Protein AF-X0QFN9-F1 (afdb_monomer)

pLDDT: mean 80.39, std 12.59, range [32.84, 95.56]

Sequence (428 aa):
MQSNIGGNSNKFIFTLSSDQRPIDDHVPLKLLKRILKDISVDDNVTDHTFHGFRHTAVSNLSLVLVGHSDLVEALTDYDESDVLRIKQGILGEHINAQDRWYALSGIMGHLSPERSFEYYNHFATLMATYALSKADITLPERTLYNVTGFTNKKLKENNATVRNSSVSIPSIRTLLFKNIIEGKRKSPKFTIENCDKQFLLSTNTLAADELFGRYGLNRVQLLLQTYDKEMPLSKAAQLANISIHDAKVLIERASEIIDITTKRGKPRFVKLSDSNTPVLSPLNIQYQSDLRLLSLLLSNAYRLREKSGTDWTWFIEICREKLSNSRAYLPFRKEDEKELQRFIGIAEKLLPLKRWLVSSNEDLLMKTMSSTDYQDIKQQSNDSKNALHIGIASRDPRDQTNRWQYSPLLRFFVHMMLITDEKLSIVS

Radius of gyration: 27.96 Å; Cα contacts (8 Å, |Δi|>4): 505; chains: 1; bounding box: 71×59×76 Å

Solvent-accessible surface area (backbone atoms only — not comparable to full-atom values): 24654 Å² total; per-residue (Å²): 116,42,77,46,82,92,57,70,95,88,60,55,52,53,18,48,82,89,44,82,52,65,64,60,73,66,59,63,48,54,51,50,32,48,54,40,57,75,75,46,94,57,84,71,51,58,75,57,52,75,65,52,55,52,29,50,50,45,24,52,50,47,31,59,70,72,36,55,66,75,54,33,54,73,76,44,91,57,50,74,67,51,43,49,51,51,33,37,72,68,50,42,92,53,61,81,56,89,55,57,55,50,48,54,13,50,76,70,73,37,97,41,42,66,67,42,52,78,77,29,36,83,44,55,66,56,42,53,51,49,51,60,57,71,47,85,49,66,41,43,50,69,60,47,25,75,75,67,67,55,47,73,65,62,37,57,79,53,63,43,46,70,58,93,71,19,33,34,46,69,50,34,42,64,58,54,45,39,66,76,53,73,60,79,60,80,69,80,80,69,74,73,76,84,67,77,89,66,78,86,70,74,80,80,64,69,91,57,96,53,58,56,78,70,59,59,68,68,36,56,46,46,26,31,51,35,38,65,67,74,39,57,64,69,59,19,15,58,75,35,70,41,53,66,68,57,42,50,53,39,50,52,43,34,54,52,47,52,72,44,50,44,103,83,72,45,46,24,58,38,50,67,44,98,85,70,44,78,34,62,34,62,61,73,72,90,49,77,74,47,60,66,46,47,57,49,35,49,50,30,44,56,54,39,41,72,75,37,49,67,61,40,49,51,55,50,49,54,46,67,74,45,40,39,65,89,41,45,40,35,71,36,50,84,89,37,52,69,58,51,52,54,46,49,69,51,44,44,65,37,44,59,45,70,46,31,31,39,37,16,19,62,70,62,42,56,72,74,54,66,53,81,90,46,68,56,38,41,75,46,75,40,80,91,35,90,36,44,31,38,31,38,49,36,68,60,92,85,53,87,79,77,59,78,44,59,29,47,48,61,58,33,49,51,49,51,45,57,37,35,28,83,87,50,78,81,76,132

Mean predicted aligned error: 16.19 Å

Structure (mmCIF, N/CA/C/O backbone):
data_AF-X0QFN9-F1
#
_entry.id   AF-X0QFN9-F1
#
loop_
_atom_site.group_PDB
_atom_site.id
_atom_site.type_symbol
_atom_site.label_atom_id
_atom_site.label_alt_id
_atom_site.label_comp_id
_atom_site.label_asym_id
_atom_site.label_entity_id
_atom_site.label_seq_id
_atom_site.pdbx_PDB_ins_code
_atom_site.Cartn_x
_atom_site.Cartn_y
_atom_site.Cartn_z
_atom_site.occupancy
_atom_site.B_iso_or_equiv
_atom_site.auth_seq_id
_atom_site.auth_comp_id
_atom_site.auth_asym_id
_atom_site.auth_atom_id
_atom_site.pdbx_PDB_model_num
ATOM 1 N N . MET A 1 1 ? 29.185 -14.380 -13.414 1.00 54.72 1 MET A N 1
ATOM 2 C CA . MET A 1 1 ? 29.555 -14.923 -12.090 1.00 54.72 1 MET A CA 1
ATOM 3 C C . MET A 1 1 ? 29.583 -16.429 -12.199 1.00 54.72 1 MET A C 1
ATOM 5 O O . MET A 1 1 ? 28.726 -16.964 -12.892 1.00 54.72 1 MET A O 1
ATOM 9 N N . GLN A 1 2 ? 30.546 -17.088 -11.562 1.00 52.88 2 GLN A N 1
ATOM 10 C CA . GLN A 1 2 ? 30.577 -18.546 -11.467 1.00 52.88 2 GLN A CA 1
ATOM 11 C C . GLN A 1 2 ? 30.381 -18.947 -10.003 1.00 52.88 2 GLN A C 1
ATOM 13 O O . GLN A 1 2 ? 30.976 -18.338 -9.115 1.00 52.88 2 GLN A O 1
ATOM 18 N N . SER A 1 3 ? 29.513 -19.932 -9.766 1.00 60.47 3 SER A N 1
ATOM 19 C CA . SER A 1 3 ? 29.371 -20.587 -8.465 1.00 60.47 3 SER A CA 1
ATOM 20 C C . SER A 1 3 ? 30.295 -21.799 -8.446 1.00 60.47 3 SER A C 1
ATOM 22 O O . SER A 1 3 ? 30.170 -22.673 -9.302 1.00 60.47 3 SER A O 1
ATOM 24 N N . ASN A 1 4 ? 31.230 -21.843 -7.497 1.00 65.50 4 ASN A N 1
ATOM 25 C CA . ASN A 1 4 ? 32.197 -22.942 -7.364 1.00 65.50 4 ASN A CA 1
ATOM 26 C C . ASN A 1 4 ? 31.756 -24.010 -6.341 1.00 65.50 4 ASN A C 1
ATOM 28 O O . ASN A 1 4 ? 32.589 -24.763 -5.833 1.00 65.50 4 ASN A O 1
ATOM 32 N N . ILE A 1 5 ? 30.460 -24.071 -6.011 1.00 58.53 5 ILE A N 1
ATOM 33 C CA . ILE A 1 5 ? 29.908 -25.040 -5.052 1.00 58.53 5 ILE A CA 1
ATOM 34 C C . ILE A 1 5 ? 30.172 -26.468 -5.562 1.00 58.53 5 ILE A C 1
ATOM 36 O O . ILE A 1 5 ? 29.753 -26.823 -6.660 1.00 58.53 5 ILE A O 1
ATOM 40 N N . GLY A 1 6 ? 30.880 -27.276 -4.765 1.00 61.03 6 GLY A N 1
ATOM 41 C CA . GLY A 1 6 ? 31.247 -28.661 -5.099 1.00 61.03 6 GLY A CA 1
ATOM 42 C C . GLY A 1 6 ? 32.591 -28.841 -5.827 1.00 61.03 6 GLY A C 1
ATOM 43 O O . GLY A 1 6 ? 32.926 -29.964 -6.192 1.00 61.03 6 GLY A O 1
ATOM 44 N N . GLY A 1 7 ? 33.364 -27.768 -6.043 1.00 60.72 7 GLY A N 1
ATOM 45 C CA . GLY A 1 7 ? 34.724 -27.823 -6.599 1.00 60.72 7 GLY A CA 1
ATOM 46 C C . GLY A 1 7 ? 35.844 -27.947 -5.548 1.00 60.72 7 GLY A C 1
ATOM 47 O O . GLY A 1 7 ? 35.591 -28.142 -4.364 1.00 60.72 7 GLY A O 1
ATOM 48 N N . ASN A 1 8 ? 37.101 -27.812 -5.997 1.00 60.47 8 ASN A N 1
ATOM 49 C CA . ASN A 1 8 ? 38.329 -27.887 -5.179 1.00 60.47 8 ASN A CA 1
ATOM 50 C C . ASN A 1 8 ? 38.234 -27.088 -3.855 1.00 60.47 8 ASN A C 1
ATOM 52 O O . ASN A 1 8 ? 37.828 -25.926 -3.875 1.00 60.47 8 ASN A O 1
ATOM 56 N N . SER A 1 9 ? 38.692 -27.667 -2.735 1.00 60.66 9 SER A N 1
ATOM 57 C CA . SER A 1 9 ? 38.448 -27.195 -1.351 1.00 60.66 9 SER A CA 1
ATOM 58 C C . SER A 1 9 ? 38.976 -25.796 -0.992 1.00 60.66 9 SER A C 1
ATOM 60 O O . SER A 1 9 ? 38.614 -25.267 0.053 1.00 60.66 9 SER A O 1
ATOM 62 N N . ASN A 1 10 ? 39.803 -25.183 -1.846 1.00 67.00 10 ASN A N 1
ATOM 63 C CA . ASN A 1 10 ? 40.447 -23.883 -1.602 1.00 67.00 10 ASN A CA 1
ATOM 64 C C . ASN A 1 10 ? 39.947 -22.757 -2.529 1.00 67.00 10 ASN A C 1
ATOM 66 O O . ASN A 1 10 ? 40.644 -21.760 -2.711 1.00 67.00 10 ASN A O 1
ATOM 70 N N . LYS A 1 11 ? 38.774 -22.902 -3.160 1.00 73.62 11 LYS A N 1
ATOM 71 C CA . LYS A 1 11 ? 38.206 -21.864 -4.038 1.00 73.62 11 LYS A CA 1
ATOM 72 C C . LYS A 1 11 ? 37.091 -21.080 -3.351 1.00 73.62 11 LYS A C 1
ATOM 74 O O . LYS A 1 11 ? 36.219 -21.656 -2.707 1.00 73.62 11 LYS A O 1
ATOM 79 N N . PHE A 1 12 ? 37.084 -19.762 -3.550 1.00 79.75 12 PHE A N 1
ATOM 80 C CA . PHE A 1 12 ? 35.973 -18.910 -3.130 1.00 79.75 12 PHE A CA 1
ATOM 81 C C . PHE A 1 12 ? 34.688 -19.281 -3.885 1.00 79.75 12 PHE A C 1
ATOM 83 O O . PHE A 1 12 ? 34.716 -19.577 -5.084 1.00 79.75 12 PHE A O 1
ATOM 90 N N . ILE A 1 13 ? 33.556 -19.251 -3.174 1.00 80.69 13 ILE A N 1
ATOM 91 C CA . ILE A 1 13 ? 32.243 -19.653 -3.705 1.00 80.69 13 ILE A CA 1
ATOM 92 C C . ILE A 1 13 ? 31.797 -18.724 -4.840 1.00 80.69 13 ILE A C 1
ATOM 94 O O . ILE A 1 13 ? 31.289 -19.206 -5.852 1.00 80.69 13 ILE A O 1
ATOM 98 N N . PHE A 1 14 ? 32.023 -17.415 -4.686 1.00 82.38 14 PHE A N 1
ATOM 99 C CA . PHE A 1 14 ? 31.648 -16.391 -5.658 1.00 82.38 14 PHE A CA 1
ATOM 100 C C . PHE A 1 14 ? 32.888 -15.703 -6.220 1.00 82.38 14 PHE A C 1
ATOM 102 O O . PHE A 1 14 ? 33.586 -14.982 -5.505 1.00 82.38 14 PHE A O 1
ATOM 109 N N . THR A 1 15 ? 33.132 -15.901 -7.513 1.00 81.44 15 THR A N 1
ATOM 110 C CA . THR A 1 15 ? 34.212 -15.239 -8.250 1.00 81.44 15 THR A CA 1
ATOM 111 C C . THR A 1 15 ? 33.708 -14.712 -9.595 1.00 81.44 15 THR A C 1
ATOM 113 O O . THR A 1 15 ? 32.627 -15.075 -10.093 1.00 81.44 15 THR A O 1
ATOM 116 N N . LEU A 1 16 ? 34.489 -13.823 -10.208 1.00 76.50 16 LEU A N 1
ATOM 117 C CA . LEU A 1 16 ? 34.293 -13.491 -11.617 1.00 76.50 16 LEU A CA 1
ATOM 118 C C . LEU A 1 16 ? 34.672 -14.705 -12.476 1.00 76.50 16 LEU A C 1
ATOM 120 O O . LEU A 1 16 ? 35.493 -15.524 -12.089 1.00 76.50 16 LEU A O 1
ATOM 124 N N . SER A 1 17 ? 34.084 -14.838 -13.663 1.00 72.12 17 SER A N 1
ATOM 125 C CA . SER A 1 17 ? 34.424 -15.942 -14.577 1.00 72.12 17 SER A CA 1
ATOM 126 C C . SER A 1 17 ? 35.866 -15.864 -15.094 1.00 72.12 17 SER A C 1
ATOM 128 O O . SER A 1 17 ? 36.397 -16.847 -15.594 1.00 72.12 17 SER A O 1
ATOM 130 N N . SER A 1 18 ? 36.487 -14.688 -14.992 1.00 72.38 18 SER A N 1
ATOM 131 C CA . SER A 1 18 ? 37.841 -14.395 -15.457 1.00 72.38 18 SER A CA 1
ATOM 132 C C . SER A 1 18 ? 38.907 -14.440 -14.358 1.00 72.38 18 SER A C 1
ATOM 134 O O . SER A 1 18 ? 40.085 -14.328 -14.679 1.00 72.38 18 SER A O 1
ATOM 136 N N . ASP A 1 19 ? 38.526 -14.549 -13.081 1.00 71.06 19 ASP A N 1
ATOM 137 C CA . ASP A 1 19 ? 39.455 -14.476 -11.946 1.00 71.06 19 ASP A CA 1
ATOM 138 C C . ASP A 1 19 ? 39.016 -15.425 -10.817 1.00 71.06 19 ASP A C 1
ATOM 140 O O . ASP A 1 19 ? 37.829 -15.656 -10.609 1.00 71.06 19 ASP A O 1
ATOM 144 N N . GLN A 1 20 ? 39.972 -15.985 -10.077 1.00 74.81 20 GLN A N 1
ATOM 145 C CA . GLN A 1 20 ? 39.719 -16.821 -8.897 1.00 74.81 20 GLN A CA 1
ATOM 146 C C . GLN A 1 20 ? 39.672 -16.014 -7.591 1.00 74.81 20 GLN A C 1
ATOM 148 O O . GLN A 1 20 ? 39.440 -16.584 -6.524 1.00 74.81 20 GLN A O 1
ATOM 153 N N . ARG A 1 21 ? 39.890 -14.697 -7.657 1.00 80.81 21 ARG A N 1
ATOM 154 C CA . ARG A 1 21 ? 39.724 -13.791 -6.517 1.00 80.81 21 ARG A CA 1
ATOM 155 C C . ARG A 1 21 ? 38.248 -13.632 -6.127 1.00 80.81 21 ARG A C 1
ATOM 157 O O . ARG A 1 21 ? 37.370 -13.723 -6.994 1.00 80.81 21 ARG A O 1
ATOM 164 N N . PRO A 1 22 ? 37.964 -13.381 -4.835 1.00 81.75 22 PRO A N 1
ATOM 165 C CA . PRO A 1 22 ? 36.617 -13.053 -4.394 1.00 81.75 22 PRO A CA 1
ATOM 166 C C . PRO A 1 22 ? 36.144 -11.772 -5.084 1.00 81.75 22 PRO A C 1
ATOM 168 O O . PRO A 1 22 ? 36.939 -10.897 -5.435 1.00 81.75 22 PRO A O 1
ATOM 171 N N . ILE A 1 23 ? 34.837 -11.678 -5.298 1.00 83.94 23 ILE A N 1
ATOM 172 C CA . ILE A 1 23 ? 34.227 -10.486 -5.886 1.00 83.94 23 ILE A CA 1
ATOM 173 C C . ILE A 1 23 ? 34.402 -9.310 -4.921 1.00 83.94 23 ILE A C 1
ATOM 175 O O . ILE A 1 23 ? 34.105 -9.438 -3.739 1.00 83.94 23 ILE A O 1
ATOM 179 N N . ASP A 1 24 ? 34.859 -8.173 -5.444 1.00 83.62 24 ASP A N 1
ATOM 180 C CA . ASP A 1 24 ? 34.973 -6.918 -4.697 1.00 83.62 24 ASP A CA 1
ATOM 181 C C . ASP A 1 24 ? 33.591 -6.420 -4.240 1.00 83.62 24 ASP A C 1
ATOM 183 O O . ASP A 1 24 ? 32.650 -6.400 -5.041 1.00 83.62 24 ASP A O 1
ATOM 187 N N . ASP A 1 25 ? 33.486 -5.977 -2.983 1.00 80.81 25 ASP A N 1
ATOM 188 C CA . ASP A 1 25 ? 32.259 -5.496 -2.332 1.00 80.81 25 ASP A CA 1
ATOM 189 C C . ASP A 1 25 ? 31.512 -4.415 -3.133 1.00 80.81 25 ASP A C 1
ATOM 191 O O . ASP A 1 25 ? 30.278 -4.325 -3.086 1.00 80.81 25 ASP A O 1
ATOM 195 N N . HIS A 1 26 ? 32.227 -3.603 -3.917 1.00 83.75 26 HIS A N 1
ATOM 196 C CA . HIS A 1 26 ? 31.625 -2.550 -4.728 1.00 83.75 26 HIS A CA 1
ATOM 197 C C . HIS A 1 26 ? 30.708 -3.103 -5.835 1.00 83.75 26 HIS A C 1
ATOM 199 O O . HIS A 1 26 ? 29.691 -2.487 -6.171 1.00 83.75 26 HIS A O 1
ATOM 205 N N . VAL A 1 27 ? 31.026 -4.270 -6.404 1.00 83.44 27 VAL A N 1
ATOM 206 C CA . VAL A 1 27 ? 30.272 -4.869 -7.519 1.00 83.44 27 VAL A CA 1
ATOM 207 C C . VAL A 1 27 ? 28.841 -5.261 -7.117 1.00 83.44 27 VAL A C 1
ATOM 209 O O . VAL A 1 27 ? 27.901 -4.760 -7.748 1.00 83.44 27 VAL A O 1
ATOM 212 N N . PRO A 1 28 ? 28.614 -6.101 -6.086 1.00 85.31 28 PRO A N 1
ATOM 213 C CA . PRO A 1 28 ? 27.266 -6.429 -5.649 1.00 85.31 28 PRO A CA 1
ATOM 214 C C . PRO A 1 28 ? 26.554 -5.193 -5.087 1.00 85.31 28 PRO A C 1
ATOM 216 O O . PRO A 1 28 ? 25.344 -5.067 -5.268 1.00 85.31 28 PRO A O 1
ATOM 219 N N . LEU A 1 29 ? 27.265 -4.247 -4.452 1.00 85.88 29 LEU A N 1
ATOM 220 C CA . LEU A 1 29 ? 26.635 -3.045 -3.892 1.00 85.88 29 LEU A CA 1
ATOM 221 C C . LEU A 1 29 ? 26.066 -2.148 -4.994 1.00 85.88 29 LEU A C 1
ATOM 223 O O . LEU A 1 29 ? 24.950 -1.645 -4.877 1.00 85.88 29 LEU A O 1
ATOM 227 N N . LYS A 1 30 ? 26.798 -1.983 -6.098 1.00 85.06 30 LYS A N 1
ATOM 228 C CA . LYS A 1 30 ? 26.320 -1.229 -7.261 1.00 85.06 30 LYS A CA 1
ATOM 229 C C . LYS A 1 30 ? 25.103 -1.892 -7.907 1.00 85.06 30 LYS A C 1
ATOM 231 O O . LYS A 1 30 ? 24.181 -1.189 -8.322 1.00 85.06 30 LYS A O 1
ATOM 236 N N . LEU A 1 31 ? 25.082 -3.225 -7.970 1.00 85.62 31 LEU A N 1
ATOM 237 C CA . LEU A 1 31 ? 23.917 -3.976 -8.435 1.00 85.62 31 LEU A CA 1
ATOM 238 C C . LEU A 1 31 ? 22.711 -3.754 -7.513 1.00 85.62 31 LEU A C 1
ATOM 240 O O . LEU A 1 31 ? 21.636 -3.423 -8.004 1.00 85.62 31 LEU A O 1
ATOM 244 N N . LEU A 1 32 ? 22.902 -3.862 -6.196 1.00 85.69 32 LEU A N 1
ATOM 245 C CA . LEU A 1 32 ? 21.852 -3.612 -5.211 1.00 85.69 32 LEU A CA 1
ATOM 246 C C . LEU A 1 32 ? 21.267 -2.204 -5.357 1.00 85.69 32 LEU A C 1
ATOM 248 O O . LEU A 1 32 ? 20.056 -2.056 -5.472 1.00 85.69 32 LEU A O 1
ATOM 252 N N . LYS A 1 33 ? 22.115 -1.172 -5.429 1.00 82.75 33 LYS A N 1
ATOM 253 C CA . LYS A 1 33 ? 21.664 0.217 -5.610 1.00 82.75 33 LYS A CA 1
ATOM 254 C C . LYS A 1 33 ? 20.850 0.404 -6.886 1.00 82.75 33 LYS A C 1
ATOM 256 O O . LYS A 1 33 ? 19.884 1.160 -6.885 1.00 82.75 33 LYS A O 1
ATOM 261 N N . ARG A 1 34 ? 21.219 -0.291 -7.966 1.00 80.31 34 ARG A N 1
ATOM 262 C CA . ARG A 1 34 ? 20.453 -0.276 -9.216 1.00 80.31 34 ARG A CA 1
ATOM 263 C C . ARG A 1 34 ? 19.078 -0.915 -9.032 1.00 80.31 34 ARG A C 1
ATOM 265 O O . ARG A 1 34 ? 18.090 -0.265 -9.328 1.00 80.31 34 ARG A O 1
ATOM 272 N N . ILE A 1 35 ? 19.019 -2.122 -8.467 1.00 79.25 35 ILE A N 1
ATOM 273 C CA . ILE A 1 35 ? 17.753 -2.820 -8.192 1.00 79.25 35 ILE A CA 1
ATOM 274 C C . ILE A 1 35 ? 16.843 -1.964 -7.304 1.00 79.25 35 ILE A C 1
ATOM 276 O O . ILE A 1 35 ? 15.664 -1.805 -7.596 1.00 79.25 35 ILE A O 1
ATOM 280 N N . LEU A 1 36 ? 17.393 -1.378 -6.240 1.00 77.25 36 LEU A N 1
ATOM 281 C CA . LEU A 1 36 ? 16.650 -0.531 -5.311 1.00 77.25 36 LEU A CA 1
ATOM 282 C C . LEU A 1 36 ? 16.095 0.732 -5.976 1.00 77.25 36 LEU A C 1
ATOM 284 O O . LEU A 1 36 ? 14.948 1.097 -5.725 1.00 77.25 36 LEU A O 1
ATOM 288 N N . LYS A 1 37 ? 16.875 1.363 -6.860 1.00 74.88 37 LYS A N 1
ATOM 289 C CA . LYS A 1 37 ? 16.409 2.480 -7.688 1.00 74.88 37 LYS A CA 1
ATOM 290 C C . LYS A 1 37 ? 15.290 2.059 -8.646 1.00 74.88 37 LYS A C 1
ATOM 292 O O . LYS A 1 37 ? 14.390 2.847 -8.904 1.00 74.88 37 LYS A O 1
ATOM 297 N N . ASP A 1 38 ? 15.336 0.830 -9.150 1.00 67.62 38 ASP A N 1
ATOM 298 C CA . ASP A 1 38 ? 14.339 0.319 -10.094 1.00 67.62 38 ASP A CA 1
ATOM 299 C C . ASP A 1 38 ? 12.983 0.024 -9.420 1.00 67.62 38 ASP A C 1
ATOM 301 O O . ASP A 1 38 ? 11.942 0.080 -10.080 1.00 67.62 38 ASP A O 1
ATOM 305 N N . ILE A 1 39 ? 12.973 -0.288 -8.117 1.00 67.25 39 ILE A N 1
ATOM 306 C CA . ILE A 1 39 ? 11.755 -0.668 -7.376 1.00 67.25 39 ILE A CA 1
ATOM 307 C C . ILE A 1 39 ? 11.215 0.425 -6.443 1.00 67.25 39 ILE A C 1
ATOM 309 O O . ILE A 1 39 ? 10.050 0.355 -6.048 1.00 67.25 39 ILE A O 1
ATOM 313 N N . SER A 1 40 ? 12.022 1.427 -6.085 1.00 65.31 40 SER A N 1
ATOM 314 C CA . SER A 1 40 ? 11.641 2.487 -5.144 1.00 65.31 40 SER A CA 1
ATOM 315 C C . SER A 1 40 ? 11.310 3.814 -5.830 1.00 65.31 40 SER A C 1
ATOM 317 O O . SER A 1 40 ? 11.846 4.145 -6.881 1.00 65.31 40 SER A O 1
ATOM 319 N N . VAL A 1 41 ? 10.431 4.594 -5.195 1.00 52.97 41 VAL A N 1
ATOM 320 C CA . VAL A 1 41 ? 10.093 5.987 -5.556 1.00 52.97 41 VAL A CA 1
ATOM 321 C C . VAL A 1 41 ? 10.846 7.019 -4.709 1.00 52.97 41 VAL A C 1
ATOM 323 O O . VAL A 1 41 ? 10.690 8.216 -4.927 1.00 52.97 41 VAL A O 1
ATOM 326 N N . ASP A 1 42 ? 11.619 6.564 -3.722 1.00 59.81 42 ASP A N 1
ATOM 327 C CA . ASP A 1 42 ? 12.396 7.415 -2.822 1.00 59.81 42 ASP A CA 1
ATOM 328 C C . ASP A 1 42 ? 13.876 7.407 -3.235 1.00 59.81 42 ASP A C 1
ATOM 330 O O . ASP A 1 42 ? 14.517 6.352 -3.290 1.00 59.81 42 ASP A O 1
ATOM 334 N N . ASP A 1 43 ? 14.407 8.598 -3.517 1.00 57.91 43 ASP A N 1
ATOM 335 C CA . ASP A 1 43 ? 15.799 8.816 -3.916 1.00 57.91 43 ASP A CA 1
ATOM 336 C C . ASP A 1 43 ? 16.794 8.419 -2.807 1.00 57.91 43 ASP A C 1
ATOM 338 O O . ASP A 1 43 ? 17.935 8.068 -3.103 1.00 57.91 43 ASP A O 1
ATOM 342 N N . ASN A 1 44 ? 16.364 8.382 -1.538 1.00 63.09 44 ASN A N 1
ATOM 343 C CA . ASN A 1 44 ? 17.218 8.003 -0.405 1.00 63.09 44 ASN A CA 1
ATOM 344 C C . ASN A 1 44 ? 17.482 6.488 -0.319 1.00 63.09 44 ASN A C 1
ATOM 346 O O . ASN A 1 44 ? 18.332 6.037 0.448 1.00 63.09 44 ASN A O 1
ATOM 350 N N . VAL A 1 45 ? 16.797 5.662 -1.119 1.00 64.25 45 VAL A N 1
ATOM 351 C CA . VAL A 1 45 ? 16.946 4.194 -1.062 1.00 64.25 45 VAL A CA 1
ATOM 352 C C . VAL A 1 45 ? 18.322 3.739 -1.578 1.00 64.25 45 VAL A C 1
ATOM 354 O O . VAL A 1 45 ? 18.779 2.642 -1.256 1.00 64.25 45 VAL A O 1
ATOM 357 N N . THR A 1 46 ? 19.062 4.600 -2.289 1.00 61.28 46 THR A N 1
ATOM 358 C CA . THR A 1 46 ? 20.445 4.312 -2.712 1.00 61.28 46 THR A CA 1
ATOM 359 C C . THR A 1 46 ? 21.483 4.344 -1.584 1.00 61.28 46 THR A C 1
ATOM 361 O O . THR A 1 46 ? 22.632 3.941 -1.815 1.00 61.28 46 THR A O 1
ATOM 364 N N . ASP A 1 47 ? 21.096 4.780 -0.382 1.00 73.69 47 ASP A N 1
ATOM 365 C CA . ASP A 1 47 ? 21.951 4.759 0.812 1.00 73.69 47 ASP A CA 1
ATOM 366 C C . ASP A 1 47 ? 21.928 3.402 1.527 1.00 73.69 47 ASP A C 1
ATOM 368 O O . ASP A 1 47 ? 22.778 3.116 2.373 1.00 73.69 47 ASP A O 1
ATOM 372 N N . HIS A 1 48 ? 21.003 2.513 1.153 1.00 77.25 48 HIS A N 1
ATOM 373 C CA . HIS A 1 48 ? 20.979 1.158 1.681 1.00 77.25 48 HIS A CA 1
ATOM 374 C C . HIS A 1 48 ? 22.125 0.306 1.124 1.00 77.25 48 HIS A C 1
ATOM 376 O O . HIS A 1 48 ? 22.507 0.367 -0.048 1.00 77.25 48 HIS A O 1
ATOM 382 N N . THR A 1 49 ? 22.659 -0.541 1.997 1.00 84.88 49 THR A N 1
ATOM 383 C CA . THR A 1 49 ? 23.710 -1.515 1.695 1.00 84.88 49 THR A CA 1
ATOM 384 C C . THR A 1 49 ? 23.207 -2.925 1.998 1.00 84.88 49 THR A C 1
ATOM 386 O O . THR A 1 49 ? 22.125 -3.098 2.562 1.00 84.88 49 THR A O 1
ATOM 389 N N . PHE A 1 50 ? 24.008 -3.954 1.705 1.00 84.31 50 PHE A N 1
ATOM 390 C CA . PHE A 1 50 ? 23.696 -5.328 2.128 1.00 84.31 50 PHE A CA 1
ATOM 391 C C . PHE A 1 50 ? 23.531 -5.476 3.640 1.00 84.31 50 PHE A C 1
ATOM 393 O O . PHE A 1 50 ? 22.866 -6.406 4.093 1.00 84.31 50 PHE A O 1
ATOM 400 N N . HIS A 1 51 ? 24.074 -4.542 4.426 1.00 83.25 51 HIS A N 1
ATOM 401 C CA . HIS A 1 51 ? 23.826 -4.505 5.858 1.00 83.25 51 HIS A CA 1
ATOM 402 C C . HIS A 1 51 ? 22.327 -4.370 6.160 1.00 83.25 51 HIS A C 1
ATOM 404 O O . HIS A 1 51 ? 21.827 -5.048 7.050 1.00 83.25 51 HIS A O 1
ATOM 410 N N . GLY A 1 52 ? 21.579 -3.616 5.345 1.00 81.69 52 GLY A N 1
ATOM 411 C CA . GLY A 1 52 ? 20.120 -3.520 5.428 1.00 81.69 52 GLY A CA 1
ATOM 412 C C . GLY A 1 52 ? 19.431 -4.886 5.380 1.00 81.69 52 GLY A C 1
ATOM 413 O O . GLY A 1 52 ? 18.596 -5.176 6.230 1.00 81.69 52 GLY A O 1
ATOM 414 N N . PHE A 1 53 ? 19.848 -5.777 4.474 1.00 85.44 53 PHE A N 1
ATOM 415 C CA . PHE A 1 53 ? 19.293 -7.134 4.413 1.00 85.44 53 PHE A CA 1
ATOM 416 C C . PHE A 1 53 ? 19.625 -7.975 5.639 1.00 85.44 53 PHE A C 1
ATOM 418 O O . PHE A 1 53 ? 18.810 -8.801 6.043 1.00 85.44 53 PHE A O 1
ATOM 425 N N . ARG A 1 54 ? 20.778 -7.745 6.274 1.00 84.88 54 ARG A N 1
ATOM 426 C CA . ARG A 1 54 ? 21.090 -8.361 7.568 1.00 84.88 54 ARG A CA 1
ATOM 427 C C . ARG A 1 54 ? 20.102 -7.892 8.643 1.00 84.88 54 ARG A C 1
ATOM 429 O O . ARG A 1 54 ? 19.579 -8.737 9.361 1.00 84.88 54 ARG A O 1
ATOM 436 N N . HIS A 1 55 ? 19.772 -6.597 8.715 1.00 83.81 55 HIS A N 1
ATOM 437 C CA . HIS A 1 55 ? 18.721 -6.096 9.621 1.00 83.81 55 HIS A CA 1
ATOM 438 C C . HIS A 1 55 ? 17.348 -6.707 9.309 1.00 83.81 55 HIS A C 1
ATOM 440 O O . HIS A 1 55 ? 16.645 -7.136 10.226 1.00 83.81 55 HIS A O 1
ATOM 446 N N . THR A 1 56 ? 16.974 -6.796 8.027 1.00 85.81 56 THR A N 1
ATOM 447 C CA . THR A 1 56 ? 15.715 -7.425 7.596 1.00 85.81 56 THR A CA 1
ATOM 448 C C . THR A 1 56 ? 15.659 -8.894 8.005 1.00 85.81 56 THR A C 1
ATOM 450 O O . THR A 1 56 ? 14.671 -9.321 8.597 1.00 85.81 56 THR A O 1
ATOM 453 N N . ALA A 1 57 ? 16.727 -9.660 7.767 1.00 88.81 57 ALA A N 1
ATOM 454 C CA . ALA A 1 57 ? 16.801 -11.068 8.143 1.00 88.81 57 ALA A CA 1
ATOM 455 C C . ALA A 1 57 ? 16.673 -11.255 9.661 1.00 88.81 57 ALA A C 1
ATOM 457 O O . ALA A 1 57 ? 15.867 -12.067 10.108 1.00 88.81 57 ALA A O 1
ATOM 458 N N . VAL A 1 58 ? 17.400 -10.466 10.463 1.00 88.00 58 VAL A N 1
ATOM 459 C CA . VAL A 1 58 ? 17.292 -10.507 11.932 1.00 88.00 58 VAL A CA 1
ATOM 460 C C . VAL A 1 58 ? 15.883 -10.167 12.394 1.00 88.00 58 VAL A C 1
ATOM 462 O O . VAL A 1 58 ? 15.333 -10.866 13.243 1.00 88.00 58 VAL A O 1
ATOM 465 N N . SER A 1 59 ? 15.289 -9.116 11.833 1.00 88.56 59 SER A N 1
ATOM 466 C CA . SER A 1 59 ? 13.945 -8.674 12.201 1.00 88.56 59 SER A CA 1
ATOM 467 C C . SER A 1 59 ? 12.903 -9.749 11.870 1.00 88.56 59 SER A C 1
ATOM 469 O O . SER A 1 59 ? 12.142 -10.133 12.757 1.00 88.56 59 SER A O 1
ATOM 471 N N . ASN A 1 60 ? 12.931 -10.322 10.662 1.00 90.62 60 ASN A N 1
ATOM 472 C CA . ASN A 1 60 ? 12.004 -11.380 10.246 1.00 90.62 60 ASN A CA 1
ATOM 473 C C . ASN A 1 60 ? 12.196 -12.666 11.060 1.00 90.62 60 ASN A C 1
ATOM 475 O O . ASN A 1 60 ? 11.220 -13.235 11.540 1.00 90.62 60 ASN A O 1
ATOM 479 N N . LEU A 1 61 ? 13.438 -13.105 11.288 1.00 91.44 61 LEU A N 1
ATOM 480 C CA . LEU A 1 61 ? 13.706 -14.278 12.124 1.00 91.44 61 LEU A CA 1
ATOM 481 C C . LEU A 1 61 ? 13.266 -14.049 13.572 1.00 91.44 61 LEU A C 1
ATOM 483 O O . LEU A 1 61 ? 12.657 -14.930 14.171 1.00 91.44 61 LEU A O 1
ATOM 487 N N . SER A 1 62 ? 13.500 -12.861 14.135 1.00 90.31 62 SER A N 1
ATOM 488 C CA . SER A 1 62 ? 13.017 -12.536 15.481 1.00 90.31 62 SER A CA 1
ATOM 489 C C . SER A 1 62 ? 11.491 -12.612 15.582 1.00 90.31 62 SER A C 1
ATOM 491 O O . SER A 1 62 ? 10.962 -13.125 16.570 1.00 90.31 62 SER A O 1
ATOM 493 N N . LEU A 1 63 ? 10.796 -12.172 14.528 1.00 89.75 63 LEU A N 1
ATOM 494 C CA . LEU A 1 63 ? 9.346 -12.225 14.422 1.00 89.75 63 LEU A CA 1
ATOM 495 C C . LEU A 1 63 ? 8.842 -13.665 14.370 1.00 89.75 63 LEU A C 1
ATOM 497 O O . LEU A 1 63 ? 7.933 -14.017 15.110 1.00 89.75 63 LEU A O 1
ATOM 501 N N . VAL A 1 64 ? 9.476 -14.515 13.565 1.00 91.62 64 VAL A N 1
ATOM 502 C CA . VAL A 1 64 ? 9.131 -15.939 13.465 1.00 91.62 64 VAL A CA 1
ATOM 503 C C . VAL A 1 64 ? 9.384 -16.674 14.784 1.00 91.62 64 VAL A C 1
ATOM 505 O O . VAL A 1 64 ? 8.554 -17.469 15.227 1.00 91.62 64 VAL A O 1
ATOM 508 N N . LEU A 1 65 ? 10.521 -16.422 15.437 1.00 90.00 65 LEU A N 1
ATOM 509 C CA . LEU A 1 65 ? 10.927 -17.159 16.636 1.00 90.00 65 LEU A CA 1
ATOM 510 C C . LEU A 1 65 ? 10.148 -16.736 17.890 1.00 90.00 65 LEU A C 1
ATOM 512 O O . LEU A 1 65 ? 9.843 -17.583 18.737 1.00 90.00 65 LEU A O 1
ATOM 516 N N . VAL A 1 66 ? 9.844 -15.442 18.034 1.00 87.38 66 VAL A N 1
ATOM 517 C CA . VAL A 1 66 ? 9.331 -14.865 19.293 1.00 87.38 66 VAL A CA 1
ATOM 518 C C . VAL A 1 66 ? 8.042 -14.063 19.111 1.00 87.38 66 VAL A C 1
ATOM 520 O O . VAL A 1 66 ? 7.294 -13.877 20.070 1.00 87.38 66 VAL A O 1
ATOM 523 N N . GLY A 1 67 ? 7.759 -13.598 17.898 1.00 87.00 67 GLY A N 1
ATOM 524 C CA . GLY A 1 67 ? 6.573 -12.810 17.593 1.00 87.00 67 GLY A CA 1
ATOM 525 C C . GLY A 1 67 ? 5.271 -13.607 17.654 1.00 87.00 67 GLY A C 1
ATOM 526 O O . GLY A 1 67 ? 5.235 -14.837 17.615 1.00 87.00 67 GLY A O 1
ATOM 527 N N . HIS A 1 68 ? 4.171 -12.863 17.751 1.00 86.81 68 HIS A N 1
ATOM 528 C CA . HIS A 1 68 ? 2.823 -13.411 17.643 1.00 86.81 68 HIS A CA 1
ATOM 529 C C . HIS A 1 68 ? 2.519 -13.791 16.184 1.00 86.81 68 HIS A C 1
ATOM 531 O O . HIS A 1 68 ? 2.932 -13.068 15.277 1.00 86.81 68 HIS A O 1
ATOM 537 N N . SER A 1 69 ? 1.757 -14.865 15.954 1.00 83.62 69 SER A N 1
ATOM 538 C CA . SER A 1 69 ? 1.416 -15.361 14.606 1.00 83.62 69 SER A CA 1
ATOM 539 C C . SER A 1 69 ? 0.794 -14.283 13.717 1.00 83.62 69 SER A C 1
ATOM 541 O O . SER A 1 69 ? 1.263 -14.069 12.607 1.00 83.62 69 SER A O 1
ATOM 543 N N . ASP A 1 70 ? -0.171 -13.527 14.247 1.00 81.19 70 ASP A N 1
ATOM 544 C CA . ASP A 1 70 ? -0.786 -12.394 13.537 1.00 81.19 70 ASP A CA 1
ATOM 545 C C . ASP A 1 70 ? 0.233 -11.364 13.013 1.00 81.19 70 ASP A C 1
ATOM 547 O O . ASP A 1 70 ? -0.001 -10.740 11.984 1.00 81.19 70 ASP A O 1
ATOM 551 N N . LEU A 1 71 ? 1.354 -11.150 13.716 1.00 82.75 71 LEU A N 1
ATOM 552 C CA . LEU A 1 71 ? 2.395 -10.240 13.237 1.00 82.75 71 LEU A CA 1
ATOM 553 C C . LEU A 1 71 ? 3.250 -10.878 12.143 1.00 82.75 71 LEU A C 1
ATOM 555 O O . LEU A 1 71 ? 3.623 -10.179 11.206 1.00 82.75 71 LEU A O 1
ATOM 559 N N . VAL A 1 72 ? 3.561 -12.172 12.265 1.00 83.25 72 VAL A N 1
ATOM 560 C CA . VAL A 1 72 ? 4.300 -12.922 11.240 1.00 83.25 72 VAL A CA 1
ATOM 561 C C . VAL A 1 72 ? 3.528 -12.880 9.926 1.00 83.25 72 VAL A C 1
ATOM 563 O O . VAL A 1 72 ? 4.065 -12.424 8.924 1.00 83.25 72 VAL A O 1
ATOM 566 N N . GLU A 1 73 ? 2.246 -13.233 9.956 1.00 77.00 73 GLU A N 1
ATOM 567 C CA . GLU A 1 73 ? 1.375 -13.229 8.777 1.00 77.00 73 GLU A CA 1
ATOM 568 C C . GLU A 1 73 ? 1.198 -11.826 8.171 1.00 77.00 73 GLU A C 1
ATOM 570 O O . GLU A 1 73 ? 1.071 -11.671 6.962 1.00 77.00 73 GLU A O 1
ATOM 575 N N . ALA A 1 74 ? 1.193 -10.776 8.999 1.00 74.69 74 ALA A N 1
ATOM 576 C CA . ALA A 1 74 ? 1.003 -9.410 8.516 1.00 74.69 74 ALA A CA 1
ATOM 577 C C . ALA A 1 74 ? 2.273 -8.771 7.925 1.00 74.69 74 ALA A C 1
ATOM 579 O O . ALA A 1 74 ? 2.166 -7.837 7.128 1.00 74.69 74 ALA A O 1
ATOM 580 N N . LEU A 1 75 ? 3.463 -9.193 8.364 1.00 79.56 75 LEU A N 1
ATOM 581 C CA . LEU A 1 75 ? 4.736 -8.530 8.040 1.00 79.56 75 LEU A CA 1
ATOM 582 C C . LEU A 1 75 ? 5.689 -9.397 7.216 1.00 79.56 75 LEU A C 1
ATOM 584 O O . LEU A 1 75 ? 6.703 -8.891 6.734 1.00 79.56 75 LEU A O 1
ATOM 588 N N . THR A 1 76 ? 5.377 -10.679 7.061 1.00 80.19 76 THR A N 1
ATOM 589 C CA . THR A 1 76 ? 6.115 -11.629 6.229 1.00 80.19 76 THR A CA 1
ATOM 590 C C . THR A 1 76 ? 5.148 -12.412 5.354 1.00 80.19 76 THR A C 1
ATOM 592 O O . THR A 1 76 ? 3.948 -12.435 5.601 1.00 80.19 76 THR A O 1
ATOM 595 N N . ASP A 1 77 ? 5.684 -13.057 4.332 1.00 76.88 77 ASP A N 1
ATOM 596 C CA . ASP A 1 77 ? 4.985 -13.984 3.447 1.00 76.88 77 ASP A CA 1
ATOM 597 C C . ASP A 1 77 ? 5.020 -15.441 3.940 1.00 76.88 77 ASP A C 1
ATOM 599 O O . ASP A 1 77 ? 4.527 -16.329 3.251 1.00 76.88 77 ASP A O 1
ATOM 603 N N . TYR A 1 78 ? 5.579 -15.691 5.128 1.00 82.38 78 TYR A N 1
ATOM 604 C CA . TYR A 1 78 ? 5.694 -17.025 5.709 1.00 82.38 78 TYR A CA 1
ATOM 605 C C . TYR A 1 78 ? 4.343 -17.586 6.148 1.00 82.38 78 TYR A C 1
ATOM 607 O O . TYR A 1 78 ? 3.623 -16.972 6.941 1.00 82.38 78 TYR A O 1
ATOM 615 N N . ASP A 1 79 ? 4.057 -18.806 5.703 1.00 79.00 79 ASP A N 1
ATOM 616 C CA . ASP A 1 79 ? 2.951 -19.603 6.221 1.00 79.00 79 ASP A CA 1
ATOM 617 C C . ASP A 1 79 ? 3.345 -20.390 7.491 1.00 79.00 79 ASP A C 1
ATOM 619 O O . ASP A 1 79 ? 4.475 -20.331 7.987 1.00 79.00 79 ASP A O 1
ATOM 623 N N . GLU A 1 80 ? 2.399 -21.139 8.065 1.00 82.06 80 GLU A N 1
ATOM 624 C CA . GLU A 1 80 ? 2.651 -21.934 9.275 1.00 82.06 80 GLU A CA 1
ATOM 625 C C . GLU A 1 80 ? 3.746 -22.996 9.07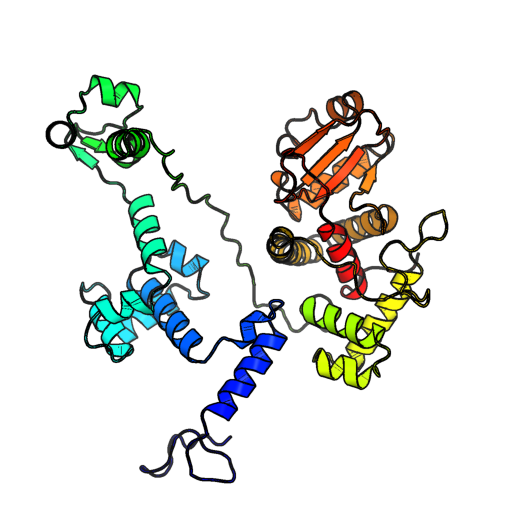8 1.00 82.06 80 GLU A C 1
ATOM 627 O O . GLU A 1 80 ? 4.501 -23.290 10.012 1.00 82.06 80 GLU A O 1
ATOM 632 N N . SER A 1 81 ? 3.856 -23.555 7.870 1.00 84.56 81 SER A N 1
ATOM 633 C CA . SER A 1 81 ? 4.856 -24.569 7.538 1.00 84.56 81 SER A CA 1
ATOM 634 C C . SER A 1 81 ? 6.256 -23.959 7.464 1.00 84.56 81 SER A C 1
ATOM 636 O O . SER A 1 81 ? 7.207 -24.527 8.011 1.00 84.56 81 SER A O 1
ATOM 638 N N . ASP A 1 82 ? 6.377 -22.756 6.899 1.00 87.75 82 ASP A N 1
ATOM 639 C CA . ASP A 1 82 ? 7.609 -21.975 6.885 1.00 87.75 82 ASP A CA 1
ATOM 640 C C . ASP A 1 82 ? 8.049 -21.608 8.298 1.00 87.75 82 ASP A C 1
ATOM 642 O O . ASP A 1 82 ? 9.207 -21.819 8.667 1.00 87.75 82 ASP A O 1
ATOM 646 N N . VAL A 1 83 ? 7.116 -21.124 9.121 1.00 89.06 83 VAL A N 1
ATOM 647 C CA . VAL A 1 83 ? 7.376 -20.790 10.527 1.00 89.06 83 VAL A CA 1
ATOM 648 C C . VAL A 1 83 ? 7.903 -22.002 11.287 1.00 89.06 83 VAL A C 1
ATOM 650 O O . VAL A 1 83 ? 8.889 -21.886 12.023 1.00 89.06 83 VAL A O 1
ATOM 653 N N . LEU A 1 84 ? 7.276 -23.168 11.116 1.00 90.31 84 LEU A N 1
ATOM 654 C CA . LEU A 1 84 ? 7.704 -24.395 11.780 1.00 90.31 84 LEU A CA 1
ATOM 655 C C . LEU A 1 84 ? 9.088 -24.840 11.298 1.00 90.31 84 LEU A C 1
ATOM 657 O O . LEU A 1 84 ? 9.956 -25.118 12.126 1.00 90.31 84 LEU A O 1
ATOM 661 N N . ARG A 1 85 ? 9.318 -24.842 9.982 1.00 92.19 85 ARG A N 1
ATOM 662 C CA . ARG A 1 85 ? 10.602 -25.204 9.370 1.00 92.19 85 ARG A CA 1
ATOM 663 C C . ARG A 1 85 ? 11.735 -24.305 9.857 1.00 92.19 85 ARG A C 1
ATOM 665 O O . ARG A 1 85 ? 12.803 -24.804 10.201 1.00 92.19 85 ARG A O 1
ATOM 672 N N . ILE A 1 86 ? 11.506 -22.994 9.932 1.00 91.69 86 ILE A N 1
ATOM 673 C CA . ILE A 1 86 ? 12.490 -22.030 10.442 1.00 91.69 86 ILE A CA 1
ATOM 674 C C . ILE A 1 86 ? 12.768 -22.289 11.925 1.00 91.69 86 ILE A C 1
ATOM 676 O O . ILE A 1 86 ? 13.929 -22.354 12.328 1.00 91.69 86 ILE A O 1
ATOM 680 N N . LYS A 1 87 ? 11.725 -22.479 12.744 1.00 91.81 87 LYS A N 1
ATOM 681 C CA . LYS A 1 87 ? 11.893 -22.787 14.172 1.00 91.81 87 LYS A CA 1
ATOM 682 C C . LYS A 1 87 ? 12.690 -24.068 14.381 1.00 91.81 87 LYS A C 1
ATOM 684 O O . LYS A 1 87 ? 13.617 -24.056 15.179 1.00 91.81 87 LYS A O 1
ATOM 689 N N . GLN A 1 88 ? 12.372 -25.133 13.652 1.00 91.00 88 GLN A N 1
ATOM 690 C CA . GLN A 1 88 ? 13.094 -26.404 13.733 1.00 91.00 88 GLN A CA 1
ATOM 691 C C . GLN A 1 88 ? 14.536 -26.277 13.232 1.00 91.00 88 GLN A C 1
ATOM 693 O O . GLN A 1 88 ? 15.450 -26.805 13.853 1.00 91.00 88 GLN A O 1
ATOM 698 N N . GLY A 1 89 ? 14.765 -25.537 12.145 1.00 89.62 89 GLY A N 1
ATOM 699 C CA . GLY A 1 89 ? 16.107 -25.330 11.602 1.00 89.62 89 GLY A CA 1
ATOM 700 C C . GLY A 1 89 ? 17.025 -24.527 12.527 1.00 89.62 89 GLY A C 1
ATOM 701 O O . GLY A 1 89 ? 18.229 -24.764 12.545 1.00 89.62 89 GLY A O 1
ATOM 702 N N . ILE A 1 90 ? 16.470 -23.591 13.302 1.00 88.31 90 ILE A N 1
ATOM 703 C CA . ILE A 1 90 ? 17.241 -22.704 14.187 1.00 88.31 90 ILE A CA 1
ATOM 704 C C . ILE A 1 90 ? 17.351 -23.256 15.612 1.00 88.31 90 ILE A C 1
ATOM 706 O O . ILE A 1 90 ? 18.407 -23.148 16.229 1.00 88.31 90 ILE A O 1
ATOM 710 N N . LEU A 1 91 ? 16.262 -23.808 16.148 1.00 88.62 91 LEU A N 1
ATOM 711 C CA . LEU A 1 91 ? 16.154 -24.241 17.546 1.00 88.62 91 LEU A CA 1
ATOM 712 C C . LEU A 1 91 ? 16.251 -25.766 17.710 1.00 88.62 91 LEU A C 1
ATOM 714 O O . LEU A 1 91 ? 16.241 -26.264 18.835 1.00 88.62 91 LEU A O 1
ATOM 718 N N . GLY A 1 92 ? 16.309 -26.520 16.610 1.00 84.88 92 GLY A N 1
ATOM 719 C CA . GLY A 1 92 ? 16.263 -27.979 16.633 1.00 84.88 92 GLY A CA 1
ATOM 720 C C . GLY A 1 92 ? 14.909 -28.501 17.118 1.00 84.88 92 GLY A C 1
ATOM 721 O O . GLY A 1 92 ? 13.848 -27.982 16.772 1.00 84.88 92 GLY A O 1
ATOM 722 N N . GLU A 1 93 ? 14.942 -29.541 17.949 1.00 78.31 93 GLU A N 1
ATOM 723 C CA . GLU A 1 93 ? 13.736 -30.194 18.474 1.00 78.31 93 GLU A CA 1
ATOM 724 C C . GLU A 1 93 ? 12.990 -29.331 19.508 1.00 78.31 93 GLU A C 1
ATOM 726 O O . GLU A 1 93 ? 11.772 -29.441 19.668 1.00 78.31 93 GLU A O 1
ATOM 731 N N . HIS A 1 94 ? 13.687 -28.414 20.186 1.00 79.69 94 HIS A N 1
ATOM 732 C CA . HIS A 1 94 ? 13.129 -27.607 21.271 1.00 79.69 94 HIS A CA 1
ATOM 733 C C . HIS A 1 94 ? 12.649 -26.229 20.798 1.00 79.69 94 HIS A C 1
ATOM 735 O O . HIS A 1 94 ? 13.026 -25.190 21.337 1.00 79.69 94 HIS A O 1
ATOM 741 N N . ILE A 1 95 ? 11.717 -26.216 19.841 1.00 80.19 95 ILE A N 1
ATOM 742 C CA . ILE A 1 95 ? 11.159 -24.988 19.237 1.00 80.19 95 ILE A CA 1
ATOM 743 C C . ILE A 1 95 ? 10.525 -24.002 20.236 1.00 80.19 95 ILE A C 1
ATOM 745 O O . ILE A 1 95 ? 10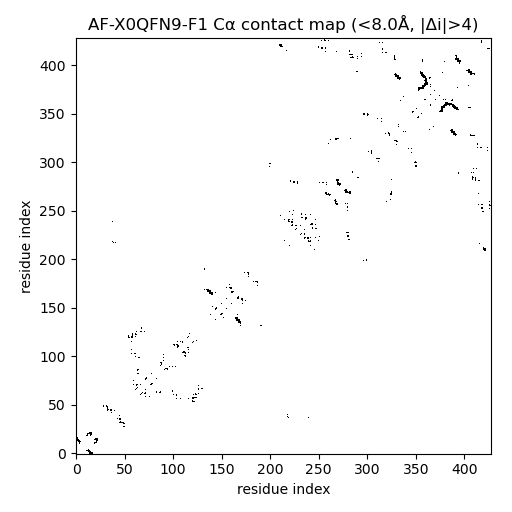.312 -22.833 19.910 1.00 80.19 95 ILE A O 1
ATOM 749 N N . ASN A 1 96 ? 10.202 -24.465 21.449 1.00 76.50 96 ASN A N 1
ATOM 750 C CA . ASN A 1 96 ? 9.570 -23.666 22.494 1.00 76.50 96 ASN A CA 1
ATOM 751 C C . ASN A 1 96 ? 10.526 -23.184 23.596 1.00 76.50 96 ASN A C 1
ATOM 753 O O . ASN A 1 96 ? 10.060 -22.505 24.513 1.00 76.50 96 ASN A O 1
ATOM 757 N N . ALA A 1 97 ? 11.825 -23.473 23.506 1.00 74.38 97 ALA A N 1
ATOM 758 C CA . ALA A 1 97 ? 12.809 -23.116 24.526 1.00 74.38 97 ALA A CA 1
ATOM 759 C C . ALA A 1 97 ? 12.930 -21.593 24.758 1.00 74.38 97 ALA A C 1
ATOM 761 O O . ALA A 1 97 ? 12.463 -20.783 23.952 1.00 74.38 97 ALA A O 1
ATOM 762 N N . GLN A 1 98 ? 13.503 -21.200 25.903 1.00 71.44 98 GLN A N 1
ATOM 763 C CA . GLN A 1 98 ? 13.651 -19.794 26.324 1.00 71.44 98 GLN A CA 1
ATOM 764 C C . GLN A 1 98 ? 14.847 -19.084 25.667 1.00 71.44 98 GLN A C 1
ATOM 766 O O . GLN A 1 98 ? 14.915 -17.857 25.648 1.00 71.44 98 GLN A O 1
ATOM 771 N N . ASP A 1 99 ? 15.774 -19.837 25.088 1.00 81.38 99 ASP A N 1
ATOM 772 C CA . ASP A 1 99 ? 17.052 -19.388 24.531 1.00 81.38 99 ASP A CA 1
ATOM 773 C C . ASP A 1 99 ? 16.965 -18.898 23.074 1.00 81.38 99 ASP A C 1
ATOM 775 O O . ASP A 1 99 ? 17.988 -18.643 22.442 1.00 81.38 99 ASP A O 1
ATOM 779 N N . ARG A 1 100 ? 15.758 -18.668 22.538 1.00 87.81 100 ARG A N 1
ATOM 780 C CA . ARG A 1 100 ? 15.539 -18.235 21.138 1.00 87.81 100 ARG A CA 1
ATOM 781 C C . ARG A 1 100 ? 16.327 -16.982 20.765 1.00 87.81 100 ARG A C 1
ATOM 783 O O . ARG A 1 100 ? 16.795 -16.850 19.638 1.00 87.81 100 ARG A O 1
ATOM 790 N N . TRP A 1 101 ? 16.496 -16.064 21.716 1.00 86.31 101 TRP A N 1
ATOM 791 C CA . TRP A 1 101 ? 17.287 -14.848 21.528 1.00 86.31 101 TRP A CA 1
ATOM 792 C C . TRP A 1 101 ? 18.793 -15.117 21.447 1.00 86.31 101 TRP A C 1
ATOM 794 O O . TRP A 1 101 ? 19.495 -14.444 20.688 1.00 86.31 101 TRP A O 1
ATOM 804 N N . TYR A 1 102 ? 19.286 -16.112 22.184 1.00 87.25 102 TYR A N 1
ATOM 805 C CA . TYR A 1 102 ? 20.670 -16.569 22.088 1.00 87.25 102 TYR A CA 1
ATOM 806 C C . TYR A 1 102 ? 20.904 -17.336 20.788 1.00 87.25 102 TYR A C 1
ATOM 808 O O . TYR A 1 102 ? 21.880 -17.049 20.101 1.00 87.25 102 TYR A O 1
ATOM 816 N N . ALA A 1 103 ? 19.974 -18.206 20.383 1.00 87.38 103 ALA A N 1
ATOM 817 C CA . ALA A 1 103 ? 20.031 -18.894 19.093 1.00 87.38 103 ALA A CA 1
ATOM 818 C C . ALA A 1 103 ? 20.063 -17.899 17.919 1.00 87.38 103 ALA A C 1
ATOM 820 O O . ALA A 1 103 ? 20.934 -17.978 17.052 1.00 87.38 103 ALA A O 1
ATOM 821 N N . LEU A 1 104 ? 19.180 -16.891 17.937 1.00 87.25 104 LEU A N 1
ATOM 822 C CA . LEU A 1 104 ? 19.177 -15.819 16.940 1.00 87.25 104 LEU A CA 1
ATOM 823 C C . LEU A 1 104 ? 20.511 -15.058 16.919 1.00 87.25 104 LEU A C 1
ATOM 825 O O . LEU A 1 104 ? 21.036 -14.763 15.849 1.00 87.25 104 LEU A O 1
ATOM 829 N N . SER A 1 105 ? 21.077 -14.760 18.088 1.00 85.62 105 SER A N 1
ATOM 830 C CA . SER A 1 105 ? 22.359 -14.051 18.187 1.00 85.62 105 SER A CA 1
ATOM 831 C C . SER A 1 105 ? 23.520 -14.886 17.657 1.00 85.62 105 SER A C 1
ATOM 833 O O . SER A 1 105 ? 24.353 -14.355 16.923 1.00 85.62 105 SER A O 1
ATOM 835 N N . GLY A 1 106 ? 23.524 -16.192 17.935 1.00 84.31 106 GLY A N 1
ATOM 836 C CA . GLY A 1 106 ? 24.502 -17.139 17.407 1.00 84.31 106 GLY A CA 1
ATOM 837 C C . GLY A 1 106 ? 24.509 -17.184 15.879 1.00 84.31 106 GLY A C 1
ATOM 838 O O . GLY A 1 106 ? 25.576 -17.081 15.278 1.00 84.31 106 GLY A O 1
ATOM 839 N N . ILE A 1 107 ? 23.334 -17.218 15.237 1.00 84.12 107 ILE A N 1
ATOM 840 C CA . ILE A 1 107 ? 23.220 -17.176 13.763 1.00 84.12 107 ILE A CA 1
ATOM 841 C C . ILE A 1 107 ? 23.814 -15.886 13.194 1.00 84.12 107 ILE A C 1
ATOM 843 O O . ILE A 1 107 ? 24.429 -15.891 12.129 1.00 84.12 107 ILE A O 1
ATOM 847 N N . MET A 1 108 ? 23.671 -14.776 13.914 1.00 82.50 108 MET A N 1
ATOM 848 C CA . MET A 1 108 ? 24.237 -13.496 13.493 1.00 82.50 108 MET A CA 1
ATOM 849 C C . MET A 1 108 ? 25.727 -13.360 13.814 1.00 82.50 108 MET A C 1
ATOM 851 O O . MET A 1 108 ? 26.341 -12.363 13.433 1.00 82.50 108 MET A O 1
ATOM 855 N N . GLY A 1 109 ? 26.337 -14.330 14.494 1.00 84.06 109 GLY A N 1
ATOM 856 C CA . GLY A 1 109 ? 27.716 -14.226 14.969 1.00 84.06 109 GLY A CA 1
ATOM 857 C C . GLY A 1 109 ? 27.881 -13.190 16.084 1.00 84.06 109 GLY A C 1
ATOM 858 O O . GLY A 1 109 ? 28.949 -12.597 16.228 1.00 84.06 109 GLY A O 1
ATOM 859 N N . HIS A 1 110 ? 26.822 -12.917 16.849 1.00 84.75 110 HIS A N 1
ATOM 860 C CA . HIS A 1 110 ? 26.878 -12.072 18.035 1.00 84.75 110 HIS A CA 1
ATOM 861 C C . HIS A 1 110 ? 27.041 -12.932 19.287 1.00 84.75 110 HIS A C 1
ATOM 863 O O . HIS A 1 110 ? 26.377 -13.951 19.452 1.00 84.75 110 HIS A O 1
ATOM 869 N N . LEU A 1 111 ? 27.894 -12.467 20.200 1.00 79.25 111 LEU A N 1
ATOM 870 C CA . LEU A 1 111 ? 28.130 -13.114 21.493 1.00 79.25 111 LEU A CA 1
ATOM 871 C C . LEU A 1 111 ? 26.897 -13.076 22.404 1.00 79.25 111 LEU A C 1
ATOM 873 O O . LEU A 1 111 ? 26.770 -13.922 23.285 1.00 79.25 111 LEU A O 1
ATOM 877 N N . SER A 1 112 ? 26.008 -12.095 22.218 1.00 80.44 112 SER A N 1
ATOM 878 C CA . SER A 1 112 ? 24.865 -11.906 23.101 1.00 80.44 112 SER A CA 1
ATOM 879 C C . SER A 1 112 ? 23.669 -11.209 22.421 1.00 80.44 112 SER A C 1
ATOM 881 O O . SER A 1 112 ? 23.853 -10.500 21.418 1.00 80.44 112 SER A O 1
ATOM 883 N N . PRO A 1 113 ? 22.443 -11.391 22.955 1.00 81.19 113 PRO A N 1
ATOM 884 C CA . PRO A 1 113 ? 21.223 -10.756 22.454 1.00 81.19 113 PRO A CA 1
ATOM 885 C C . PRO A 1 113 ? 21.243 -9.236 22.441 1.00 81.19 113 PRO A C 1
ATOM 887 O O . PRO A 1 113 ? 20.661 -8.644 21.536 1.00 81.19 113 PRO A O 1
ATOM 890 N N . GLU A 1 114 ? 21.919 -8.595 23.390 1.00 80.38 114 GLU A N 1
ATOM 891 C CA . GLU A 1 114 ? 21.937 -7.138 23.537 1.00 80.38 114 GLU A CA 1
ATOM 892 C C . GLU A 1 114 ? 22.387 -6.465 22.238 1.00 80.38 114 GLU A C 1
ATOM 894 O O . GLU A 1 114 ? 21.707 -5.572 21.735 1.00 80.38 114 GLU A O 1
ATOM 899 N N . ARG A 1 115 ? 23.454 -6.977 21.610 1.00 69.56 115 ARG A N 1
ATOM 900 C CA . ARG A 1 115 ? 23.971 -6.439 20.343 1.00 69.56 115 ARG A CA 1
ATOM 901 C C . ARG A 1 115 ? 23.010 -6.653 19.171 1.00 69.56 115 ARG A C 1
ATOM 903 O O . ARG A 1 115 ? 22.936 -5.819 18.272 1.00 69.56 115 ARG A O 1
ATOM 910 N N . SER A 1 116 ? 22.265 -7.758 19.176 1.00 68.75 116 SER A N 1
ATOM 911 C CA . SER A 1 116 ? 21.219 -8.045 18.185 1.00 68.75 116 SER A CA 1
ATOM 912 C C . SER A 1 116 ? 20.012 -7.110 18.351 1.00 68.75 116 SER A C 1
ATOM 914 O O . SER A 1 116 ? 19.454 -6.644 17.359 1.00 68.75 116 SER A O 1
ATOM 916 N N . PHE A 1 117 ? 19.625 -6.804 19.590 1.00 71.50 117 PHE A N 1
ATOM 917 C CA . PHE A 1 117 ? 18.510 -5.909 19.903 1.00 71.50 117 PHE A CA 1
ATOM 918 C C . PHE A 1 117 ? 18.825 -4.440 19.637 1.00 71.50 117 PHE A C 1
ATOM 920 O O . PHE A 1 117 ? 18.002 -3.752 19.043 1.00 71.50 117 PHE A O 1
ATOM 927 N N . GLU A 1 118 ? 19.996 -3.968 20.062 1.00 68.44 118 GLU A N 1
ATOM 928 C CA . GLU A 1 118 ? 20.372 -2.553 19.991 1.00 68.44 118 GLU A CA 1
ATOM 929 C C . GLU A 1 118 ? 20.512 -2.067 18.545 1.00 68.44 118 GLU A C 1
ATOM 931 O O . GLU A 1 118 ? 20.108 -0.953 18.220 1.00 68.44 118 GLU A O 1
ATOM 936 N N . TYR A 1 119 ? 21.032 -2.925 17.664 1.00 64.25 119 TYR A N 1
ATOM 937 C CA . TYR A 1 119 ? 21.383 -2.518 16.307 1.00 64.25 119 TYR A CA 1
ATOM 938 C C . TYR A 1 119 ? 20.507 -3.149 15.221 1.00 64.25 119 TYR A C 1
ATOM 940 O O . TYR A 1 119 ? 20.349 -2.532 14.174 1.00 64.25 119 TYR A O 1
ATOM 948 N N . TYR A 1 120 ? 19.915 -4.336 15.424 1.00 64.06 120 TYR A N 1
ATOM 949 C CA . TYR A 1 120 ? 19.373 -5.123 14.302 1.00 64.06 120 TYR A CA 1
ATOM 950 C C . TYR A 1 120 ? 17.880 -5.438 14.339 1.00 64.06 120 TYR A C 1
ATOM 952 O O . TYR A 1 120 ? 17.290 -5.636 13.276 1.00 64.06 120 TYR A O 1
ATOM 960 N N . ASN A 1 121 ? 17.255 -5.487 15.516 1.00 72.75 121 ASN A N 1
ATOM 961 C CA . ASN A 1 121 ? 15.845 -5.851 15.620 1.00 72.75 121 ASN A CA 1
ATOM 962 C C . ASN A 1 121 ? 14.925 -4.622 15.622 1.00 72.75 121 ASN A C 1
ATOM 964 O O . ASN A 1 121 ? 14.607 -4.064 16.672 1.00 72.75 121 ASN A O 1
ATOM 968 N N . HIS A 1 122 ? 14.415 -4.256 14.446 1.00 77.25 122 HIS A N 1
ATOM 969 C CA . HIS A 1 122 ? 13.477 -3.138 14.309 1.00 77.25 122 HIS A CA 1
ATOM 970 C C . HIS A 1 122 ? 12.034 -3.483 14.718 1.00 77.25 122 HIS A C 1
ATOM 972 O O . HIS A 1 122 ? 11.210 -2.582 14.880 1.00 77.25 122 HIS A O 1
ATOM 978 N N . PHE A 1 123 ? 11.712 -4.764 14.929 1.00 82.12 123 PHE A N 1
ATOM 979 C CA . PHE A 1 123 ? 10.375 -5.208 15.335 1.00 82.12 123 PHE A CA 1
ATOM 980 C C . PHE A 1 123 ? 10.233 -5.458 16.836 1.00 82.12 123 PHE A C 1
ATOM 982 O O . PHE A 1 123 ? 9.113 -5.655 17.302 1.00 82.12 123 PHE A O 1
ATOM 989 N N . ALA A 1 124 ? 11.314 -5.394 17.619 1.00 80.81 124 ALA A N 1
ATOM 990 C CA . ALA A 1 124 ? 11.297 -5.665 19.058 1.00 80.81 124 ALA A CA 1
ATOM 991 C C . ALA A 1 124 ? 10.208 -4.877 19.808 1.00 80.81 124 ALA A C 1
ATOM 993 O O . ALA A 1 124 ? 9.376 -5.462 20.505 1.00 80.81 124 ALA A O 1
ATOM 994 N N . THR A 1 125 ? 10.163 -3.554 19.621 1.00 80.38 125 THR A N 1
ATOM 995 C CA . THR A 1 125 ? 9.160 -2.694 20.267 1.00 80.38 125 THR A CA 1
ATOM 996 C C . THR A 1 125 ? 7.745 -3.013 19.796 1.00 80.38 125 THR A C 1
ATOM 998 O O . THR A 1 125 ? 6.823 -3.030 20.612 1.00 80.38 125 THR A O 1
ATOM 1001 N N . LEU A 1 126 ? 7.562 -3.294 18.502 1.00 81.75 126 LEU A N 1
ATOM 1002 C CA . LEU A 1 126 ? 6.264 -3.666 17.943 1.00 81.75 126 LEU A CA 1
ATOM 1003 C C . LEU A 1 126 ? 5.768 -4.983 18.547 1.00 81.75 126 LEU A C 1
ATOM 1005 O O . LEU A 1 126 ? 4.650 -5.027 19.051 1.00 81.75 126 LEU A O 1
ATOM 1009 N N . MET A 1 127 ? 6.608 -6.020 18.560 1.00 85.38 127 MET A N 1
ATOM 1010 C CA . MET A 1 127 ? 6.294 -7.325 19.145 1.00 85.38 127 MET A CA 1
ATOM 1011 C C . MET A 1 127 ? 5.960 -7.214 20.631 1.00 85.38 127 MET A C 1
ATOM 1013 O O . MET A 1 127 ? 4.935 -7.735 21.064 1.00 85.38 127 MET A O 1
ATOM 1017 N N . ALA A 1 128 ? 6.776 -6.492 21.404 1.00 83.00 128 ALA A N 1
ATOM 1018 C CA . ALA A 1 128 ? 6.531 -6.281 22.827 1.00 83.00 128 ALA A CA 1
ATOM 1019 C C . ALA A 1 128 ? 5.205 -5.545 23.061 1.00 83.00 128 ALA A C 1
ATOM 1021 O O . ALA A 1 128 ? 4.386 -5.962 23.879 1.00 83.00 128 ALA A O 1
ATOM 1022 N N . THR A 1 129 ? 4.953 -4.481 22.298 1.00 76.19 129 THR A N 1
ATOM 1023 C CA . THR A 1 129 ? 3.715 -3.701 22.405 1.00 76.19 129 THR A CA 1
ATOM 1024 C C . THR A 1 129 ? 2.494 -4.529 22.010 1.00 76.19 129 THR A C 1
ATOM 1026 O O . THR A 1 129 ? 1.460 -4.458 22.673 1.00 76.19 129 THR A O 1
ATOM 1029 N N . TYR A 1 130 ? 2.610 -5.345 20.963 1.00 81.75 130 TYR A N 1
ATOM 1030 C CA . TYR A 1 130 ? 1.557 -6.250 20.519 1.00 81.75 130 TYR A CA 1
ATOM 1031 C C . TYR A 1 130 ? 1.249 -7.301 21.584 1.00 81.75 130 TYR A C 1
ATOM 1033 O O . TYR A 1 130 ? 0.088 -7.466 21.962 1.00 81.75 130 TYR A O 1
ATOM 1041 N N . ALA A 1 131 ? 2.279 -7.955 22.125 1.00 82.50 131 ALA A N 1
ATOM 1042 C CA . ALA A 1 131 ? 2.136 -8.932 23.198 1.00 82.50 131 ALA A CA 1
ATOM 1043 C C . ALA A 1 131 ? 1.446 -8.309 24.421 1.00 82.50 131 ALA A C 1
ATOM 1045 O O . ALA A 1 131 ? 0.463 -8.855 24.915 1.00 82.50 131 ALA A O 1
ATOM 1046 N N . LEU A 1 132 ? 1.867 -7.111 24.843 1.00 77.88 132 LEU A N 1
ATOM 1047 C CA . LEU A 1 132 ? 1.210 -6.353 25.914 1.00 77.88 132 LEU A CA 1
ATOM 1048 C C . LEU A 1 132 ? -0.239 -5.975 25.572 1.00 77.88 132 LEU A C 1
ATOM 1050 O O . LEU A 1 132 ? -1.094 -5.914 26.458 1.00 77.88 132 LEU A O 1
ATOM 1054 N N . SER A 1 133 ? -0.538 -5.709 24.298 1.00 75.81 133 SER A N 1
ATOM 1055 C CA . SER A 1 133 ? -1.893 -5.372 23.861 1.00 75.81 133 SER A CA 1
ATOM 1056 C C . SER A 1 133 ? -2.851 -6.560 23.977 1.00 75.81 133 SER A C 1
ATOM 1058 O O . SER A 1 133 ? -3.979 -6.352 24.427 1.00 75.81 133 SER A O 1
ATOM 1060 N N . LYS A 1 134 ? -2.378 -7.772 23.646 1.00 78.12 134 LYS A N 1
ATOM 1061 C CA . LYS A 1 134 ? -3.127 -9.038 23.684 1.00 78.12 134 LYS A CA 1
ATOM 1062 C C . LYS A 1 134 ? -3.114 -9.727 25.046 1.00 78.12 134 LYS A C 1
ATOM 1064 O O . LYS A 1 134 ? -3.931 -10.611 25.272 1.00 78.12 134 LYS A O 1
ATOM 1069 N N . ALA A 1 135 ? -2.197 -9.349 25.934 1.00 81.50 135 ALA A N 1
ATOM 1070 C CA . ALA A 1 135 ? -2.073 -9.962 27.246 1.00 81.50 135 ALA A CA 1
ATOM 1071 C C . ALA A 1 135 ? -3.351 -9.755 28.077 1.00 81.50 135 ALA A C 1
ATOM 1073 O O . ALA A 1 135 ? -3.681 -8.629 28.461 1.00 81.50 135 ALA A O 1
ATOM 1074 N N . ASP A 1 136 ? -4.038 -10.853 28.389 1.00 82.12 136 ASP A N 1
ATOM 1075 C CA . ASP A 1 136 ? -5.197 -10.869 29.283 1.00 82.12 136 ASP A CA 1
ATOM 1076 C C . ASP A 1 136 ? -4.749 -11.113 30.728 1.00 82.12 136 ASP A C 1
ATOM 1078 O O . ASP A 1 136 ? -4.874 -12.197 31.293 1.00 82.12 136 ASP A O 1
ATOM 1082 N N . ILE A 1 137 ? -4.111 -10.094 31.305 1.00 86.69 137 ILE A N 1
ATOM 1083 C CA . ILE A 1 137 ? -3.597 -10.160 32.674 1.00 86.69 137 ILE A CA 1
ATOM 1084 C C . ILE A 1 137 ? -4.735 -9.854 33.643 1.00 86.69 137 ILE A C 1
ATOM 1086 O O . ILE A 1 137 ? -5.357 -8.791 33.568 1.00 86.69 137 ILE A O 1
ATOM 1090 N N . THR A 1 138 ? -4.945 -10.737 34.615 1.00 91.06 138 THR A N 1
ATOM 1091 C CA . THR A 1 138 ? -5.841 -10.506 35.752 1.00 91.06 138 THR A CA 1
ATOM 1092 C C . THR A 1 138 ? -5.054 -10.436 37.052 1.00 91.06 138 THR A C 1
ATOM 1094 O O . THR A 1 138 ? -4.162 -11.253 37.270 1.00 91.06 138 THR A O 1
ATOM 1097 N N . LEU A 1 139 ? -5.403 -9.504 37.941 1.00 90.75 139 LEU A N 1
ATOM 1098 C CA . LEU A 1 139 ? -4.836 -9.433 39.292 1.00 90.75 139 LEU A CA 1
ATOM 1099 C C . LEU A 1 139 ? -5.937 -9.545 40.350 1.00 90.75 139 LEU A C 1
ATOM 1101 O O . LEU A 1 139 ? -6.965 -8.884 40.197 1.00 90.75 139 LEU A O 1
ATOM 1105 N N . PRO A 1 140 ? -5.726 -10.292 41.450 1.00 93.69 140 PRO A N 1
ATOM 1106 C CA . PRO A 1 140 ? -6.637 -10.269 42.589 1.00 93.69 140 PRO A CA 1
ATOM 1107 C C . PRO A 1 140 ? -6.860 -8.839 43.091 1.00 93.69 140 PRO A C 1
ATOM 1109 O O . PRO A 1 140 ? -5.905 -8.062 43.184 1.00 93.69 140 PRO A O 1
ATOM 1112 N N . GLU A 1 141 ? -8.097 -8.500 43.461 1.00 90.44 141 GLU A N 1
ATOM 1113 C CA . GLU A 1 141 ? -8.471 -7.150 43.920 1.00 90.44 141 GLU A CA 1
ATOM 1114 C C . GLU A 1 141 ? -7.550 -6.640 45.033 1.00 90.44 141 GLU A C 1
ATOM 1116 O O . GLU A 1 141 ? -7.081 -5.504 44.990 1.00 90.44 141 GLU A O 1
ATOM 1121 N N . ARG A 1 142 ? -7.219 -7.509 45.997 1.00 91.62 142 ARG A N 1
ATOM 1122 C CA . ARG A 1 142 ? -6.331 -7.169 47.115 1.00 91.62 142 ARG A CA 1
ATOM 1123 C C . ARG A 1 142 ? -4.912 -6.836 46.652 1.00 91.62 142 ARG A C 1
ATOM 1125 O O . ARG A 1 142 ? -4.322 -5.881 47.145 1.00 91.62 142 ARG A O 1
ATOM 1132 N N . THR A 1 143 ? -4.375 -7.589 45.695 1.00 92.75 143 THR A N 1
ATOM 1133 C CA . THR A 1 143 ? -3.048 -7.327 45.121 1.00 92.75 143 THR A CA 1
ATOM 1134 C C . THR A 1 143 ? -3.048 -6.007 44.362 1.00 92.75 143 THR A C 1
ATOM 1136 O O . THR A 1 143 ? -2.159 -5.183 44.559 1.00 92.75 143 THR A O 1
ATOM 1139 N N . LEU A 1 144 ? -4.074 -5.770 43.541 1.00 92.00 144 LEU A N 1
ATOM 1140 C CA . LEU A 1 144 ? -4.207 -4.520 42.801 1.00 92.00 144 LEU A CA 1
ATOM 1141 C C . LEU A 1 144 ? -4.319 -3.319 43.750 1.00 92.00 144 LEU A C 1
ATOM 1143 O O . LEU A 1 144 ? -3.647 -2.312 43.528 1.00 92.00 144 LEU A O 1
ATOM 1147 N N . TYR A 1 145 ? -5.112 -3.432 44.818 1.00 92.06 145 TYR A N 1
ATOM 1148 C CA . TYR A 1 145 ? -5.226 -2.402 45.848 1.00 92.06 145 TYR A CA 1
ATOM 1149 C C . TYR A 1 145 ? -3.878 -2.119 46.515 1.00 92.06 145 TYR A C 1
ATOM 1151 O O . TYR A 1 145 ? -3.482 -0.963 46.605 1.00 92.06 145 TYR A O 1
ATOM 1159 N N . ASN A 1 146 ? -3.133 -3.154 46.906 1.00 92.94 146 ASN A N 1
ATOM 1160 C CA . ASN A 1 146 ? -1.831 -2.980 47.552 1.00 92.94 146 ASN A CA 1
ATOM 1161 C C . ASN A 1 146 ? -0.803 -2.284 46.644 1.00 92.94 146 ASN A C 1
ATOM 1163 O O . ASN A 1 146 ? 0.027 -1.528 47.135 1.00 92.94 146 ASN A O 1
ATOM 1167 N N . VAL A 1 147 ? -0.854 -2.528 45.330 1.00 89.00 147 VAL A N 1
ATOM 1168 C CA . VAL A 1 147 ? 0.088 -1.937 44.362 1.00 89.00 147 VAL A CA 1
ATOM 1169 C C . VAL A 1 147 ? -0.322 -0.521 43.942 1.00 89.00 147 VAL A C 1
ATOM 1171 O O . VAL A 1 147 ? 0.535 0.325 43.714 1.00 89.00 147 VAL A O 1
ATOM 1174 N N . THR A 1 148 ? -1.623 -0.253 43.804 1.00 89.06 148 THR A N 1
ATOM 1175 C CA . THR A 1 148 ? -2.129 0.976 43.154 1.00 89.06 148 THR A CA 1
ATOM 1176 C C . THR A 1 148 ? -2.910 1.912 44.075 1.00 89.06 148 THR A C 1
ATOM 1178 O O . THR A 1 148 ? -3.189 3.051 43.703 1.00 89.06 148 THR A O 1
ATOM 1181 N N . GLY A 1 149 ? -3.340 1.433 45.244 1.00 90.06 149 GLY A N 1
ATOM 1182 C CA . GLY A 1 149 ? -4.280 2.120 46.130 1.00 90.06 149 GLY A CA 1
ATOM 1183 C C . GLY A 1 149 ? -5.707 2.240 45.575 1.00 90.06 149 GLY A C 1
ATOM 1184 O O . GLY A 1 149 ? -6.522 2.979 46.130 1.00 90.06 149 GLY A O 1
ATOM 1185 N N . PHE A 1 150 ? -6.045 1.575 44.462 1.00 92.38 150 PHE A N 1
ATOM 1186 C CA . PHE A 1 150 ? -7.370 1.704 43.849 1.00 92.38 150 PHE A CA 1
ATOM 1187 C C . PHE A 1 150 ? -8.437 0.970 44.653 1.00 92.38 150 PHE A C 1
ATOM 1189 O O . PHE A 1 150 ? -8.437 -0.252 44.750 1.00 92.38 150 PHE A O 1
ATOM 1196 N N . THR A 1 151 ? -9.390 1.726 45.194 1.00 90.19 151 THR A N 1
ATOM 1197 C CA . THR A 1 151 ? -10.548 1.165 45.890 1.00 90.19 151 THR A CA 1
ATOM 1198 C C . THR A 1 151 ? -11.536 0.535 44.910 1.00 90.19 151 THR A C 1
ATOM 1200 O O . THR A 1 151 ? -11.641 0.948 43.752 1.00 90.19 151 THR A O 1
ATOM 1203 N N . ASN A 1 152 ? -12.358 -0.397 45.400 1.00 85.69 152 ASN A N 1
ATOM 1204 C CA . ASN A 1 152 ? -13.422 -1.018 44.603 1.00 85.69 152 ASN A CA 1
ATOM 1205 C C . ASN A 1 152 ? -14.399 0.008 44.008 1.00 85.69 152 ASN A C 1
ATOM 1207 O O . ASN A 1 152 ? -14.912 -0.191 42.909 1.00 85.69 152 ASN A O 1
ATOM 1211 N N . LYS A 1 153 ? -14.606 1.147 44.684 1.00 88.38 153 LYS A N 1
ATOM 1212 C CA . LYS A 1 153 ? -15.372 2.276 44.142 1.00 88.38 153 LYS A CA 1
ATOM 1213 C C . LYS A 1 153 ? -14.704 2.864 42.890 1.00 88.38 153 LYS A C 1
ATOM 1215 O O . LYS A 1 153 ? -15.345 2.936 41.846 1.00 88.38 153 LYS A O 1
ATOM 1220 N N . LYS A 1 154 ? -13.410 3.198 42.967 1.00 88.50 154 LYS A N 1
ATOM 1221 C CA . LYS A 1 154 ? -12.634 3.768 41.847 1.00 88.50 154 LYS A CA 1
ATOM 1222 C C . LYS A 1 154 ? -12.565 2.812 40.650 1.00 88.50 154 LYS A C 1
ATOM 1224 O O . LYS A 1 154 ? -12.605 3.257 39.505 1.00 88.50 154 LYS A O 1
ATOM 1229 N N . LEU A 1 155 ? -12.494 1.503 40.902 1.00 89.62 155 LEU A N 1
ATOM 1230 C CA . LEU A 1 155 ? -12.532 0.473 39.859 1.00 89.62 155 LEU A CA 1
ATOM 1231 C C . LEU A 1 155 ? -13.894 0.424 39.150 1.00 89.62 155 LEU A C 1
ATOM 1233 O O . LEU A 1 155 ? -13.937 0.444 37.920 1.00 89.62 155 LEU A O 1
ATOM 1237 N N . LYS A 1 156 ? -15.002 0.439 39.905 1.00 87.12 156 LYS A N 1
ATOM 1238 C CA . LYS A 1 156 ? -16.363 0.465 39.341 1.00 87.12 156 LYS A CA 1
ATOM 1239 C C . LYS A 1 156 ? -16.619 1.712 38.493 1.00 87.12 156 LYS A C 1
ATOM 1241 O O . LYS A 1 156 ? -17.127 1.591 37.387 1.00 87.12 156 LYS A O 1
ATOM 1246 N N . GLU A 1 157 ? -16.201 2.887 38.962 1.00 88.56 157 GLU A N 1
ATOM 1247 C CA . GLU A 1 157 ? -16.333 4.159 38.224 1.00 88.56 157 GLU A CA 1
ATOM 1248 C C . GLU A 1 157 ? -15.562 4.176 36.892 1.00 88.56 157 GLU A C 1
ATOM 1250 O O . GLU A 1 157 ? -15.879 4.958 36.000 1.00 88.56 157 GLU A O 1
ATOM 1255 N N . ASN A 1 158 ? -14.552 3.314 36.743 1.00 87.12 158 ASN A N 1
ATOM 1256 C CA . ASN A 1 158 ? -13.749 3.188 35.527 1.00 87.12 158 ASN A CA 1
ATOM 1257 C C . ASN A 1 158 ? -14.084 1.922 34.724 1.00 87.12 158 ASN A C 1
ATOM 1259 O O . ASN A 1 158 ? -13.270 1.495 33.908 1.00 87.12 158 ASN A O 1
ATOM 1263 N N . ASN A 1 159 ? -15.271 1.338 34.933 1.00 87.31 159 ASN A N 1
ATOM 1264 C CA . ASN A 1 159 ? -15.770 0.167 34.204 1.00 87.31 159 ASN A CA 1
ATOM 1265 C C . ASN A 1 159 ? -14.809 -1.036 34.241 1.00 87.31 159 ASN A C 1
ATOM 1267 O O . ASN A 1 159 ? -14.663 -1.764 33.256 1.00 87.31 159 ASN A O 1
ATOM 1271 N N . ALA A 1 160 ? -14.136 -1.246 35.377 1.00 87.94 160 ALA A N 1
ATOM 1272 C CA . ALA A 1 160 ? -13.268 -2.399 35.565 1.00 87.94 160 ALA A CA 1
ATOM 1273 C C . ALA A 1 160 ? -14.061 -3.705 35.408 1.00 87.94 160 ALA A C 1
ATOM 1275 O O . ALA A 1 160 ? -15.101 -3.901 36.036 1.00 87.94 160 ALA A O 1
ATOM 1276 N N . THR A 1 161 ? -13.543 -4.623 34.599 1.00 88.81 161 THR A N 1
ATOM 1277 C CA . THR A 1 161 ? -14.090 -5.974 34.482 1.00 88.81 161 THR A CA 1
ATOM 1278 C C . THR A 1 161 ? -13.522 -6.830 35.605 1.00 88.81 161 THR A C 1
ATOM 1280 O O . THR A 1 161 ? -12.307 -7.014 35.694 1.00 88.81 161 THR A O 1
ATOM 1283 N N . VAL A 1 162 ? -14.403 -7.357 36.452 1.00 87.50 162 VAL A N 1
ATOM 1284 C CA . VAL A 1 162 ? -14.045 -8.207 37.591 1.00 87.50 162 VAL A CA 1
ATOM 1285 C C . VAL A 1 162 ? -14.638 -9.597 37.389 1.00 87.50 162 VAL A C 1
ATOM 1287 O O . VAL A 1 162 ? -15.827 -9.732 37.106 1.00 87.50 162 VAL A O 1
ATOM 1290 N N . ARG A 1 163 ? -13.816 -10.635 37.542 1.00 84.62 163 ARG A N 1
ATOM 1291 C CA . ARG A 1 163 ? -14.236 -12.043 37.565 1.00 84.62 163 ARG A CA 1
ATOM 1292 C C . ARG A 1 163 ? -13.539 -12.743 38.725 1.00 84.62 163 ARG A C 1
ATOM 1294 O O . ARG A 1 163 ? -12.328 -12.620 38.859 1.00 84.62 163 ARG A O 1
ATOM 1301 N N . ASN A 1 164 ? -14.287 -13.471 39.556 1.00 85.06 164 ASN A N 1
ATOM 1302 C CA . ASN A 1 164 ? -13.751 -14.253 40.681 1.00 85.06 164 ASN A CA 1
ATOM 1303 C C . ASN A 1 164 ? -12.773 -13.456 41.572 1.00 85.06 164 ASN A C 1
ATOM 1305 O O . ASN A 1 164 ? -11.642 -13.881 41.804 1.00 85.06 164 ASN A O 1
ATOM 1309 N N . SER A 1 165 ? -13.185 -12.261 42.011 1.00 86.44 165 SER A N 1
ATOM 1310 C CA . SER A 1 165 ? -12.368 -11.353 42.841 1.00 86.44 165 SER A CA 1
ATOM 1311 C C . SER A 1 165 ? -11.021 -10.952 42.218 1.00 86.44 165 SER A C 1
ATOM 1313 O O . SER A 1 165 ? -10.089 -10.555 42.921 1.00 86.44 165 SER A O 1
ATOM 1315 N N . SER A 1 166 ? -10.913 -11.061 40.893 1.00 90.56 166 SER A N 1
ATOM 1316 C CA . SER A 1 166 ? -9.760 -10.648 40.103 1.00 90.56 166 SER A CA 1
ATOM 1317 C C . SER A 1 166 ? -10.185 -9.633 39.052 1.00 90.56 166 SER A C 1
ATOM 1319 O O . SER A 1 166 ? -11.212 -9.775 38.388 1.00 90.56 166 SER A O 1
ATOM 1321 N N . VAL A 1 167 ? -9.384 -8.589 38.906 1.00 90.88 167 VAL A N 1
ATOM 1322 C CA . VAL A 1 167 ? -9.615 -7.466 38.004 1.00 90.88 167 VAL A CA 1
ATOM 1323 C C . VAL A 1 167 ? -8.808 -7.675 36.731 1.00 90.88 167 VAL A C 1
ATOM 1325 O O . VAL A 1 167 ? -7.602 -7.917 36.793 1.00 90.88 167 VAL A O 1
ATOM 1328 N N . SER A 1 168 ? -9.454 -7.540 35.575 1.00 90.69 168 SER A N 1
ATOM 1329 C CA . SER A 1 168 ? -8.780 -7.533 34.274 1.00 90.69 168 SER A CA 1
ATOM 1330 C C . SER A 1 168 ? -7.996 -6.230 34.097 1.00 90.69 168 SER A C 1
ATOM 1332 O O . SER A 1 168 ? -8.574 -5.142 34.019 1.00 90.69 168 SER A O 1
ATOM 1334 N N . ILE A 1 169 ? -6.670 -6.326 34.000 1.00 88.31 169 ILE A N 1
ATOM 1335 C CA . ILE A 1 169 ? -5.772 -5.190 33.762 1.00 88.31 169 ILE A CA 1
ATOM 1336 C C . ILE A 1 169 ? -6.058 -4.488 32.426 1.00 88.31 169 ILE A C 1
ATOM 1338 O O . ILE A 1 169 ? -6.081 -3.252 32.418 1.00 88.31 169 ILE A O 1
ATOM 1342 N N . PRO A 1 170 ? -6.346 -5.201 31.315 1.00 85.00 170 PRO A N 1
ATOM 1343 C CA . PRO A 1 170 ? -6.820 -4.570 30.085 1.00 85.00 170 PRO A CA 1
ATOM 1344 C C . PRO A 1 170 ? -7.994 -3.604 30.291 1.00 85.00 170 PRO A C 1
ATOM 1346 O O . PRO A 1 170 ? -7.958 -2.493 29.760 1.00 85.00 170 PRO A O 1
ATOM 1349 N N . SER A 1 171 ? -8.985 -3.972 31.113 1.00 87.31 171 SER A N 1
ATOM 1350 C CA . SER A 1 171 ? -10.183 -3.145 31.339 1.00 87.31 171 SER A CA 1
ATOM 1351 C C . SER A 1 171 ? -9.896 -1.820 32.060 1.00 87.31 171 SER A C 1
ATOM 1353 O O . SER A 1 171 ? -10.579 -0.827 31.830 1.00 87.31 171 SER A O 1
ATOM 1355 N N . ILE A 1 172 ? -8.836 -1.766 32.875 1.00 87.94 172 ILE A N 1
ATOM 1356 C CA . ILE A 1 172 ? -8.450 -0.580 33.660 1.00 87.94 172 ILE A CA 1
ATOM 1357 C C . ILE A 1 172 ? -7.205 0.134 33.119 1.00 87.94 172 ILE A C 1
ATOM 1359 O O . ILE A 1 172 ? -6.662 1.028 33.772 1.00 87.94 172 ILE A O 1
ATOM 1363 N N . ARG A 1 173 ? -6.734 -0.217 31.917 1.00 81.81 173 ARG A N 1
ATOM 1364 C CA . ARG A 1 173 ? -5.481 0.302 31.336 1.00 81.81 173 ARG A CA 1
ATOM 1365 C C . ARG A 1 173 ? -5.456 1.831 31.244 1.00 81.81 173 ARG A C 1
ATOM 1367 O O . ARG A 1 173 ? -4.444 2.455 31.552 1.00 81.81 173 ARG A O 1
ATOM 1374 N N . THR A 1 174 ? -6.582 2.445 30.884 1.00 80.94 174 THR A N 1
ATOM 1375 C CA . THR A 1 174 ? -6.728 3.909 30.834 1.00 80.94 174 THR A CA 1
ATOM 1376 C C . THR A 1 174 ? -6.555 4.545 32.212 1.00 80.94 174 THR A C 1
ATOM 1378 O O . THR A 1 174 ? -5.918 5.593 32.330 1.00 80.94 174 THR A O 1
ATOM 1381 N N . LEU A 1 175 ? -7.096 3.912 33.257 1.00 86.12 175 LEU A N 1
ATOM 1382 C CA . LEU A 1 175 ? -6.953 4.377 34.633 1.00 86.12 175 LEU A CA 1
ATOM 1383 C C . LEU A 1 175 ? -5.494 4.272 35.089 1.00 86.12 175 LEU A C 1
ATOM 1385 O O . LEU A 1 175 ? -4.953 5.246 35.608 1.00 86.12 175 LEU A O 1
ATOM 1389 N N . LEU A 1 176 ? -4.839 3.131 34.852 1.00 85.56 176 LEU A N 1
ATOM 1390 C CA . LEU A 1 176 ? -3.424 2.931 35.187 1.00 85.56 176 LEU A CA 1
ATOM 1391 C C . LEU A 1 176 ? -2.536 3.965 34.495 1.00 85.56 176 LEU A C 1
ATOM 1393 O O . LEU A 1 176 ? -1.739 4.630 35.154 1.00 85.56 176 LEU A O 1
ATOM 1397 N N . PHE A 1 177 ? -2.739 4.170 33.191 1.00 80.50 177 PHE A N 1
ATOM 1398 C CA . PHE A 1 177 ? -1.970 5.147 32.432 1.00 80.50 177 PHE A CA 1
ATOM 1399 C C . PHE A 1 177 ? -2.131 6.550 33.021 1.00 80.50 177 PHE A C 1
ATOM 1401 O O . PHE A 1 177 ? -1.133 7.177 33.351 1.00 80.50 177 PHE A O 1
ATOM 1408 N N . LYS A 1 178 ? -3.369 7.015 33.253 1.00 80.12 178 LYS A N 1
ATOM 1409 C CA . LYS A 1 178 ? -3.632 8.339 33.848 1.00 80.12 178 LYS A CA 1
ATOM 1410 C C . LYS A 1 178 ? -2.899 8.562 35.176 1.00 80.12 178 LYS A C 1
ATOM 1412 O O . LYS A 1 178 ? -2.419 9.671 35.390 1.00 80.12 178 LYS A O 1
ATOM 1417 N N . ASN A 1 179 ? -2.818 7.543 36.038 1.00 79.56 179 ASN A N 1
ATOM 1418 C CA . ASN A 1 179 ? -2.148 7.667 37.338 1.00 79.56 179 ASN A CA 1
ATOM 1419 C C . ASN A 1 179 ? -0.612 7.687 37.211 1.00 79.56 179 ASN A C 1
ATOM 1421 O O . ASN A 1 179 ? 0.021 8.427 37.949 1.00 79.56 179 ASN A O 1
ATOM 1425 N N . ILE A 1 180 ? -0.010 6.943 36.273 1.00 78.62 180 ILE A N 1
ATOM 1426 C CA . ILE A 1 180 ? 1.460 6.897 36.104 1.00 78.62 180 ILE A CA 1
ATOM 1427 C C . ILE A 1 180 ? 2.017 8.209 35.538 1.00 78.62 180 ILE A C 1
ATOM 1429 O O . ILE A 1 180 ? 3.078 8.670 35.939 1.00 78.62 180 ILE A O 1
ATOM 1433 N N . ILE A 1 181 ? 1.314 8.809 34.581 1.00 73.31 181 ILE A N 1
ATOM 1434 C CA . ILE A 1 181 ? 1.772 10.017 33.871 1.00 73.31 181 ILE A CA 1
ATOM 1435 C C . ILE A 1 181 ? 1.133 11.311 34.392 1.00 73.31 181 ILE A C 1
ATOM 1437 O O . ILE A 1 181 ? 1.215 12.337 33.715 1.00 73.31 181 ILE A O 1
ATOM 1441 N N . GLU A 1 182 ? 0.455 11.264 35.544 1.00 68.31 182 GLU A N 1
ATOM 1442 C CA . GLU A 1 182 ? -0.214 12.419 36.173 1.00 68.31 182 GLU A CA 1
ATOM 1443 C C . GLU A 1 182 ? -1.129 13.196 35.202 1.00 68.31 182 GLU A C 1
ATOM 1445 O O . GLU A 1 182 ? -1.244 14.417 35.254 1.00 68.31 182 GLU A O 1
ATOM 1450 N N . GLY A 1 183 ? -1.741 12.505 34.235 1.00 60.31 183 GLY A N 1
ATOM 1451 C CA . GLY A 1 183 ? -2.591 13.132 33.217 1.00 60.31 183 GLY A CA 1
ATOM 1452 C C . GLY A 1 183 ? -1.877 14.006 32.171 1.00 60.31 183 GLY A C 1
ATOM 1453 O O . GLY A 1 183 ? -2.558 14.601 31.338 1.00 60.31 183 GLY A O 1
ATOM 1454 N N . LYS A 1 184 ? -0.537 14.056 32.132 1.00 62.22 184 LYS A N 1
ATOM 1455 C CA . LYS A 1 184 ? 0.230 14.892 31.178 1.00 62.22 184 LYS A CA 1
ATOM 1456 C C . LYS A 1 184 ? 0.062 14.481 29.708 1.00 62.22 184 LYS A C 1
ATOM 1458 O O . LYS A 1 184 ? 0.336 15.273 28.810 1.00 62.22 184 LYS A O 1
ATOM 1463 N N . ARG A 1 185 ? -0.354 13.241 29.432 1.00 60.34 185 ARG A N 1
ATOM 1464 C CA . ARG A 1 185 ? -0.566 12.702 28.075 1.00 60.34 185 ARG A CA 1
ATOM 1465 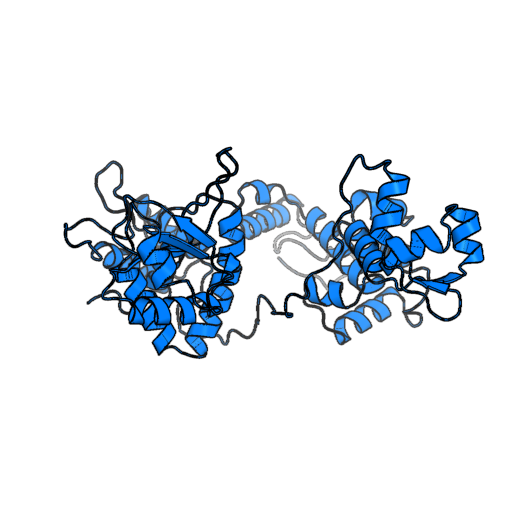C C . ARG A 1 185 ? -1.844 11.861 28.016 1.00 60.34 185 ARG A C 1
ATOM 1467 O O . ARG A 1 185 ? -2.300 11.320 29.017 1.00 60.34 185 ARG A O 1
ATOM 1474 N N . LYS A 1 186 ? -2.449 11.726 26.835 1.00 58.97 186 LYS A N 1
ATOM 1475 C CA . LYS A 1 186 ? -3.548 10.764 26.633 1.00 58.97 186 LYS A CA 1
ATOM 1476 C C . LYS A 1 186 ? -2.977 9.344 26.564 1.00 58.97 186 LYS A C 1
ATOM 1478 O O . LYS A 1 186 ? -1.864 9.171 26.068 1.00 58.97 186 LYS A O 1
ATOM 1483 N N . SER A 1 187 ? -3.720 8.342 27.046 1.00 54.31 187 SER A N 1
ATOM 1484 C CA . SER A 1 187 ? -3.288 6.947 26.899 1.00 54.31 187 SER A CA 1
ATOM 1485 C C . SER A 1 187 ? -3.196 6.572 25.421 1.00 54.31 187 SER A C 1
ATOM 1487 O O . SER A 1 187 ? -4.083 6.954 24.648 1.00 54.31 187 SER A O 1
ATOM 1489 N N . PRO A 1 188 ? -2.153 5.834 25.001 1.00 58.38 188 PRO A N 1
ATOM 1490 C CA . PRO A 1 188 ? -2.100 5.311 23.650 1.00 58.38 188 PRO A CA 1
ATOM 1491 C C . PRO A 1 188 ? -3.301 4.390 23.443 1.00 58.38 188 PRO A C 1
ATOM 1493 O O . PRO A 1 188 ? -3.623 3.560 24.301 1.00 58.38 188 PRO A O 1
ATOM 1496 N N . LYS A 1 1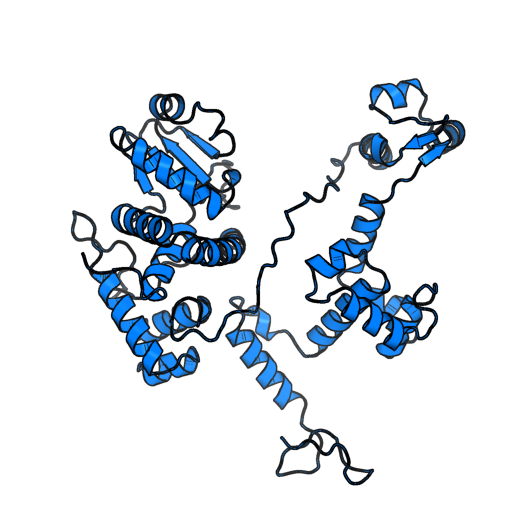89 ? -3.978 4.533 22.303 1.00 56.06 189 LYS A N 1
ATOM 1497 C CA . LYS A 1 189 ? -4.907 3.504 21.845 1.00 56.06 189 LYS A CA 1
ATOM 1498 C C . LYS A 1 189 ? -4.058 2.343 21.336 1.00 56.06 189 LYS A C 1
ATOM 1500 O O . LYS A 1 189 ? -3.419 2.463 20.301 1.00 56.06 189 LYS A O 1
ATOM 1505 N N . PHE A 1 190 ? -4.038 1.249 22.091 1.00 51.88 190 PHE A N 1
ATOM 1506 C CA . PHE A 1 190 ? -3.387 -0.005 21.693 1.00 51.88 190 PHE A CA 1
ATOM 1507 C C . PHE A 1 190 ? -4.333 -0.932 20.918 1.00 51.88 190 PHE A C 1
ATOM 1509 O O . PHE A 1 190 ? -4.038 -2.109 20.743 1.00 51.88 190 PHE A O 1
ATOM 1516 N N . THR A 1 191 ? -5.492 -0.427 20.491 1.00 49.34 191 THR A N 1
ATOM 1517 C CA . THR A 1 191 ? -6.402 -1.164 19.623 1.00 49.34 191 THR A CA 1
ATOM 1518 C C . THR A 1 191 ? -5.755 -1.293 18.255 1.00 49.34 191 THR A C 1
ATOM 1520 O O . THR A 1 191 ? -5.649 -0.322 17.509 1.00 49.34 191 THR A O 1
ATOM 1523 N N . ILE A 1 192 ? -5.312 -2.502 17.942 1.00 48.41 192 ILE A N 1
ATOM 1524 C CA . ILE A 1 192 ? -5.041 -2.895 16.569 1.00 48.41 192 ILE A CA 1
ATOM 1525 C C . ILE A 1 192 ? -6.424 -3.114 15.971 1.00 48.41 192 ILE A C 1
ATOM 1527 O O . ILE A 1 192 ? -7.128 -4.039 16.376 1.00 48.41 192 ILE A O 1
ATOM 1531 N N . GLU A 1 193 ? -6.865 -2.191 15.112 1.00 44.62 193 GLU A N 1
ATOM 1532 C CA . GLU A 1 193 ? -8.028 -2.445 14.262 1.00 44.62 193 GLU A CA 1
ATOM 1533 C C . GLU A 1 193 ? -7.745 -3.779 13.560 1.00 44.62 193 GLU A C 1
ATOM 1535 O O . GLU A 1 193 ? -6.695 -3.919 12.929 1.00 44.62 193 GLU A O 1
ATOM 1540 N N . ASN A 1 194 ? -8.629 -4.770 13.721 1.00 40.56 194 ASN A N 1
ATOM 1541 C CA . ASN A 1 194 ? -8.647 -5.930 12.836 1.00 40.56 194 ASN A CA 1
ATOM 1542 C C . ASN A 1 194 ? -8.946 -5.373 11.440 1.00 40.56 194 ASN A C 1
ATOM 1544 O O . ASN A 1 194 ? -10.099 -5.257 11.042 1.00 40.56 194 ASN A O 1
ATOM 1548 N N . CYS A 1 195 ? -7.912 -4.932 10.727 1.00 37.56 195 CYS A N 1
ATOM 1549 C CA . CYS A 1 195 ? -7.989 -4.849 9.287 1.00 37.56 195 CYS A CA 1
ATOM 1550 C C . CYS A 1 195 ? -8.168 -6.292 8.844 1.00 37.56 195 CYS A C 1
ATOM 1552 O O . CYS A 1 195 ? -7.300 -7.120 9.133 1.00 37.56 195 CYS A O 1
ATOM 1554 N N . ASP A 1 196 ? -9.297 -6.592 8.206 1.00 40.06 196 ASP A N 1
ATOM 1555 C CA . ASP A 1 196 ? -9.478 -7.861 7.517 1.00 40.06 196 ASP A CA 1
ATOM 1556 C C . ASP A 1 196 ? -8.193 -8.176 6.755 1.00 40.06 196 ASP A C 1
ATOM 1558 O O . ASP A 1 196 ? -7.686 -7.336 6.004 1.00 40.06 196 ASP A O 1
ATOM 1562 N N . LYS A 1 197 ? -7.631 -9.354 7.040 1.00 43.16 197 LYS A N 1
ATOM 1563 C CA . LYS A 1 197 ? -6.369 -9.837 6.487 1.00 43.16 197 LYS A CA 1
ATOM 1564 C C . LYS A 1 197 ? -6.504 -9.871 4.966 1.00 43.16 197 LYS A C 1
ATOM 1566 O O . LYS A 1 197 ? -7.054 -10.808 4.396 1.00 43.16 197 LYS A O 1
ATOM 1571 N N . GLN A 1 198 ? -6.072 -8.807 4.302 1.00 43.47 198 GLN A N 1
ATOM 1572 C CA . GLN A 1 198 ? -6.027 -8.731 2.852 1.00 43.47 198 GLN A CA 1
ATOM 1573 C C . GLN A 1 198 ? -4.564 -8.833 2.455 1.00 43.47 198 GLN A C 1
ATOM 1575 O O . GLN A 1 198 ? -3.799 -7.888 2.641 1.00 43.47 198 GLN A O 1
ATOM 1580 N N . PHE A 1 199 ? -4.186 -10.004 1.938 1.00 38.38 199 PHE A N 1
ATOM 1581 C CA . PHE A 1 199 ? -2.913 -10.201 1.254 1.00 38.38 199 PHE A CA 1
ATOM 1582 C C . PHE A 1 199 ? -2.740 -9.079 0.227 1.00 38.38 199 PHE A C 1
ATOM 1584 O O . PHE A 1 199 ? -3.505 -8.976 -0.732 1.00 38.38 199 PHE A O 1
ATOM 1591 N N . LEU A 1 200 ? -1.753 -8.207 0.449 1.00 41.88 200 LEU A N 1
ATOM 1592 C CA . LEU A 1 200 ? -1.505 -7.050 -0.414 1.00 41.88 200 LEU A CA 1
ATOM 1593 C C . LEU A 1 200 ? -0.981 -7.460 -1.799 1.00 41.88 200 LEU A C 1
ATOM 1595 O O . LEU A 1 200 ? -1.033 -6.655 -2.727 1.00 41.88 200 LEU A O 1
ATOM 1599 N N . LEU A 1 201 ? -0.509 -8.700 -1.946 1.00 37.59 201 LEU A N 1
ATOM 1600 C CA . LEU A 1 201 ? 0.051 -9.254 -3.173 1.00 37.59 201 LEU A CA 1
ATOM 1601 C C . LEU A 1 201 ? -0.261 -10.756 -3.239 1.00 37.59 201 LEU A C 1
ATOM 1603 O O . LEU A 1 201 ? 0.476 -11.568 -2.687 1.00 37.59 201 LEU A O 1
ATOM 1607 N N . SER A 1 202 ? -1.339 -11.149 -3.920 1.00 32.84 202 SER A N 1
ATOM 1608 C CA . SER A 1 202 ? -1.425 -12.516 -4.436 1.00 32.84 202 SER A CA 1
ATOM 1609 C C . SER A 1 202 ? -0.455 -12.617 -5.612 1.00 32.84 202 SER A C 1
ATOM 1611 O O . SER A 1 202 ? -0.709 -12.056 -6.674 1.00 32.84 202 SER A O 1
ATOM 1613 N N . THR A 1 203 ? 0.660 -13.316 -5.429 1.00 36.38 203 THR A N 1
ATOM 1614 C CA . THR A 1 203 ? 1.670 -13.581 -6.470 1.00 36.38 203 THR A CA 1
ATOM 1615 C C . THR A 1 203 ? 1.196 -14.562 -7.544 1.00 36.38 203 THR A C 1
ATOM 1617 O O . THR A 1 203 ? 1.932 -14.836 -8.488 1.00 36.38 203 THR A O 1
ATOM 1620 N N . ASN A 1 204 ? -0.054 -15.024 -7.473 1.00 36.56 204 ASN A N 1
ATOM 1621 C CA . ASN A 1 204 ? -0.717 -15.756 -8.549 1.00 36.56 204 ASN A CA 1
ATOM 1622 C C . ASN A 1 204 ? -1.162 -14.814 -9.679 1.00 36.56 204 ASN A C 1
ATOM 1624 O O . ASN A 1 204 ? -2.295 -14.888 -10.151 1.00 36.56 204 ASN A O 1
ATOM 1628 N N . THR A 1 205 ? -0.286 -13.922 -10.137 1.00 39.53 205 THR A N 1
ATOM 1629 C CA . THR A 1 205 ? -0.459 -13.345 -11.467 1.00 39.53 205 THR A CA 1
ATOM 1630 C C . THR A 1 205 ? -0.017 -14.433 -12.433 1.00 39.53 205 THR A C 1
ATOM 1632 O O . THR A 1 205 ? 1.172 -14.602 -12.702 1.00 39.53 205 THR A O 1
ATOM 1635 N N . LEU A 1 206 ? -0.981 -15.222 -12.921 1.00 40.25 206 LEU A N 1
ATOM 1636 C CA . LEU A 1 206 ? -0.812 -15.941 -14.180 1.00 40.25 206 LEU A CA 1
ATOM 1637 C C . LEU A 1 206 ? -0.182 -14.949 -15.157 1.00 40.25 206 LEU A C 1
ATOM 1639 O O . LEU A 1 206 ? -0.646 -13.811 -15.242 1.00 40.25 206 LEU A O 1
ATOM 1643 N N . ALA A 1 207 ? 0.904 -15.351 -15.814 1.00 41.59 207 ALA A N 1
ATOM 1644 C CA . ALA A 1 207 ? 1.537 -14.572 -16.864 1.00 41.59 207 ALA A CA 1
ATOM 1645 C C . ALA A 1 207 ? 0.490 -14.315 -17.957 1.00 41.59 207 ALA A C 1
ATOM 1647 O O . ALA A 1 207 ? 0.291 -15.132 -18.848 1.00 41.59 207 ALA A O 1
ATOM 1648 N N . ALA A 1 208 ? -0.265 -13.233 -17.807 1.00 49.38 208 ALA A N 1
ATOM 1649 C CA . ALA A 1 208 ? -1.280 -12.832 -18.747 1.00 49.38 208 ALA A CA 1
ATOM 1650 C C . ALA A 1 208 ? -0.598 -11.962 -19.798 1.00 49.38 208 ALA A C 1
ATOM 1652 O O . ALA A 1 208 ? 0.158 -11.038 -19.476 1.00 49.38 208 ALA A O 1
ATOM 1653 N N . ASP A 1 209 ? -0.919 -12.223 -21.060 1.00 63.66 209 ASP A N 1
ATOM 1654 C CA . ASP A 1 209 ? -0.527 -11.398 -22.201 1.00 63.66 209 ASP A CA 1
ATOM 1655 C C . ASP A 1 209 ? -1.104 -9.962 -22.148 1.00 63.66 209 ASP A C 1
ATOM 1657 O O . ASP A 1 209 ? -0.804 -9.159 -23.025 1.00 63.66 209 ASP A O 1
ATOM 1661 N N . GLU A 1 210 ? -1.784 -9.575 -21.063 1.00 80.31 210 GLU A N 1
ATOM 1662 C CA . GLU A 1 210 ? -2.285 -8.220 -20.807 1.00 80.31 210 GLU A CA 1
ATOM 1663 C C . GLU A 1 210 ? -1.217 -7.281 -20.201 1.00 80.31 210 GLU A C 1
ATOM 1665 O O . GLU A 1 210 ? -0.406 -7.673 -19.353 1.00 80.31 210 GLU A O 1
ATOM 1670 N N . LEU A 1 211 ? -1.248 -6.002 -20.592 1.00 83.12 211 LEU A N 1
ATOM 1671 C CA . LEU A 1 211 ? -0.435 -4.925 -20.008 1.00 83.12 211 LEU A CA 1
ATOM 1672 C C . LEU A 1 211 ? -0.873 -4.557 -18.583 1.00 83.12 211 LEU A C 1
ATOM 1674 O O . LEU A 1 211 ? -0.063 -4.059 -17.790 1.00 83.12 211 LEU A O 1
ATOM 1678 N N . PHE A 1 212 ? -2.137 -4.815 -18.242 1.00 85.12 212 PHE A N 1
ATOM 1679 C CA . PHE A 1 212 ? -2.717 -4.443 -16.957 1.00 85.12 212 PHE A CA 1
ATOM 1680 C C . PHE A 1 212 ? -2.024 -5.179 -15.804 1.00 85.12 212 PHE A C 1
ATOM 1682 O O . PHE A 1 212 ? -2.163 -6.385 -15.629 1.00 85.12 212 PHE A O 1
ATOM 1689 N N . GLY A 1 213 ? -1.253 -4.436 -15.009 1.00 76.88 213 GLY A N 1
ATOM 1690 C CA . GLY A 1 213 ? -0.475 -4.968 -13.887 1.00 76.88 213 GLY A CA 1
ATOM 1691 C C . GLY A 1 213 ? 0.807 -5.704 -14.230 1.00 76.88 213 GLY A C 1
ATOM 1692 O O . GLY A 1 213 ? 1.519 -6.119 -13.317 1.00 76.88 213 GLY A O 1
ATOM 1693 N N . ARG A 1 214 ? 1.174 -5.774 -15.513 1.00 81.25 214 ARG A N 1
ATOM 1694 C CA . ARG A 1 214 ? 2.477 -6.296 -15.945 1.00 81.25 214 ARG A CA 1
ATOM 1695 C C . ARG A 1 214 ? 3.638 -5.441 -15.443 1.00 81.25 214 ARG A C 1
ATOM 1697 O O . ARG A 1 214 ? 4.686 -5.957 -15.058 1.00 81.25 214 ARG A O 1
ATOM 1704 N N . TYR A 1 215 ? 3.457 -4.122 -15.458 1.00 82.25 215 TYR A N 1
ATOM 1705 C CA . TYR A 1 215 ? 4.467 -3.161 -15.032 1.00 82.25 215 TYR A CA 1
ATOM 1706 C C . TYR A 1 215 ? 3.975 -2.347 -13.841 1.00 82.25 215 TYR A C 1
ATOM 1708 O O . TYR A 1 215 ? 2.856 -1.838 -13.829 1.00 82.25 215 TYR A O 1
ATOM 1716 N N . GLY A 1 216 ? 4.845 -2.167 -12.846 1.00 78.56 216 GLY A N 1
ATOM 1717 C CA . GLY A 1 216 ? 4.584 -1.231 -11.757 1.00 78.56 216 GLY A CA 1
ATOM 1718 C C . GLY A 1 216 ? 4.439 0.201 -12.281 1.00 78.56 216 GLY A C 1
ATOM 1719 O O . GLY A 1 216 ? 5.172 0.614 -13.184 1.00 78.56 216 GLY A O 1
ATOM 1720 N N . LEU A 1 217 ? 3.530 0.978 -11.682 1.00 84.25 217 LEU A N 1
ATOM 1721 C CA . LEU A 1 217 ? 3.211 2.339 -12.135 1.00 84.25 217 LEU A CA 1
ATOM 1722 C C . LEU A 1 217 ? 4.435 3.261 -12.218 1.00 84.25 217 LEU A C 1
ATOM 1724 O O . LEU A 1 217 ? 4.496 4.091 -13.117 1.00 84.25 217 LEU A O 1
ATOM 1728 N N . ASN A 1 218 ? 5.432 3.081 -11.347 1.00 80.56 218 ASN A N 1
ATOM 1729 C CA . ASN A 1 218 ? 6.662 3.879 -11.358 1.00 80.56 218 ASN A CA 1
ATOM 1730 C C . ASN A 1 218 ? 7.469 3.690 -12.647 1.00 80.56 218 ASN A C 1
ATOM 1732 O O . ASN A 1 218 ? 8.048 4.641 -13.159 1.00 80.56 218 ASN A O 1
ATOM 173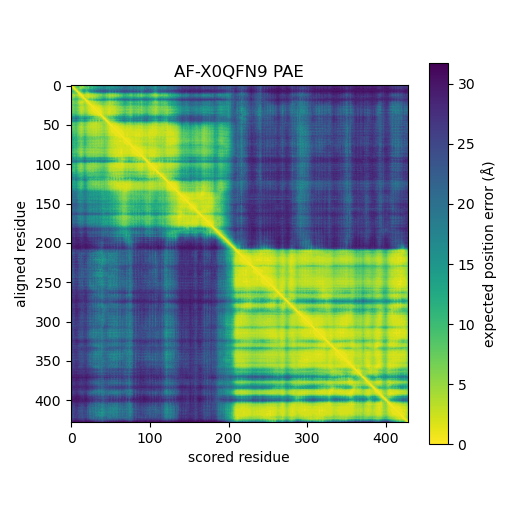6 N N . ARG A 1 219 ? 7.485 2.471 -13.201 1.00 83.75 219 ARG A N 1
ATOM 1737 C CA . ARG A 1 219 ? 8.201 2.167 -14.447 1.00 83.75 219 ARG A CA 1
ATOM 1738 C C . ARG A 1 219 ? 7.504 2.804 -15.638 1.00 83.75 219 ARG A C 1
ATOM 1740 O O . ARG A 1 219 ? 8.159 3.403 -16.483 1.00 83.75 219 ARG A O 1
ATOM 1747 N N . VAL A 1 220 ? 6.174 2.729 -15.660 1.00 88.81 220 VAL A N 1
ATOM 1748 C CA . VAL A 1 220 ? 5.358 3.402 -16.674 1.00 88.81 220 VAL A CA 1
ATOM 1749 C C . VAL A 1 220 ? 5.524 4.921 -16.555 1.00 88.81 220 VAL A C 1
ATOM 1751 O O . VAL A 1 220 ? 5.800 5.581 -17.546 1.00 88.81 220 VAL A O 1
ATOM 1754 N N . GLN A 1 221 ? 5.480 5.485 -15.346 1.00 88.50 221 GLN A N 1
ATOM 1755 C CA . GLN A 1 221 ? 5.715 6.913 -15.124 1.00 88.50 221 GLN A CA 1
ATOM 1756 C C . GLN A 1 221 ? 7.126 7.345 -15.560 1.00 88.50 221 GLN A C 1
ATOM 1758 O O . GLN A 1 221 ? 7.265 8.384 -16.202 1.00 88.50 221 GLN A O 1
ATOM 1763 N N . LEU A 1 222 ? 8.160 6.549 -15.268 1.00 84.12 222 LEU A N 1
ATOM 1764 C CA . LEU A 1 222 ? 9.534 6.806 -15.705 1.00 84.12 222 LEU A CA 1
ATOM 1765 C C . LEU A 1 222 ? 9.664 6.769 -17.234 1.00 84.12 222 LEU A C 1
ATOM 1767 O O . LEU A 1 222 ? 10.339 7.626 -17.805 1.00 84.12 222 LEU A O 1
ATOM 1771 N N . LEU A 1 223 ? 9.005 5.815 -17.900 1.00 91.31 223 LEU A N 1
ATOM 1772 C CA . LEU A 1 223 ? 8.937 5.756 -19.362 1.00 91.31 223 LEU A CA 1
ATOM 1773 C C . LEU A 1 223 ? 8.351 7.057 -19.926 1.00 91.31 223 LEU A C 1
ATOM 1775 O O . LEU A 1 223 ? 8.984 7.688 -20.767 1.00 91.31 223 LEU A O 1
ATOM 1779 N N . LEU A 1 224 ? 7.195 7.492 -19.415 1.00 91.75 224 LEU A N 1
ATOM 1780 C CA . LEU A 1 224 ? 6.533 8.721 -19.867 1.00 91.75 224 LEU A CA 1
ATOM 1781 C C . LEU A 1 224 ? 7.417 9.952 -19.630 1.00 91.75 224 LEU A C 1
ATOM 1783 O O . LEU A 1 224 ? 7.670 10.716 -20.551 1.00 91.75 224 LEU A O 1
ATOM 1787 N N . GLN A 1 225 ? 7.979 10.104 -18.428 1.00 90.25 225 GLN A N 1
ATOM 1788 C CA . GLN A 1 225 ? 8.831 11.248 -18.078 1.00 90.25 225 GLN A CA 1
ATOM 1789 C C . GLN A 1 225 ? 10.140 11.310 -18.872 1.00 90.25 225 GLN A C 1
ATOM 1791 O O . GLN A 1 225 ? 10.676 12.394 -19.096 1.00 90.25 225 GLN A O 1
ATOM 1796 N N . THR A 1 226 ? 10.718 10.161 -19.230 1.00 88.00 226 THR A N 1
ATOM 1797 C CA . THR A 1 226 ? 11.933 10.122 -20.058 1.00 88.00 226 THR A CA 1
ATOM 1798 C C . THR A 1 226 ? 11.612 10.399 -21.519 1.00 88.00 226 THR A C 1
ATOM 1800 O O . THR A 1 226 ? 12.377 11.109 -22.168 1.00 88.00 226 THR A O 1
ATOM 1803 N N . TYR A 1 227 ? 10.467 9.920 -22.005 1.00 88.94 227 TYR A N 1
ATOM 1804 C CA . TYR A 1 227 ? 9.964 10.230 -23.339 1.00 88.94 227 TYR A CA 1
ATOM 1805 C C . TYR A 1 227 ? 9.605 11.717 -23.495 1.00 88.94 227 TYR A C 1
ATOM 1807 O O . TYR A 1 227 ? 10.006 12.339 -24.473 1.00 88.94 227 TYR A O 1
ATOM 1815 N N . ASP A 1 228 ? 8.970 12.321 -22.485 1.00 88.50 228 ASP A N 1
ATOM 1816 C CA . ASP A 1 228 ? 8.653 13.758 -22.435 1.00 88.50 228 ASP A CA 1
ATOM 1817 C C . ASP A 1 228 ? 9.902 14.658 -22.513 1.00 88.50 228 ASP A C 1
ATOM 1819 O O . ASP A 1 228 ? 9.812 15.823 -22.886 1.00 88.50 228 ASP A O 1
ATOM 1823 N N . LYS A 1 229 ? 11.084 14.126 -22.168 1.00 86.88 229 LYS A N 1
ATOM 1824 C CA . LYS A 1 229 ? 12.389 14.803 -22.295 1.00 86.88 229 LYS A CA 1
ATOM 1825 C C . LYS A 1 229 ? 13.048 14.577 -23.663 1.00 86.88 229 LYS A C 1
ATOM 1827 O O . LYS A 1 229 ? 14.267 14.690 -23.771 1.00 86.88 229 LYS A O 1
ATOM 1832 N N . GLU A 1 230 ? 12.262 14.198 -24.669 1.00 85.19 230 GLU A N 1
ATOM 1833 C CA . GLU A 1 230 ? 12.688 13.940 -26.052 1.00 85.19 230 GLU A CA 1
ATOM 1834 C C . GLU A 1 230 ? 13.747 12.827 -26.180 1.00 85.19 230 GLU A C 1
ATOM 1836 O O . GLU A 1 230 ? 14.525 12.764 -27.135 1.00 85.19 230 GLU A O 1
ATOM 1841 N N . MET A 1 231 ? 13.796 11.906 -25.212 1.00 86.12 231 MET A N 1
ATOM 1842 C CA . MET A 1 231 ? 14.694 10.759 -25.282 1.00 86.12 231 MET A CA 1
ATOM 1843 C C . MET A 1 231 ? 14.162 9.725 -26.288 1.00 86.12 231 MET A C 1
ATOM 1845 O O . MET A 1 231 ? 12.968 9.423 -26.264 1.00 86.12 231 MET A O 1
ATOM 1849 N N . PRO A 1 232 ? 15.022 9.097 -27.119 1.00 92.31 232 PRO A N 1
ATOM 1850 C CA . PRO A 1 232 ? 14.581 8.032 -28.015 1.00 92.31 232 PRO A CA 1
ATOM 1851 C C . PRO A 1 232 ? 13.852 6.919 -27.256 1.00 92.31 232 PRO A C 1
ATOM 1853 O O . PRO A 1 232 ? 14.344 6.457 -26.221 1.00 92.31 232 PRO A O 1
ATOM 1856 N N . LEU A 1 233 ? 12.722 6.448 -27.799 1.00 91.81 233 LEU A N 1
ATOM 1857 C CA . LEU A 1 233 ? 11.866 5.437 -27.165 1.00 91.81 233 LEU A CA 1
ATOM 1858 C C . LEU A 1 233 ? 12.646 4.190 -26.729 1.00 91.81 233 LEU A C 1
ATOM 1860 O O . LEU A 1 233 ? 12.412 3.667 -25.647 1.00 91.81 233 LEU A O 1
ATOM 1864 N N . SER A 1 234 ? 13.616 3.744 -27.529 1.00 89.25 234 SER A N 1
ATOM 1865 C CA . SER A 1 234 ? 14.479 2.602 -27.200 1.00 89.25 234 SER A CA 1
ATOM 1866 C C . SER A 1 234 ? 15.265 2.798 -25.903 1.00 89.25 234 SER A C 1
ATOM 1868 O O . SER A 1 234 ? 15.369 1.881 -25.091 1.00 89.25 234 SER A O 1
ATOM 1870 N N . LYS A 1 235 ? 15.782 4.007 -25.674 1.00 86.31 235 LYS A N 1
ATOM 1871 C CA . LYS A 1 235 ? 16.541 4.361 -24.474 1.00 86.31 235 LYS A CA 1
ATOM 1872 C C . LYS A 1 235 ? 15.615 4.602 -23.279 1.00 86.31 235 LYS A C 1
ATOM 1874 O O . LYS A 1 235 ? 15.934 4.160 -22.180 1.00 86.31 235 LYS A O 1
ATOM 1879 N N . ALA A 1 236 ? 14.460 5.233 -23.497 1.00 85.88 236 ALA A N 1
ATOM 1880 C CA . ALA A 1 236 ? 13.425 5.406 -22.476 1.00 85.88 236 ALA A CA 1
ATOM 1881 C C . ALA A 1 236 ? 12.893 4.047 -21.975 1.00 85.88 236 ALA A C 1
ATOM 1883 O O . ALA A 1 236 ? 12.858 3.796 -20.770 1.00 85.88 236 ALA A O 1
ATOM 1884 N N . ALA A 1 237 ? 12.592 3.126 -22.896 1.00 84.75 237 ALA A N 1
ATOM 1885 C CA . ALA A 1 237 ? 12.179 1.755 -22.601 1.00 84.75 237 ALA A CA 1
ATOM 1886 C C . ALA A 1 237 ? 13.259 0.989 -21.825 1.00 84.75 237 ALA A C 1
ATOM 1888 O O . ALA A 1 237 ? 12.959 0.372 -20.804 1.00 84.75 237 ALA A O 1
ATOM 1889 N N . GLN A 1 238 ? 14.528 1.103 -22.238 1.00 78.75 238 GLN A N 1
ATOM 1890 C CA . GLN A 1 238 ? 15.654 0.490 -21.529 1.00 78.75 238 GLN A CA 1
ATOM 1891 C C . GLN A 1 238 ? 15.802 1.023 -20.095 1.00 78.75 238 GLN A C 1
ATOM 1893 O O . GLN A 1 238 ? 16.038 0.237 -19.178 1.00 78.75 238 GLN A O 1
ATOM 1898 N N . LEU A 1 239 ? 15.656 2.336 -19.883 1.00 74.25 239 LEU A N 1
ATOM 1899 C CA . LEU A 1 239 ? 15.718 2.948 -18.550 1.00 74.25 239 LEU A CA 1
ATOM 1900 C C . LEU A 1 239 ? 14.543 2.527 -17.663 1.00 74.25 239 LEU A C 1
ATOM 1902 O O . LEU A 1 239 ? 14.740 2.263 -16.483 1.00 74.25 239 LEU A O 1
ATOM 1906 N N . ALA A 1 240 ? 13.341 2.427 -18.231 1.00 75.62 240 ALA A N 1
ATOM 1907 C CA . ALA A 1 240 ? 12.148 1.942 -17.540 1.00 75.62 240 ALA A CA 1
ATOM 1908 C C . ALA A 1 240 ? 12.095 0.404 -17.410 1.00 75.62 240 ALA A C 1
ATOM 1910 O O . ALA A 1 240 ? 11.173 -0.144 -16.795 1.00 75.62 240 ALA A O 1
ATOM 1911 N N . ASN A 1 241 ? 13.069 -0.304 -17.996 1.00 78.75 241 ASN A N 1
ATOM 1912 C CA . ASN A 1 241 ? 13.137 -1.763 -18.119 1.00 78.75 241 ASN A CA 1
ATOM 1913 C C . ASN A 1 241 ? 11.937 -2.391 -18.879 1.00 78.75 241 ASN A C 1
ATOM 1915 O O . ASN A 1 241 ? 11.655 -3.579 -18.745 1.00 78.75 241 ASN A O 1
ATOM 1919 N N . ILE A 1 242 ? 11.153 -1.598 -19.611 1.00 82.38 242 ILE A N 1
ATOM 1920 C CA . ILE A 1 242 ? 9.942 -2.040 -20.328 1.00 82.38 242 ILE A CA 1
ATOM 1921 C C . ILE A 1 242 ? 10.348 -2.580 -21.705 1.00 82.38 242 ILE A C 1
ATOM 1923 O O . ILE A 1 242 ? 11.292 -2.075 -22.316 1.00 82.38 242 ILE A O 1
ATOM 1927 N N . SER A 1 243 ? 9.664 -3.621 -22.195 1.00 89.19 243 SER A N 1
ATOM 1928 C CA . SER A 1 243 ? 9.940 -4.147 -23.535 1.00 89.19 243 SER A CA 1
ATOM 1929 C C . SER A 1 243 ? 9.684 -3.053 -24.579 1.00 89.19 243 SER A C 1
ATOM 1931 O O . SER A 1 243 ? 8.798 -2.220 -24.413 1.00 89.19 243 SER A O 1
ATOM 1933 N N . ILE A 1 244 ? 10.451 -3.020 -25.672 1.00 88.44 244 ILE A N 1
ATOM 1934 C CA . ILE A 1 244 ? 10.257 -1.974 -26.691 1.00 88.44 244 ILE A CA 1
ATOM 1935 C C . ILE A 1 244 ? 8.862 -2.036 -27.331 1.00 88.44 244 ILE A C 1
ATOM 1937 O O . ILE A 1 244 ? 8.313 -1.005 -27.714 1.00 88.44 244 ILE A O 1
ATOM 1941 N N . HIS A 1 245 ? 8.287 -3.239 -27.415 1.00 91.19 245 HIS A N 1
ATOM 1942 C CA . HIS A 1 245 ? 6.936 -3.461 -27.914 1.00 91.19 245 HIS A CA 1
ATOM 1943 C C . HIS A 1 245 ? 5.898 -2.828 -26.982 1.00 91.19 245 HIS A C 1
ATOM 1945 O O . HIS A 1 245 ? 5.155 -1.947 -27.408 1.00 91.19 245 HIS A O 1
ATOM 1951 N N . ASP A 1 246 ? 5.926 -3.181 -25.698 1.00 90.81 246 ASP A N 1
ATOM 1952 C CA . ASP A 1 246 ? 4.972 -2.674 -24.709 1.00 90.81 246 ASP A CA 1
ATOM 1953 C C . ASP A 1 246 ? 5.160 -1.168 -24.491 1.00 90.81 246 ASP A C 1
ATOM 1955 O O . ASP A 1 246 ? 4.190 -0.430 -24.351 1.00 90.81 246 ASP A O 1
ATOM 1959 N N . ALA A 1 247 ? 6.403 -0.675 -24.531 1.00 92.56 247 ALA A N 1
ATOM 1960 C CA . ALA A 1 247 ? 6.691 0.753 -24.451 1.00 92.56 247 ALA A CA 1
ATOM 1961 C C . ALA A 1 247 ? 6.036 1.534 -25.598 1.00 92.56 247 ALA A C 1
ATOM 1963 O O . ALA A 1 247 ? 5.528 2.629 -25.368 1.00 92.56 247 ALA A O 1
ATOM 1964 N N . LYS A 1 248 ? 6.013 0.975 -26.816 1.00 94.06 248 LYS A N 1
ATOM 1965 C CA . LYS A 1 248 ? 5.325 1.590 -27.957 1.00 94.06 248 LYS A CA 1
ATOM 1966 C C . LYS A 1 248 ? 3.819 1.684 -27.704 1.00 94.06 248 LYS A C 1
ATOM 1968 O O . LYS A 1 248 ? 3.265 2.765 -27.873 1.00 94.06 248 LYS A O 1
ATOM 1973 N N . VAL A 1 249 ? 3.194 0.599 -27.239 1.00 93.06 249 VAL A N 1
ATOM 1974 C CA . VAL A 1 249 ? 1.753 0.565 -26.926 1.00 93.06 249 VAL A CA 1
ATOM 1975 C C . VAL A 1 249 ? 1.405 1.561 -25.816 1.00 93.06 249 VAL A C 1
ATOM 1977 O O . VAL A 1 249 ? 0.460 2.333 -25.947 1.00 93.06 249 VAL A O 1
ATOM 1980 N N . LEU A 1 250 ? 2.192 1.607 -24.737 1.00 93.94 250 LEU A N 1
ATOM 1981 C CA . LEU A 1 250 ? 1.965 2.536 -23.625 1.00 93.94 250 LEU A CA 1
ATOM 1982 C C . LEU A 1 250 ? 2.070 4.007 -24.066 1.00 93.94 250 LEU A C 1
ATOM 1984 O O . LEU A 1 250 ? 1.282 4.832 -23.610 1.00 93.94 250 LEU A O 1
ATOM 1988 N N . ILE A 1 251 ? 3.017 4.342 -24.949 1.00 94.00 251 ILE A N 1
ATOM 1989 C CA . ILE A 1 251 ? 3.184 5.703 -25.486 1.00 94.00 251 ILE A CA 1
ATOM 1990 C C . ILE A 1 251 ? 2.066 6.079 -26.462 1.00 94.00 251 ILE A C 1
ATOM 1992 O O . ILE A 1 251 ? 1.596 7.216 -26.433 1.00 94.00 251 ILE A O 1
ATOM 1996 N N . GLU A 1 252 ? 1.617 5.147 -27.300 1.00 92.81 252 GLU A N 1
ATOM 1997 C CA . GLU A 1 252 ? 0.467 5.342 -28.187 1.00 92.81 252 GLU A CA 1
ATOM 1998 C C . GLU A 1 252 ? -0.793 5.652 -27.370 1.00 92.81 252 GLU A C 1
ATOM 2000 O O . GLU A 1 252 ? -1.392 6.714 -27.534 1.00 92.81 252 GLU A O 1
ATOM 2005 N N . ARG A 1 253 ? -1.090 4.825 -26.362 1.00 93.19 253 ARG A N 1
ATOM 2006 C CA . ARG A 1 253 ? -2.209 5.055 -25.434 1.00 93.19 253 ARG A CA 1
ATOM 2007 C C . ARG A 1 253 ? -2.077 6.367 -24.660 1.00 93.19 253 ARG A C 1
ATOM 2009 O O . ARG A 1 253 ? -3.055 7.088 -24.485 1.00 93.19 253 ARG A O 1
ATOM 2016 N N . ALA A 1 254 ? -0.876 6.711 -24.196 1.00 92.00 254 ALA A N 1
ATOM 2017 C CA . ALA A 1 254 ? -0.643 7.984 -23.514 1.00 92.00 254 ALA A CA 1
ATOM 2018 C C . ALA A 1 254 ? -0.875 9.188 -24.442 1.00 92.00 254 ALA A C 1
ATOM 2020 O O . ALA A 1 254 ? -1.339 10.235 -23.988 1.00 92.00 254 ALA A O 1
ATOM 2021 N N . SER A 1 255 ? -0.589 9.033 -25.737 1.00 90.06 255 SER A N 1
ATOM 2022 C CA . SER A 1 255 ? -0.838 10.059 -26.752 1.00 90.06 255 SER A CA 1
ATOM 2023 C C . SER A 1 255 ? -2.337 10.255 -26.994 1.00 90.06 255 SER A C 1
ATOM 2025 O O . SER A 1 255 ? -2.791 11.393 -27.031 1.00 90.06 255 SER A O 1
ATOM 2027 N N . GLU A 1 256 ? -3.127 9.179 -27.038 1.00 90.62 256 GLU A N 1
ATOM 2028 C CA . GLU A 1 256 ? -4.598 9.245 -27.143 1.00 90.62 256 GLU A CA 1
ATOM 2029 C C . GLU A 1 256 ? -5.251 9.965 -25.945 1.00 90.62 256 GLU A C 1
ATOM 2031 O O . GLU A 1 256 ? -6.274 10.636 -26.078 1.00 90.62 256 GLU A O 1
ATOM 2036 N N . ILE A 1 257 ? -4.647 9.890 -24.751 1.00 89.50 257 ILE A N 1
ATOM 2037 C CA . ILE A 1 257 ? -5.143 10.602 -23.560 1.00 89.50 257 ILE A CA 1
ATOM 2038 C C . ILE A 1 257 ? -5.079 12.130 -23.727 1.00 89.50 257 ILE A C 1
ATOM 2040 O O . ILE A 1 257 ? -5.851 12.846 -23.076 1.00 89.50 257 ILE A O 1
ATOM 2044 N N . ILE A 1 258 ? -4.202 12.651 -24.596 1.00 85.75 258 ILE A N 1
ATOM 2045 C CA . ILE A 1 258 ? -4.125 14.089 -24.902 1.00 85.75 258 ILE A CA 1
ATOM 2046 C C . ILE A 1 258 ? -5.456 14.586 -25.480 1.00 85.75 258 ILE A C 1
ATOM 2048 O O . ILE A 1 258 ? -5.917 15.672 -25.108 1.00 85.75 258 ILE A O 1
ATOM 2052 N N . ASP A 1 259 ? -6.095 13.775 -26.325 1.00 85.88 259 ASP A N 1
ATOM 2053 C CA . ASP A 1 259 ? -7.329 14.127 -27.032 1.00 85.88 259 ASP A CA 1
ATOM 2054 C C . ASP A 1 259 ? -8.550 14.165 -26.102 1.00 85.88 259 ASP A C 1
ATOM 2056 O O . ASP A 1 259 ? -9.597 14.737 -26.432 1.00 85.88 259 ASP A O 1
ATOM 2060 N N . ILE A 1 260 ? -8.407 13.651 -24.875 1.00 86.06 260 ILE A N 1
ATOM 2061 C CA . ILE A 1 260 ? -9.428 13.752 -23.838 1.00 86.06 260 ILE A CA 1
ATOM 2062 C C . ILE A 1 260 ? -9.484 15.194 -23.319 1.00 86.06 260 ILE A C 1
ATOM 2064 O O . ILE A 1 260 ? -8.838 15.598 -22.338 1.00 86.06 260 ILE A O 1
ATOM 2068 N N . THR A 1 261 ? -10.342 15.978 -23.962 1.00 86.00 261 THR A N 1
ATOM 2069 C CA . THR A 1 261 ? -10.530 17.395 -23.669 1.00 86.00 261 THR A CA 1
ATOM 2070 C C . THR A 1 261 ? -11.813 17.679 -22.885 1.00 86.00 261 THR A C 1
ATOM 2072 O O . THR A 1 261 ? -12.760 16.897 -22.765 1.00 86.00 261 THR A O 1
ATOM 2075 N N . THR A 1 262 ? -11.827 18.834 -22.232 1.00 83.25 262 THR A N 1
ATOM 2076 C CA . THR A 1 262 ? -13.038 19.431 -21.664 1.00 83.25 262 THR A CA 1
ATOM 2077 C C . THR A 1 262 ? -13.897 20.030 -22.778 1.00 83.25 262 THR A C 1
ATOM 2079 O O . THR A 1 262 ? -13.395 20.326 -23.855 1.00 83.25 262 THR A O 1
ATOM 2082 N N . LYS A 1 263 ? -15.162 20.371 -22.489 1.00 79.81 263 LYS A N 1
ATOM 2083 C CA . LYS A 1 263 ? -16.039 21.113 -23.426 1.00 79.81 263 LYS A CA 1
ATOM 2084 C C . LYS A 1 263 ? -15.440 22.432 -23.954 1.00 79.81 263 LYS A C 1
ATOM 2086 O O . LYS A 1 263 ? -15.956 23.001 -24.902 1.00 79.81 263 LYS A O 1
ATOM 2091 N N . ARG A 1 264 ? -14.387 22.949 -23.306 1.00 78.56 264 ARG A N 1
ATOM 2092 C CA . ARG A 1 264 ? -13.653 24.162 -23.696 1.00 78.56 264 ARG A CA 1
ATOM 2093 C C . ARG A 1 264 ? -12.346 23.857 -24.450 1.00 78.56 264 ARG A C 1
ATOM 2095 O O . ARG A 1 264 ? -11.485 24.726 -24.506 1.00 78.56 264 ARG A O 1
ATOM 2102 N N . GLY A 1 265 ? -12.146 22.624 -24.919 1.00 78.12 265 GLY A N 1
ATOM 2103 C CA . GLY A 1 265 ? -10.955 22.195 -25.662 1.00 78.12 265 GLY A CA 1
ATOM 2104 C C . GLY A 1 265 ? -9.675 22.065 -24.828 1.00 78.12 265 GLY A C 1
ATOM 2105 O O . GLY A 1 265 ? -8.608 21.837 -25.379 1.00 78.12 265 GLY A O 1
ATOM 2106 N N . LYS A 1 266 ? -9.742 22.214 -23.495 1.00 82.50 266 LYS A N 1
ATOM 2107 C CA . LYS A 1 266 ? -8.561 22.056 -22.624 1.00 82.50 266 LYS A CA 1
ATOM 2108 C C . LYS A 1 266 ? -8.330 20.586 -22.261 1.00 82.50 266 LYS A C 1
ATOM 2110 O O . LYS A 1 266 ? -9.317 19.962 -21.861 1.00 82.50 266 LYS A O 1
ATOM 2115 N N . PRO A 1 267 ? -7.087 20.071 -22.280 1.00 84.94 267 PRO A N 1
ATOM 2116 C CA . PRO A 1 267 ? -6.793 18.696 -21.876 1.00 84.94 267 PRO A CA 1
ATOM 2117 C C . PRO A 1 267 ? -7.156 18.406 -20.413 1.00 84.94 267 PRO A C 1
ATOM 2119 O O . PRO A 1 267 ? -7.006 19.266 -19.535 1.00 84.94 267 PRO A O 1
ATOM 2122 N N . ARG A 1 268 ? -7.643 17.191 -20.131 1.00 85.38 268 ARG A N 1
ATOM 2123 C CA . ARG A 1 268 ? -8.073 16.789 -18.776 1.00 85.38 268 ARG A CA 1
ATOM 2124 C C . ARG A 1 268 ? -6.970 16.175 -17.928 1.00 85.38 268 ARG A C 1
ATOM 2126 O O . ARG A 1 268 ? -6.926 16.447 -16.728 1.00 85.38 268 ARG A O 1
ATOM 2133 N N . PHE A 1 269 ? -6.110 15.364 -18.535 1.00 84.94 269 PHE A N 1
ATOM 2134 C CA . PHE A 1 269 ? -5.173 14.495 -17.814 1.00 84.94 269 PHE A CA 1
ATOM 2135 C C . PHE A 1 269 ? -3.698 14.854 -18.007 1.00 84.94 269 PHE A C 1
ATOM 2137 O O . PHE A 1 269 ? -2.880 14.431 -17.190 1.00 84.94 269 PHE A O 1
ATOM 2144 N N . VAL A 1 270 ? -3.382 15.672 -19.014 1.00 84.56 270 VAL A N 1
ATOM 2145 C CA . VAL A 1 270 ? -2.018 16.101 -19.361 1.00 84.56 270 VAL A CA 1
ATOM 2146 C C . VAL A 1 270 ? -1.788 17.577 -19.034 1.00 84.56 270 VAL A C 1
ATOM 2148 O O . VAL A 1 270 ? -2.719 18.394 -19.064 1.00 84.56 270 VAL A O 1
ATOM 2151 N N . LYS A 1 271 ? -0.541 17.928 -18.702 1.00 83.19 271 LYS A N 1
ATOM 2152 C CA . LYS A 1 271 ? -0.083 19.318 -18.536 1.00 83.19 271 LYS A CA 1
ATOM 2153 C C . LYS A 1 271 ? 0.560 19.795 -19.841 1.00 83.19 271 LYS A C 1
ATOM 2155 O O . LYS A 1 271 ? 1.098 18.988 -20.584 1.00 83.19 271 LYS A O 1
ATOM 2160 N N . LEU A 1 272 ? 0.531 21.099 -20.097 1.00 78.81 272 LEU A N 1
ATOM 2161 C CA . LEU A 1 272 ? 1.380 21.709 -21.119 1.00 78.81 272 LEU A CA 1
ATOM 2162 C C . LEU A 1 272 ? 2.779 21.964 -20.535 1.00 78.81 272 LEU A C 1
ATOM 2164 O O . LEU A 1 272 ? 2.904 22.383 -19.377 1.00 78.81 272 LEU A O 1
ATOM 2168 N N . SER A 1 273 ? 3.806 21.671 -21.324 1.00 73.12 273 SER A N 1
ATOM 2169 C CA . SER A 1 273 ? 5.203 22.013 -21.072 1.00 73.12 273 SER A CA 1
ATOM 2170 C C . SER A 1 273 ? 5.431 23.520 -21.234 1.00 73.12 273 SER A C 1
ATOM 2172 O O . SER A 1 273 ? 4.557 24.251 -21.707 1.00 73.12 273 SER A O 1
ATOM 2174 N N . ASP A 1 274 ? 6.630 23.989 -20.884 1.00 69.69 274 ASP A N 1
ATOM 2175 C CA . ASP A 1 274 ? 7.026 25.389 -21.091 1.00 69.69 274 ASP A CA 1
ATOM 2176 C C . ASP A 1 274 ? 7.089 25.761 -22.588 1.00 69.69 274 ASP A C 1
ATOM 2178 O O . ASP A 1 274 ? 6.911 26.923 -22.946 1.00 69.69 274 ASP A O 1
ATOM 2182 N N . SER A 1 275 ? 7.261 24.770 -23.473 1.00 67.38 275 SER A N 1
ATOM 2183 C CA . SER A 1 275 ? 7.184 24.907 -24.934 1.00 67.38 275 SER A CA 1
ATOM 2184 C C . SER A 1 275 ? 5.765 24.730 -25.492 1.00 67.38 275 SER A C 1
ATOM 2186 O O . SER A 1 275 ? 5.583 24.636 -26.705 1.00 67.38 275 SER A O 1
ATOM 2188 N N . ASN A 1 276 ? 4.741 24.731 -24.628 1.00 70.69 276 ASN A N 1
ATOM 2189 C CA . ASN A 1 276 ? 3.326 24.592 -24.983 1.00 70.69 276 ASN A CA 1
ATOM 2190 C C . ASN A 1 276 ? 2.953 23.243 -25.633 1.00 70.69 276 ASN A C 1
ATOM 2192 O O . ASN A 1 276 ? 1.883 23.116 -26.231 1.00 70.69 276 ASN A O 1
ATOM 2196 N N . THR A 1 277 ? 3.800 22.222 -25.486 1.00 76.50 277 THR A N 1
ATOM 2197 C CA . THR A 1 277 ? 3.523 20.849 -25.929 1.00 76.50 277 THR A CA 1
ATOM 2198 C C . THR A 1 277 ? 2.890 20.027 -24.798 1.00 76.50 277 THR A C 1
ATOM 2200 O O . THR A 1 277 ? 3.234 20.218 -23.629 1.00 76.50 277 THR A O 1
ATOM 2203 N N . PRO A 1 278 ? 1.930 19.133 -25.081 1.00 79.75 278 PRO A N 1
ATOM 2204 C CA . PRO A 1 278 ? 1.352 18.266 -24.059 1.00 79.75 278 PRO A CA 1
ATOM 2205 C C . PRO A 1 278 ? 2.385 17.253 -23.548 1.00 79.75 278 PRO A C 1
ATOM 2207 O O . PRO A 1 278 ? 3.063 16.590 -24.325 1.00 79.75 278 PRO A O 1
ATOM 2210 N N . VAL A 1 279 ? 2.480 17.146 -22.226 1.00 87.44 279 VAL A N 1
ATOM 2211 C CA . VAL A 1 279 ? 3.351 16.220 -21.494 1.00 87.44 279 VAL A CA 1
ATOM 2212 C C . VAL A 1 279 ? 2.560 14.945 -21.206 1.00 87.44 279 VAL A C 1
ATOM 2214 O O . VAL A 1 279 ? 1.493 15.021 -20.589 1.00 87.44 279 VAL A O 1
ATOM 2217 N N . LEU A 1 280 ? 3.070 13.792 -21.642 1.00 88.50 280 LEU A N 1
ATOM 2218 C CA . LEU A 1 280 ? 2.407 12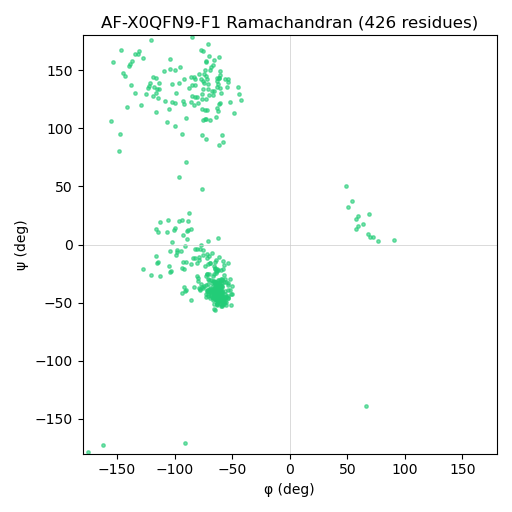.493 -21.504 1.00 88.50 280 LEU A CA 1
ATOM 2219 C C . LEU A 1 280 ? 2.389 12.005 -20.058 1.00 88.50 280 LEU A C 1
ATOM 2221 O O . LEU A 1 280 ? 1.478 11.286 -19.659 1.00 88.50 280 LEU A O 1
ATOM 2225 N N . SER A 1 281 ? 3.385 12.379 -19.254 1.00 86.31 281 SER A N 1
ATOM 2226 C CA . SER A 1 281 ? 3.436 11.965 -17.856 1.00 86.31 281 SER A CA 1
ATOM 2227 C C . SER A 1 281 ? 2.261 12.511 -17.029 1.00 86.31 281 SER A C 1
ATOM 2229 O O . SER A 1 281 ? 1.811 13.651 -17.206 1.00 86.31 281 SE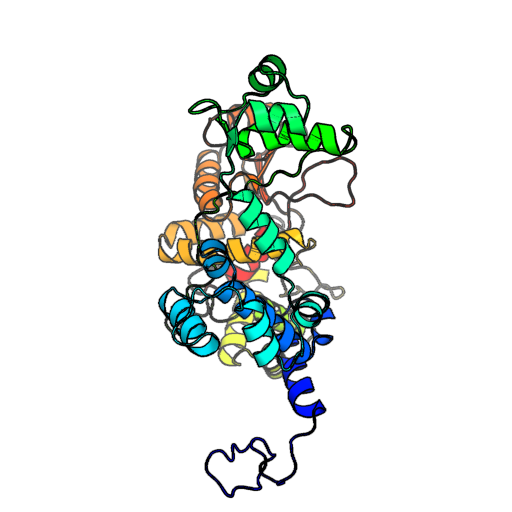R A O 1
ATOM 2231 N N . PRO A 1 282 ? 1.744 11.707 -16.080 1.00 86.25 282 PRO A N 1
ATOM 2232 C CA . PRO A 1 282 ? 0.636 12.122 -15.238 1.00 86.25 282 PRO A CA 1
ATOM 2233 C C . PRO A 1 282 ? 1.043 13.265 -14.308 1.00 86.25 282 PRO A C 1
ATOM 2235 O O . PRO A 1 282 ? 2.191 13.404 -13.885 1.00 86.25 282 PRO A O 1
ATOM 2238 N N . LEU A 1 283 ? 0.050 14.054 -13.903 1.00 82.38 283 LEU A N 1
ATOM 2239 C CA . LEU A 1 283 ? 0.223 15.067 -12.866 1.00 82.38 283 LEU A CA 1
ATOM 2240 C C . LEU A 1 283 ? 0.638 14.399 -11.549 1.00 82.38 283 LEU A C 1
ATOM 2242 O O . LEU A 1 283 ? -0.107 13.578 -11.012 1.00 82.38 283 LEU A O 1
ATOM 2246 N N . ASN A 1 284 ? 1.806 14.782 -11.028 1.00 77.19 284 ASN A N 1
ATOM 2247 C CA . ASN A 1 284 ? 2.404 14.154 -9.853 1.00 77.19 284 ASN A CA 1
ATOM 2248 C C . ASN A 1 284 ? 1.485 14.175 -8.623 1.00 77.19 284 ASN A C 1
ATOM 2250 O O . ASN A 1 284 ? 0.806 15.164 -8.324 1.00 77.19 284 ASN A O 1
ATOM 2254 N N . ILE A 1 285 ? 1.545 13.080 -7.868 1.00 79.12 285 ILE A N 1
ATOM 2255 C CA . ILE A 1 285 ? 1.005 13.003 -6.515 1.00 79.12 285 ILE A CA 1
ATOM 2256 C C . ILE A 1 285 ? 1.829 13.938 -5.622 1.00 79.12 285 ILE A C 1
ATOM 2258 O O . ILE A 1 285 ? 3.055 13.883 -5.617 1.00 79.12 285 ILE A O 1
ATOM 2262 N N . GLN A 1 286 ? 1.155 14.810 -4.873 1.00 69.19 286 GLN A N 1
ATOM 2263 C CA . GLN A 1 286 ? 1.818 15.845 -4.071 1.00 69.19 286 GLN A CA 1
ATOM 2264 C C . GLN A 1 286 ? 2.119 15.401 -2.633 1.00 69.19 286 GLN A C 1
ATOM 2266 O O . GLN A 1 286 ? 2.985 15.984 -1.985 1.00 69.19 286 GLN A O 1
ATOM 2271 N N . TYR A 1 287 ? 1.413 14.387 -2.121 1.00 69.25 287 TYR A N 1
ATOM 2272 C CA . TYR A 1 287 ? 1.422 14.045 -0.699 1.00 69.25 287 TYR A CA 1
ATOM 2273 C C . TYR A 1 287 ? 1.853 12.594 -0.451 1.00 69.25 287 TYR A C 1
ATOM 2275 O O . TYR A 1 287 ? 1.332 11.664 -1.059 1.00 69.25 287 TYR A O 1
ATOM 2283 N N . GLN A 1 288 ? 2.745 12.377 0.522 1.00 63.81 288 GLN A N 1
ATOM 2284 C CA . GLN A 1 288 ? 3.187 11.036 0.949 1.00 63.81 288 GLN A CA 1
ATOM 2285 C C . GLN A 1 288 ? 2.033 10.144 1.445 1.00 63.81 288 GLN A C 1
ATOM 2287 O O . GLN A 1 288 ? 2.060 8.924 1.286 1.00 63.81 288 GLN A O 1
ATOM 2292 N N . SER A 1 289 ? 0.979 10.739 2.015 1.00 66.94 289 SER A N 1
ATOM 2293 C CA . SER A 1 289 ? -0.240 10.018 2.407 1.00 66.94 289 SER A CA 1
ATOM 2294 C C . SER A 1 289 ? -0.935 9.338 1.230 1.00 66.94 289 SER A C 1
ATOM 2296 O O . SER A 1 289 ? -1.551 8.289 1.407 1.00 66.94 289 SER A O 1
ATOM 2298 N N . ASP A 1 290 ? -0.826 9.925 0.041 1.00 74.44 290 ASP A N 1
ATOM 2299 C CA . ASP A 1 290 ? -1.515 9.469 -1.158 1.00 74.44 290 ASP A CA 1
ATOM 2300 C C . ASP A 1 290 ? -0.789 8.267 -1.777 1.00 74.44 290 ASP A C 1
ATOM 2302 O O . ASP A 1 290 ? -1.443 7.358 -2.278 1.00 74.44 290 ASP A O 1
ATOM 2306 N N . LEU A 1 291 ? 0.542 8.188 -1.647 1.00 72.06 291 LEU A N 1
ATOM 2307 C CA . LEU A 1 291 ? 1.322 7.020 -2.077 1.00 72.06 291 LEU A CA 1
ATOM 2308 C C . LEU A 1 291 ? 0.925 5.749 -1.313 1.00 72.06 291 LEU A C 1
ATOM 2310 O O . LEU A 1 291 ? 0.818 4.678 -1.904 1.00 72.06 291 LEU A O 1
ATOM 2314 N N . ARG A 1 292 ? 0.626 5.865 -0.011 1.00 72.12 292 ARG A N 1
ATOM 2315 C CA . ARG A 1 292 ? 0.122 4.732 0.790 1.00 72.12 292 ARG A CA 1
ATOM 2316 C C . ARG A 1 292 ? -1.283 4.294 0.381 1.00 72.12 292 ARG A C 1
ATOM 2318 O O . ARG A 1 292 ? -1.633 3.134 0.552 1.00 72.12 292 ARG A O 1
ATOM 2325 N N . LEU A 1 293 ? -2.104 5.223 -0.107 1.00 80.81 293 LEU A N 1
ATOM 2326 C CA . LEU A 1 293 ? -3.445 4.913 -0.602 1.00 80.81 293 LEU A CA 1
ATOM 2327 C C . LEU A 1 293 ? -3.405 4.339 -2.019 1.00 80.81 293 LEU A C 1
ATOM 2329 O O . LEU A 1 293 ? -4.274 3.544 -2.357 1.00 80.81 293 LEU A O 1
ATOM 2333 N N . LEU A 1 294 ? -2.404 4.704 -2.825 1.00 83.69 294 LEU A N 1
ATOM 2334 C CA . LEU A 1 294 ? -2.236 4.211 -4.189 1.00 83.69 294 LEU A CA 1
ATOM 2335 C C . LEU A 1 294 ? -2.075 2.687 -4.237 1.00 83.69 294 LEU A C 1
ATOM 2337 O O . LEU A 1 294 ? -2.698 2.048 -5.078 1.00 83.69 294 LEU A O 1
ATOM 2341 N N . SER A 1 295 ? -1.286 2.096 -3.333 1.00 78.69 295 SER A N 1
ATOM 2342 C CA . SER A 1 295 ? -1.108 0.636 -3.284 1.00 78.69 295 SER A CA 1
ATOM 2343 C C . SER A 1 295 ? -2.418 -0.094 -2.973 1.00 78.69 295 SER A C 1
ATOM 2345 O O . SER A 1 295 ? -2.762 -1.063 -3.648 1.00 78.69 295 SER A O 1
ATOM 2347 N N . LEU A 1 296 ? -3.184 0.414 -2.003 1.00 80.25 296 LEU A N 1
ATOM 2348 C CA . LEU A 1 296 ? -4.501 -0.120 -1.655 1.00 80.25 296 LEU A CA 1
ATOM 2349 C C . LEU A 1 296 ? -5.496 0.033 -2.815 1.00 80.25 296 LEU A C 1
ATOM 2351 O O . LEU A 1 296 ? -6.211 -0.910 -3.147 1.00 80.25 296 LEU A O 1
ATOM 2355 N N . LEU A 1 297 ? -5.507 1.207 -3.450 1.00 86.81 297 LEU A N 1
ATOM 2356 C CA . LEU A 1 297 ? -6.368 1.514 -4.588 1.00 86.81 297 LEU A CA 1
ATOM 2357 C C . LEU A 1 297 ? -6.082 0.581 -5.773 1.00 86.81 297 LEU A C 1
ATOM 2359 O O . LEU A 1 297 ? -7.017 0.067 -6.376 1.00 86.81 297 LEU A O 1
ATOM 2363 N N . LEU A 1 298 ? -4.804 0.314 -6.062 1.00 86.31 298 LEU A N 1
ATOM 2364 C CA . LEU A 1 298 ? -4.388 -0.623 -7.106 1.00 86.31 298 LEU A CA 1
ATOM 2365 C C . LEU A 1 298 ? -4.842 -2.049 -6.807 1.00 86.31 298 LEU A C 1
ATOM 2367 O O . LEU A 1 298 ? -5.479 -2.666 -7.654 1.00 86.31 298 LEU A O 1
ATOM 2371 N N . SER A 1 299 ? -4.563 -2.561 -5.605 1.00 82.94 299 SER A N 1
ATOM 2372 C CA . SER A 1 299 ? -4.959 -3.921 -5.212 1.00 82.94 299 SER A CA 1
ATOM 2373 C C . SER A 1 299 ? -6.471 -4.135 -5.356 1.00 82.94 299 SER A C 1
ATOM 2375 O O . SER A 1 299 ? -6.926 -5.106 -5.966 1.00 82.94 299 SER A O 1
ATOM 2377 N N . ASN A 1 300 ? -7.268 -3.176 -4.882 1.00 85.94 300 ASN A N 1
ATOM 2378 C CA . ASN A 1 300 ? -8.720 -3.245 -5.002 1.00 85.94 300 ASN A CA 1
ATOM 2379 C C . ASN A 1 300 ? -9.214 -3.066 -6.440 1.00 85.94 300 ASN A C 1
ATOM 2381 O O . ASN A 1 300 ? -10.219 -3.670 -6.810 1.00 85.94 300 ASN A O 1
ATOM 2385 N N . ALA A 1 301 ? -8.507 -2.297 -7.266 1.00 87.88 301 ALA A N 1
ATOM 2386 C CA . ALA A 1 301 ? -8.822 -2.156 -8.681 1.00 87.88 301 ALA A CA 1
ATOM 2387 C C . ALA A 1 301 ? -8.626 -3.459 -9.461 1.00 87.88 301 ALA A C 1
ATOM 2389 O O . ALA A 1 301 ? -9.515 -3.822 -10.228 1.00 87.88 301 ALA A O 1
ATOM 2390 N N . TYR A 1 302 ? -7.541 -4.209 -9.216 1.00 86.12 302 TYR A N 1
ATOM 2391 C CA . TYR A 1 302 ? -7.363 -5.544 -9.811 1.00 86.12 302 TYR A CA 1
ATOM 2392 C C . TYR A 1 302 ? -8.546 -6.453 -9.482 1.00 86.12 302 TYR A C 1
ATOM 2394 O O . TYR A 1 302 ? -9.166 -7.023 -10.378 1.00 86.12 302 TYR A O 1
ATOM 2402 N N . ARG A 1 303 ? -8.920 -6.507 -8.199 1.00 84.81 303 ARG A N 1
ATOM 2403 C CA . ARG A 1 303 ? -10.045 -7.320 -7.719 1.00 84.81 303 ARG A CA 1
ATOM 2404 C C . ARG A 1 303 ? -11.374 -6.878 -8.324 1.00 84.81 303 ARG A C 1
ATOM 2406 O O . ARG A 1 303 ? -12.207 -7.720 -8.647 1.00 84.81 303 ARG A O 1
ATOM 2413 N N . LEU A 1 304 ? -11.601 -5.570 -8.443 1.00 89.06 304 LEU A N 1
ATOM 2414 C CA . LEU A 1 304 ? -12.828 -5.032 -9.020 1.00 89.06 304 LEU A CA 1
ATOM 2415 C C . LEU A 1 304 ? -12.914 -5.343 -10.515 1.00 89.06 304 LEU A C 1
ATOM 2417 O O . LEU A 1 304 ? -13.961 -5.804 -10.957 1.00 89.06 304 LEU A O 1
ATOM 2421 N N . ARG A 1 305 ? -11.825 -5.157 -11.269 1.00 88.25 305 ARG A N 1
ATOM 2422 C CA . ARG A 1 305 ? -11.756 -5.484 -12.699 1.00 88.25 305 ARG A CA 1
ATOM 2423 C C . ARG A 1 305 ? -12.010 -6.967 -12.957 1.00 88.25 305 ARG A C 1
ATOM 2425 O O . ARG A 1 305 ? -12.729 -7.299 -13.893 1.00 88.25 305 ARG A O 1
ATOM 2432 N N . GLU A 1 306 ? -11.453 -7.844 -12.124 1.00 85.62 306 GLU A N 1
ATOM 2433 C CA . GLU A 1 306 ? -11.645 -9.294 -12.230 1.00 85.62 306 GLU A CA 1
ATOM 2434 C C . GLU A 1 306 ? -13.087 -9.710 -11.896 1.00 85.62 306 GLU A C 1
ATOM 2436 O O . GLU A 1 306 ? -13.692 -10.496 -12.621 1.00 85.62 306 GLU A O 1
ATOM 2441 N N . LYS A 1 307 ? -13.668 -9.155 -10.824 1.00 87.69 307 LYS A N 1
ATOM 2442 C CA . LYS A 1 307 ? -15.020 -9.520 -10.366 1.00 87.69 307 LYS A CA 1
ATOM 2443 C C . LYS A 1 307 ? -16.147 -8.878 -11.171 1.00 87.69 307 LYS A C 1
ATOM 2445 O O . LYS A 1 307 ? -17.200 -9.486 -11.329 1.00 87.69 307 LYS A O 1
ATOM 2450 N N . SER A 1 308 ? -15.974 -7.631 -11.599 1.00 88.19 308 SER A N 1
ATOM 2451 C CA . SER A 1 308 ? -16.990 -6.837 -12.293 1.00 88.19 308 SER A CA 1
ATOM 2452 C C . SER A 1 308 ? -16.324 -5.873 -13.275 1.00 88.19 308 SER A C 1
ATOM 2454 O O . SER A 1 308 ? -16.168 -4.679 -13.011 1.00 88.19 308 SER A O 1
ATOM 2456 N N . GLY A 1 309 ? -15.951 -6.394 -14.447 1.00 86.88 309 GLY A N 1
ATOM 2457 C CA . GLY A 1 309 ? -15.377 -5.584 -15.525 1.00 86.88 309 GLY A CA 1
ATOM 2458 C C . GLY A 1 309 ? -16.293 -4.436 -15.969 1.00 86.88 309 GLY A C 1
ATOM 2459 O O . GLY A 1 309 ? -15.809 -3.361 -16.292 1.00 86.88 309 GLY A O 1
ATOM 2460 N N . THR A 1 310 ? -17.617 -4.616 -15.910 1.00 91.44 310 THR A N 1
ATOM 2461 C CA . THR A 1 310 ? -18.587 -3.570 -16.290 1.00 91.44 310 THR A CA 1
ATOM 2462 C C . THR A 1 310 ? -18.596 -2.384 -15.323 1.00 91.44 310 THR A C 1
ATOM 2464 O O . THR A 1 310 ? -18.606 -1.237 -15.768 1.00 91.44 310 THR A O 1
ATOM 2467 N N . ASP A 1 311 ? -18.550 -2.635 -14.011 1.00 92.69 311 ASP A N 1
ATOM 2468 C CA . ASP A 1 311 ? -18.461 -1.566 -13.010 1.00 92.69 311 ASP A CA 1
ATOM 2469 C C . ASP A 1 311 ? -17.103 -0.874 -13.055 1.00 92.69 311 ASP A C 1
ATOM 2471 O O . ASP A 1 311 ? -17.032 0.343 -12.897 1.00 92.69 311 ASP A O 1
ATOM 2475 N N . TRP A 1 312 ? -16.033 -1.637 -13.298 1.00 94.12 312 TRP A N 1
ATOM 2476 C CA . TRP A 1 312 ? -14.694 -1.092 -13.490 1.00 94.12 312 TRP A CA 1
ATOM 2477 C C . TRP A 1 312 ? -14.637 -0.129 -14.680 1.00 94.12 312 TRP A C 1
ATOM 2479 O O . TRP A 1 312 ? -14.245 1.027 -14.510 1.00 94.12 312 TRP A O 1
ATOM 2489 N N . THR A 1 313 ? -15.092 -0.568 -15.857 1.00 94.31 313 THR A N 1
ATOM 2490 C CA . THR A 1 313 ? -15.114 0.261 -17.067 1.00 94.31 313 THR A CA 1
ATOM 2491 C C . THR A 1 313 ? -15.964 1.511 -16.860 1.00 94.31 313 THR A C 1
ATOM 2493 O O . THR A 1 313 ? -15.471 2.618 -17.073 1.00 94.31 313 THR A O 1
ATOM 2496 N N . TRP A 1 314 ? -17.185 1.366 -16.329 1.00 95.44 314 TRP A N 1
ATOM 2497 C CA . TRP A 1 314 ? -18.064 2.507 -16.054 1.00 95.44 314 TRP A CA 1
ATOM 2498 C C . TRP A 1 314 ? -17.439 3.505 -15.064 1.00 95.44 314 TRP A C 1
ATOM 2500 O O . TRP A 1 314 ? -17.531 4.719 -15.251 1.00 95.44 314 TRP A O 1
ATOM 2510 N N . PHE A 1 315 ? -16.767 3.015 -14.016 1.00 95.56 315 PHE A N 1
ATOM 2511 C CA . PHE A 1 315 ? -16.100 3.871 -13.034 1.00 95.56 315 PHE A CA 1
ATOM 2512 C C . PHE A 1 315 ? -14.949 4.675 -13.652 1.00 95.56 315 PHE A C 1
ATOM 2514 O O . PHE A 1 315 ? -14.775 5.858 -13.338 1.00 95.56 315 PHE A O 1
ATOM 2521 N N . ILE A 1 316 ? -14.158 4.066 -14.538 1.00 95.00 316 ILE A N 1
ATOM 2522 C CA . ILE A 1 316 ? -13.088 4.790 -15.225 1.00 95.00 316 ILE A CA 1
ATOM 2523 C C . ILE A 1 316 ? -13.660 5.774 -16.253 1.00 95.00 316 ILE A C 1
ATOM 2525 O O . ILE A 1 316 ? -13.185 6.907 -16.319 1.00 95.00 316 ILE A O 1
ATOM 2529 N N . GLU A 1 317 ? -14.716 5.412 -16.982 1.00 93.38 317 GLU A N 1
ATOM 2530 C CA . GLU A 1 317 ? -15.391 6.292 -17.945 1.00 93.38 317 GLU A CA 1
ATOM 2531 C C . GLU A 1 317 ? -15.972 7.544 -17.281 1.00 93.38 317 GLU A C 1
ATOM 2533 O O . GLU A 1 317 ? -15.685 8.665 -17.711 1.00 93.38 317 GLU A O 1
ATOM 2538 N N . ILE A 1 318 ? -16.705 7.393 -16.175 1.00 93.12 318 ILE A N 1
ATOM 2539 C CA . ILE A 1 318 ? -17.282 8.546 -15.474 1.00 93.12 318 ILE A CA 1
ATOM 2540 C C . ILE A 1 318 ? -16.185 9.461 -14.907 1.00 93.12 318 ILE A C 1
ATOM 2542 O O . ILE A 1 318 ? -16.297 10.693 -14.942 1.00 93.12 318 ILE A O 1
ATOM 2546 N N . CYS A 1 319 ? -15.071 8.879 -14.447 1.00 93.19 319 CYS A N 1
ATOM 2547 C CA . CYS A 1 319 ? -13.891 9.636 -14.042 1.00 93.19 319 CYS A CA 1
ATOM 2548 C C . CYS A 1 319 ? -13.256 10.377 -15.225 1.00 93.19 319 CYS A C 1
ATOM 2550 O O . CYS A 1 319 ? -12.947 11.565 -15.101 1.00 93.19 319 CYS A O 1
ATOM 2552 N N . ARG A 1 320 ? -13.095 9.710 -16.371 1.00 91.06 320 ARG A N 1
ATOM 2553 C CA . ARG A 1 320 ? -12.566 10.278 -17.619 1.00 91.06 320 ARG A CA 1
ATOM 2554 C C . ARG A 1 320 ? -13.363 11.509 -18.056 1.00 91.06 320 ARG A C 1
ATOM 2556 O O . ARG A 1 320 ? -12.782 12.540 -18.397 1.00 91.06 320 ARG A O 1
ATOM 2563 N N . GLU A 1 321 ? -14.687 11.435 -17.982 1.00 90.00 321 GLU A N 1
ATOM 2564 C CA . GLU A 1 321 ? -15.593 12.496 -18.429 1.00 90.00 321 GLU A CA 1
ATOM 2565 C C . GLU A 1 321 ? -15.698 13.686 -17.470 1.00 90.00 321 GLU A C 1
ATOM 2567 O O . GLU A 1 321 ? -15.878 14.833 -17.906 1.00 90.00 321 GLU A O 1
ATOM 2572 N N . LYS A 1 322 ? -15.603 13.450 -16.156 1.00 89.94 322 LYS A N 1
ATOM 2573 C CA . LYS A 1 322 ? -15.869 14.485 -15.142 1.00 89.94 322 LYS A CA 1
ATOM 2574 C C . LYS A 1 322 ? -14.603 15.086 -14.513 1.00 89.94 322 LYS A C 1
ATOM 2576 O O . LYS A 1 322 ? -14.661 16.234 -14.068 1.00 89.94 322 LYS A O 1
ATOM 2581 N N . LEU A 1 323 ? -13.451 14.403 -14.529 1.00 89.81 323 LEU A N 1
ATOM 2582 C CA . LEU A 1 323 ? -12.186 14.934 -13.989 1.00 89.81 323 LEU A CA 1
ATOM 2583 C C . LEU A 1 323 ? -11.567 16.033 -14.868 1.00 89.81 323 LEU A C 1
ATOM 2585 O O . LEU A 1 323 ? -11.837 16.141 -16.065 1.00 89.81 323 LEU A O 1
ATOM 2589 N N . SER A 1 324 ? -10.708 16.870 -14.277 1.00 85.62 324 SER A N 1
ATOM 2590 C CA . SER A 1 324 ? -9.943 17.876 -15.029 1.00 85.62 324 SER A CA 1
ATOM 2591 C C . SER A 1 324 ? -8.553 18.146 -14.442 1.00 85.62 324 SER A C 1
ATOM 2593 O O . SER A 1 324 ? -8.249 17.801 -13.297 1.00 85.62 324 SER A O 1
ATOM 2595 N N . ASN A 1 325 ? -7.709 18.836 -15.213 1.00 81.06 325 ASN A N 1
ATOM 2596 C CA . ASN A 1 325 ? -6.334 19.151 -14.822 1.00 81.06 325 ASN A CA 1
ATOM 2597 C C . ASN A 1 325 ? -6.274 20.136 -13.629 1.00 81.06 325 ASN A C 1
ATOM 2599 O O . ASN A 1 325 ? -5.417 20.036 -12.755 1.00 81.06 325 ASN A O 1
ATOM 2603 N N . SER A 1 326 ? -7.242 21.042 -13.491 1.00 79.69 326 SER A N 1
ATOM 2604 C CA . SER A 1 326 ? -7.255 22.004 -12.378 1.00 79.69 326 SER A CA 1
ATOM 2605 C C . SER A 1 326 ? -8.042 21.544 -11.150 1.00 79.69 326 SER A C 1
ATOM 2607 O O . SER A 1 326 ? -7.901 22.141 -10.086 1.00 79.69 326 SER A O 1
ATOM 2609 N N . ARG A 1 327 ? -8.883 20.506 -11.265 1.00 84.38 327 ARG A N 1
ATOM 2610 C CA . ARG A 1 327 ? -9.796 20.078 -10.192 1.00 84.38 327 ARG A CA 1
ATOM 2611 C C . ARG A 1 327 ? -9.668 18.584 -9.935 1.00 84.38 327 ARG A C 1
ATOM 2613 O O . ARG A 1 327 ? -9.960 17.777 -10.811 1.00 84.38 327 ARG A O 1
ATOM 2620 N N . ALA A 1 328 ? -9.292 18.234 -8.709 1.00 86.19 328 ALA A N 1
ATOM 2621 C CA . ALA A 1 328 ? -9.128 16.856 -8.249 1.00 86.19 328 ALA A CA 1
ATOM 2622 C C . ALA A 1 328 ? -10.433 16.227 -7.703 1.00 86.19 328 ALA A C 1
ATOM 2624 O O . ALA A 1 328 ? -10.401 15.361 -6.834 1.00 86.19 328 ALA A O 1
ATOM 2625 N N . TYR A 1 329 ? -11.587 16.689 -8.186 1.00 90.69 329 TYR A N 1
ATOM 2626 C CA . TYR A 1 329 ? -12.911 16.214 -7.783 1.00 90.69 329 TYR A CA 1
ATOM 2627 C C . TYR A 1 329 ? -13.816 16.040 -9.003 1.00 90.69 329 TYR A C 1
ATOM 2629 O O . TYR A 1 329 ? -13.613 16.693 -10.030 1.00 90.69 329 TYR A O 1
ATOM 2637 N N . LEU A 1 330 ? -14.846 15.209 -8.861 1.00 92.38 330 LEU A N 1
ATOM 2638 C CA . LEU A 1 330 ? -15.893 14.993 -9.852 1.00 92.38 330 LEU A CA 1
ATOM 2639 C C . LEU A 1 330 ? -17.141 15.805 -9.469 1.00 92.38 330 LEU A C 1
ATOM 2641 O O . LEU A 1 330 ? -17.657 15.616 -8.366 1.00 92.38 330 LEU A O 1
ATOM 2645 N N . PRO A 1 331 ? -17.624 16.717 -10.331 1.00 91.06 331 PRO A N 1
ATOM 2646 C CA . PRO A 1 331 ? -18.896 17.404 -10.128 1.00 91.06 331 PRO A CA 1
ATOM 2647 C C . PRO A 1 331 ? -20.089 16.540 -10.566 1.00 91.06 331 PRO A C 1
ATOM 2649 O O . PRO A 1 331 ? -20.163 16.127 -11.720 1.00 91.06 331 PRO A O 1
ATOM 2652 N N . PHE A 1 332 ? -21.060 16.360 -9.678 1.00 90.62 332 PHE A N 1
ATOM 2653 C CA . PHE A 1 332 ? -22.365 15.754 -9.937 1.00 90.62 332 PHE A CA 1
ATOM 2654 C C . PHE A 1 332 ? -23.453 16.806 -9.748 1.00 90.62 332 PHE A C 1
ATOM 2656 O O . PHE A 1 332 ? -23.510 17.495 -8.723 1.00 90.62 332 PHE A O 1
ATOM 2663 N N . ARG A 1 333 ? -24.300 16.977 -10.762 1.00 87.19 333 ARG A N 1
ATOM 2664 C CA . ARG A 1 333 ? -25.451 17.877 -10.671 1.00 87.19 333 ARG A CA 1
ATOM 2665 C C . ARG A 1 333 ? -26.560 17.224 -9.857 1.00 87.19 333 ARG A C 1
ATOM 2667 O O . ARG A 1 333 ? -26.554 16.022 -9.622 1.00 87.19 333 ARG A O 1
ATOM 2674 N N . LYS A 1 334 ? -27.556 18.021 -9.471 1.00 79.00 334 LYS A N 1
ATOM 2675 C CA . LYS A 1 334 ? -28.748 17.528 -8.766 1.00 79.00 334 LYS A CA 1
ATOM 2676 C C . LYS A 1 334 ? -29.513 16.461 -9.567 1.00 79.00 334 LYS A C 1
ATOM 2678 O O . LYS A 1 334 ? -30.126 15.588 -8.974 1.00 79.00 334 LYS A O 1
ATOM 2683 N N . GLU A 1 335 ? -29.467 16.540 -10.895 1.00 83.62 335 GLU A N 1
ATOM 2684 C CA . GLU A 1 335 ? -30.058 15.557 -11.816 1.00 83.62 335 GLU A CA 1
ATOM 2685 C C . GLU A 1 335 ? -29.279 14.227 -11.887 1.00 83.62 335 GLU A C 1
ATOM 2687 O O . GLU A 1 335 ? -29.860 13.205 -12.244 1.00 83.62 335 GLU A O 1
ATOM 2692 N N . ASP A 1 336 ? -28.013 14.204 -11.451 1.00 86.25 336 ASP A N 1
ATOM 2693 C CA . ASP A 1 336 ? -27.107 13.047 -11.546 1.00 86.25 336 ASP A CA 1
ATOM 2694 C C . ASP A 1 336 ? -27.124 12.165 -10.277 1.00 86.25 336 ASP A C 1
ATOM 2696 O O . ASP A 1 336 ? -26.172 11.432 -10.006 1.00 86.25 336 ASP A O 1
ATOM 2700 N N . GLU A 1 337 ? -28.174 12.236 -9.452 1.00 83.69 337 GLU A N 1
ATOM 2701 C CA . GLU A 1 337 ? -28.218 11.573 -8.137 1.00 83.69 337 GLU A CA 1
ATOM 2702 C C . GLU A 1 337 ? -27.959 10.059 -8.229 1.00 83.69 337 GLU A C 1
ATOM 2704 O O . GLU A 1 337 ? -27.165 9.511 -7.465 1.00 83.69 337 GLU A O 1
ATOM 2709 N N . LYS A 1 338 ? -28.553 9.389 -9.224 1.00 87.69 338 LYS A N 1
ATOM 2710 C CA . LYS A 1 338 ? -28.348 7.950 -9.457 1.00 87.69 338 LYS A CA 1
ATOM 2711 C C . LYS A 1 338 ? -26.912 7.617 -9.871 1.00 87.69 338 LYS A C 1
ATOM 2713 O O . LYS A 1 338 ? -26.379 6.597 -9.438 1.00 87.69 338 LYS A O 1
ATOM 2718 N N . GLU A 1 339 ? -26.277 8.465 -10.685 1.00 91.06 339 GLU A N 1
ATOM 2719 C CA . GLU A 1 339 ? -24.864 8.287 -11.044 1.00 91.06 339 GLU A CA 1
ATOM 2720 C C . GLU A 1 339 ? -23.969 8.452 -9.820 1.00 91.06 339 GLU A C 1
ATOM 2722 O O . GLU A 1 339 ? -23.039 7.672 -9.641 1.00 91.06 339 GLU A O 1
ATOM 2727 N N . LEU A 1 340 ? -24.256 9.434 -8.962 1.00 90.25 340 LEU A N 1
ATOM 2728 C CA . LEU A 1 340 ? -23.493 9.656 -7.739 1.00 90.25 340 LEU A CA 1
ATOM 2729 C C . LEU A 1 340 ? -23.604 8.461 -6.784 1.00 90.25 340 LEU A C 1
ATOM 2731 O O . LEU A 1 340 ? -22.589 8.011 -6.259 1.00 90.25 340 LEU A O 1
ATOM 2735 N N . GLN A 1 341 ? -24.807 7.916 -6.591 1.00 89.38 341 GLN A N 1
ATOM 2736 C CA . GLN A 1 341 ? -25.013 6.725 -5.759 1.00 89.38 341 GLN A CA 1
ATOM 2737 C C . GLN A 1 341 ? -24.255 5.515 -6.316 1.00 89.38 341 GLN A C 1
ATOM 2739 O O . GLN A 1 341 ? -23.537 4.839 -5.578 1.00 89.38 341 GLN A O 1
ATOM 2744 N N . ARG A 1 342 ? -24.334 5.281 -7.635 1.00 93.25 342 ARG A N 1
ATOM 2745 C CA . ARG A 1 342 ? -23.562 4.215 -8.291 1.00 93.25 342 ARG A CA 1
ATOM 2746 C C . ARG A 1 342 ? -22.056 4.438 -8.146 1.00 93.25 342 ARG A C 1
ATOM 2748 O O . ARG A 1 342 ? -21.324 3.492 -7.866 1.00 93.25 342 ARG A O 1
ATOM 2755 N N . PHE A 1 343 ? -21.596 5.681 -8.293 1.00 94.56 343 PHE A N 1
ATOM 2756 C CA . PHE A 1 343 ? -20.197 6.041 -8.096 1.00 94.56 343 PHE A CA 1
ATOM 2757 C C . PHE A 1 343 ? -19.740 5.704 -6.679 1.00 94.56 343 PHE A C 1
ATOM 2759 O O . PHE A 1 343 ? -18.709 5.059 -6.532 1.00 94.56 343 PHE A O 1
ATOM 2766 N N . ILE A 1 344 ? -20.508 6.075 -5.650 1.00 92.00 344 ILE A N 1
ATOM 2767 C CA . ILE A 1 344 ? -20.164 5.793 -4.251 1.00 92.00 344 ILE A CA 1
ATOM 2768 C C . ILE A 1 344 ? -20.118 4.280 -3.983 1.00 92.00 344 ILE A C 1
ATOM 2770 O O . ILE A 1 344 ? -19.140 3.806 -3.408 1.00 92.00 344 ILE A O 1
ATOM 2774 N N . GLY A 1 345 ? -21.102 3.517 -4.472 1.00 90.81 345 GLY A N 1
ATOM 2775 C CA . GLY A 1 345 ? -21.143 2.056 -4.305 1.00 90.81 345 GLY A CA 1
ATOM 2776 C C . GLY A 1 345 ? -20.002 1.301 -5.004 1.00 90.81 345 GLY A C 1
ATOM 2777 O O . GLY A 1 345 ? -19.678 0.168 -4.649 1.00 90.81 345 GLY A O 1
ATOM 2778 N N . ILE A 1 346 ? -19.348 1.909 -5.998 1.00 93.69 346 ILE A N 1
ATOM 2779 C CA . ILE A 1 346 ? -18.113 1.365 -6.586 1.00 93.69 346 ILE A CA 1
ATOM 2780 C C . ILE A 1 346 ? -16.878 1.918 -5.862 1.00 93.69 346 ILE A C 1
ATOM 2782 O O . ILE A 1 346 ? -15.935 1.180 -5.576 1.00 93.69 346 ILE A O 1
ATOM 2786 N N . ALA A 1 347 ? -16.891 3.203 -5.511 1.00 92.81 347 ALA A N 1
ATOM 2787 C CA . ALA A 1 347 ? -15.815 3.896 -4.814 1.00 92.81 347 ALA A CA 1
ATOM 2788 C C . ALA A 1 347 ? -15.495 3.277 -3.443 1.00 92.81 347 ALA A C 1
ATOM 2790 O O . ALA A 1 347 ? -14.321 3.211 -3.073 1.00 92.81 347 ALA A O 1
ATOM 2791 N N . GLU A 1 348 ? -16.498 2.775 -2.717 1.00 91.75 348 GLU A N 1
ATOM 2792 C CA . GLU A 1 348 ? -16.309 2.076 -1.437 1.00 91.75 348 GLU A CA 1
ATOM 2793 C C . GLU A 1 348 ? -15.527 0.763 -1.577 1.00 91.75 348 GLU A C 1
ATOM 2795 O O . GLU A 1 348 ? -14.753 0.399 -0.690 1.00 91.75 348 GLU A O 1
ATOM 2800 N N . LYS A 1 349 ? -15.674 0.079 -2.722 1.00 90.75 349 LYS A N 1
ATOM 2801 C CA . LYS A 1 349 ? -14.939 -1.155 -3.035 1.00 90.75 349 LYS A CA 1
ATOM 2802 C C . LYS A 1 349 ? -13.468 -0.865 -3.323 1.00 90.75 349 LYS A C 1
ATOM 2804 O O . LYS A 1 349 ? -12.625 -1.737 -3.143 1.00 90.75 349 LYS A O 1
ATOM 2809 N N . LEU A 1 350 ? -13.166 0.355 -3.772 1.00 89.38 350 LEU A N 1
ATOM 2810 C CA . LEU A 1 350 ? -11.817 0.820 -4.082 1.00 89.38 350 LEU A CA 1
ATOM 2811 C C . LEU A 1 350 ? -11.097 1.366 -2.843 1.00 89.38 350 LEU A C 1
ATOM 2813 O O . LEU A 1 350 ? -9.951 0.999 -2.582 1.00 89.38 350 LEU A O 1
ATOM 2817 N N . LEU A 1 351 ? -11.761 2.225 -2.065 1.00 88.56 351 LEU A N 1
ATOM 2818 C CA . LEU A 1 351 ? -11.239 2.797 -0.824 1.00 88.56 351 LEU A CA 1
ATOM 2819 C C . LEU A 1 351 ? -12.357 2.942 0.219 1.00 88.56 351 LEU A C 1
ATOM 2821 O O . LEU A 1 351 ? -13.456 3.360 -0.143 1.00 88.56 351 LEU A O 1
ATOM 2825 N N . PRO A 1 352 ? -12.067 2.745 1.522 1.00 85.56 352 PRO A N 1
ATOM 2826 C CA . PRO A 1 352 ? -13.055 2.941 2.583 1.00 85.56 352 PRO A CA 1
ATOM 2827 C C . PRO A 1 352 ? -13.704 4.330 2.538 1.00 85.56 352 PRO A C 1
ATOM 2829 O O . PRO A 1 352 ? -12.998 5.323 2.338 1.00 85.56 352 PRO A O 1
ATOM 2832 N N . LEU A 1 353 ? -15.007 4.425 2.828 1.00 85.44 353 LEU A N 1
ATOM 2833 C CA . LEU A 1 353 ? -15.793 5.671 2.774 1.00 85.44 353 LEU A CA 1
ATOM 2834 C C . LEU A 1 353 ? -15.147 6.849 3.533 1.00 85.44 353 LEU A C 1
ATOM 2836 O O . LEU A 1 353 ? -15.095 7.963 3.015 1.00 85.44 353 LEU A O 1
ATOM 2840 N N . LYS A 1 354 ? -14.479 6.584 4.668 1.00 85.25 354 LYS A N 1
ATOM 2841 C CA . LYS A 1 354 ? -13.685 7.570 5.442 1.00 85.25 354 LYS A CA 1
ATOM 2842 C C . LYS A 1 354 ? -12.548 8.262 4.676 1.00 85.25 354 LYS A C 1
ATOM 2844 O O . LYS A 1 354 ? -11.953 9.235 5.164 1.00 85.25 354 LYS A O 1
ATOM 2849 N N . ARG A 1 355 ? -12.167 7.742 3.508 1.00 87.88 355 ARG A N 1
ATOM 2850 C CA . ARG A 1 355 ? -11.145 8.303 2.611 1.00 87.88 355 ARG A CA 1
ATOM 2851 C C . ARG A 1 355 ? -11.736 9.191 1.520 1.00 87.88 355 ARG A C 1
ATOM 2853 O O . ARG A 1 355 ? -10.958 9.832 0.824 1.00 87.88 355 ARG A O 1
ATOM 2860 N N . TRP A 1 356 ? -13.054 9.288 1.409 1.00 90.06 356 TRP A N 1
ATOM 2861 C CA . TRP A 1 356 ? -13.737 10.138 0.441 1.00 90.06 356 TRP A CA 1
ATOM 2862 C C . TRP A 1 356 ? -14.202 11.446 1.086 1.00 90.06 356 TRP A C 1
ATOM 2864 O O . TRP A 1 356 ? -14.448 11.513 2.292 1.00 90.06 356 TRP A O 1
ATOM 2874 N N . LEU A 1 357 ? -14.264 12.500 0.275 1.00 90.75 357 LEU A N 1
ATOM 2875 C CA . LEU A 1 357 ? -14.742 13.831 0.631 1.00 90.75 357 LEU A CA 1
ATOM 2876 C C . LEU A 1 357 ? -15.854 14.229 -0.334 1.00 90.75 357 LEU A C 1
ATOM 2878 O O . LEU A 1 357 ? -15.654 14.193 -1.548 1.00 90.75 357 LEU A O 1
ATOM 2882 N N . VAL A 1 358 ? -16.980 14.681 0.208 1.00 90.88 358 VAL A N 1
ATOM 2883 C CA . VAL A 1 358 ? -18.069 15.307 -0.538 1.00 90.88 358 VAL A CA 1
ATOM 2884 C C . VAL A 1 358 ? -18.212 16.757 -0.089 1.00 90.88 358 VAL A C 1
ATOM 2886 O O . VAL A 1 358 ? -18.199 17.055 1.104 1.00 90.88 358 VAL A O 1
ATOM 2889 N N . SER A 1 359 ? -18.334 17.683 -1.041 1.00 89.12 359 SER A N 1
ATOM 2890 C CA . SER A 1 359 ? -18.630 19.083 -0.729 1.00 89.12 359 SER A CA 1
ATOM 2891 C C . SER A 1 359 ? -19.649 19.704 -1.673 1.00 89.12 359 SER A C 1
ATOM 2893 O O . SER A 1 359 ? -19.591 19.525 -2.894 1.00 89.12 359 SER A O 1
ATOM 2895 N N . SER A 1 360 ? -20.575 20.460 -1.097 1.00 87.69 360 SER A N 1
ATOM 2896 C CA . SER A 1 360 ? -21.619 21.219 -1.790 1.00 87.69 360 SER A CA 1
ATOM 2897 C C . SER A 1 360 ? -22.196 22.278 -0.846 1.00 87.69 360 SER A C 1
ATOM 2899 O O . SER A 1 360 ? -21.664 22.456 0.251 1.00 87.69 360 SER A O 1
ATOM 2901 N N . ASN A 1 361 ? -23.257 22.973 -1.249 1.00 85.75 361 ASN A N 1
ATOM 2902 C CA . ASN A 1 361 ? -24.039 23.770 -0.307 1.00 85.75 361 ASN A CA 1
ATOM 2903 C C . ASN A 1 361 ? -24.747 22.863 0.725 1.00 85.75 361 ASN A C 1
ATOM 2905 O O . ASN A 1 361 ? -24.922 21.657 0.512 1.00 85.75 361 ASN A O 1
ATOM 2909 N N . GLU A 1 362 ? -25.119 23.441 1.865 1.00 81.06 362 GLU A N 1
ATOM 2910 C CA . GLU A 1 362 ? -25.680 22.694 2.998 1.00 81.06 362 GLU A CA 1
ATOM 2911 C C . GLU A 1 362 ? -26.988 21.970 2.631 1.00 81.06 362 GLU A C 1
ATOM 2913 O O . GLU A 1 362 ? -27.150 20.789 2.940 1.00 81.06 362 GLU A O 1
ATOM 2918 N N . ASP A 1 363 ? -27.852 22.617 1.844 1.00 79.81 363 ASP A N 1
ATOM 2919 C CA . ASP A 1 363 ? -29.128 22.047 1.398 1.00 79.81 363 ASP A CA 1
ATOM 2920 C C . ASP A 1 363 ? -28.962 20.794 0.519 1.00 79.81 363 ASP A C 1
ATOM 2922 O O . ASP A 1 363 ? -29.679 19.804 0.697 1.00 79.81 363 ASP A O 1
ATOM 2926 N N . LEU A 1 364 ? -28.024 20.797 -0.444 1.00 80.00 364 LEU A N 1
ATOM 2927 C CA . LEU A 1 364 ? -27.793 19.629 -1.306 1.00 80.00 364 LEU A CA 1
ATOM 2928 C C . LEU A 1 364 ? -27.104 18.497 -0.545 1.00 80.00 364 LEU A C 1
ATOM 2930 O O . LEU A 1 364 ? -27.405 17.330 -0.811 1.00 80.00 364 LEU A O 1
ATOM 2934 N N . LEU A 1 365 ? -26.207 18.817 0.394 1.00 81.00 365 LEU A N 1
ATOM 2935 C CA . LEU A 1 365 ? -25.581 17.816 1.260 1.00 81.00 365 LEU A CA 1
ATOM 2936 C C . LEU A 1 365 ? -26.631 17.127 2.130 1.00 81.00 365 LEU A C 1
ATOM 2938 O O . LEU A 1 365 ? -26.733 15.905 2.089 1.00 81.00 365 LEU A O 1
ATOM 2942 N N . MET A 1 366 ? -27.468 17.894 2.829 1.00 77.44 366 MET A N 1
ATOM 2943 C CA . MET A 1 366 ? -28.527 17.348 3.681 1.00 77.44 366 MET A CA 1
ATOM 2944 C C . MET A 1 366 ? -29.532 16.515 2.885 1.00 77.44 366 MET A C 1
ATOM 2946 O O . MET A 1 366 ? -29.971 15.465 3.346 1.00 77.44 366 MET A O 1
ATOM 2950 N N . LYS A 1 367 ? -29.873 16.927 1.660 1.00 79.12 367 LYS A N 1
ATOM 2951 C CA . LYS A 1 367 ? -30.799 16.160 0.820 1.00 79.12 367 LYS A CA 1
ATOM 2952 C C . LYS A 1 367 ? -30.211 14.832 0.327 1.00 79.12 367 LYS A C 1
ATOM 2954 O O . LYS A 1 367 ? -30.943 13.855 0.241 1.00 79.12 367 LYS A O 1
ATOM 2959 N N . THR A 1 368 ? -28.922 14.802 -0.015 1.00 72.56 368 THR A N 1
ATOM 2960 C CA . THR A 1 368 ? -28.319 13.680 -0.766 1.00 72.56 368 THR A CA 1
ATOM 2961 C C . THR A 1 368 ? -27.473 12.748 0.109 1.00 72.56 368 THR A C 1
ATOM 2963 O O . THR A 1 368 ? -27.274 11.592 -0.243 1.00 72.56 368 THR A O 1
ATOM 2966 N N . MET A 1 369 ? -26.969 13.239 1.246 1.00 72.12 369 MET A N 1
ATOM 2967 C CA . MET A 1 369 ? -26.038 12.533 2.141 1.00 72.12 369 MET A CA 1
ATOM 2968 C C . MET A 1 369 ? -26.633 12.249 3.534 1.00 72.12 369 MET A C 1
ATOM 2970 O O . MET A 1 369 ? -25.890 11.919 4.455 1.00 72.12 369 MET A O 1
ATOM 2974 N N . SER A 1 370 ? -27.953 12.391 3.716 1.00 63.53 370 SER A N 1
ATOM 2975 C CA . SER A 1 370 ? -28.648 12.139 4.995 1.00 63.53 370 SER A CA 1
ATOM 2976 C C . SER A 1 370 ? -28.985 10.670 5.266 1.00 63.53 370 SER A C 1
ATOM 2978 O O . SER A 1 370 ? -29.485 10.358 6.349 1.00 63.53 370 SER A O 1
ATOM 2980 N N . SER A 1 371 ? -28.714 9.755 4.330 1.00 62.88 371 SER A N 1
ATOM 2981 C CA . SER A 1 371 ? -28.878 8.320 4.574 1.00 62.88 371 SER A CA 1
ATOM 2982 C C . SER A 1 371 ? -27.774 7.780 5.489 1.00 62.88 371 SER A C 1
ATOM 2984 O O . SER A 1 371 ? -26.636 8.257 5.492 1.00 62.88 371 SER A O 1
ATOM 2986 N N . THR A 1 372 ? -28.101 6.746 6.267 1.00 61.59 372 THR A N 1
ATOM 2987 C CA . THR A 1 372 ? -27.144 6.028 7.127 1.00 61.59 372 THR A CA 1
ATOM 2988 C C . THR A 1 372 ? -25.963 5.450 6.348 1.00 61.59 372 THR A C 1
ATOM 2990 O O . THR A 1 372 ? -24.870 5.334 6.894 1.00 61.59 372 THR A O 1
ATOM 2993 N N . ASP A 1 373 ? -26.162 5.166 5.062 1.00 64.38 373 ASP A N 1
ATOM 2994 C CA . ASP A 1 373 ? -25.198 4.487 4.194 1.00 64.38 373 ASP A CA 1
ATOM 2995 C C . ASP A 1 373 ? -23.975 5.358 3.848 1.00 64.38 373 ASP A C 1
ATOM 2997 O O . ASP A 1 373 ? -22.940 4.842 3.434 1.00 64.38 373 ASP A O 1
ATOM 3001 N N . TYR A 1 374 ? -24.054 6.679 4.056 1.00 76.06 374 TYR A N 1
ATOM 3002 C CA . TYR A 1 374 ? -22.983 7.630 3.722 1.00 76.06 374 TYR A CA 1
ATOM 3003 C C . TYR A 1 374 ? -22.359 8.326 4.940 1.00 76.06 374 TYR A C 1
ATOM 3005 O O . TYR A 1 374 ? -21.569 9.259 4.772 1.00 76.06 374 TYR A O 1
ATOM 3013 N N . GLN A 1 375 ? -22.665 7.875 6.164 1.00 69.44 375 GLN A N 1
ATOM 3014 C CA . GLN A 1 375 ? -22.205 8.520 7.406 1.00 69.44 375 GLN A CA 1
ATOM 3015 C C . GLN A 1 375 ? -20.678 8.586 7.546 1.00 69.44 375 GLN A C 1
ATOM 3017 O O . GLN A 1 375 ? -20.153 9.528 8.140 1.00 69.44 375 GLN A O 1
ATOM 3022 N N . ASP A 1 376 ? -19.960 7.624 6.967 1.00 80.31 376 ASP A N 1
ATOM 3023 C CA . ASP A 1 376 ? -18.499 7.572 7.038 1.00 80.31 376 ASP A CA 1
ATOM 3024 C C . ASP A 1 376 ? -17.800 8.475 6.011 1.00 80.31 376 ASP A C 1
ATOM 3026 O O . ASP A 1 376 ? -16.588 8.692 6.107 1.00 80.31 376 ASP A O 1
ATOM 3030 N N . ILE A 1 377 ? -18.526 9.023 5.030 1.00 85.06 377 ILE A N 1
ATOM 3031 C CA . ILE A 1 377 ? -17.961 9.951 4.047 1.00 85.06 377 ILE A CA 1
ATOM 3032 C C . ILE A 1 377 ? -17.747 11.313 4.705 1.00 85.06 377 ILE A C 1
ATOM 3034 O O . ILE A 1 377 ? -18.626 11.861 5.367 1.00 85.06 377 ILE A O 1
ATOM 3038 N N . LYS A 1 378 ? -16.577 11.920 4.485 1.00 86.31 378 LYS A N 1
ATOM 3039 C CA . LYS A 1 378 ? -16.317 13.272 4.996 1.00 86.31 378 LYS A CA 1
ATOM 3040 C C . LYS A 1 378 ? -17.131 14.286 4.213 1.00 86.31 378 LYS A C 1
ATOM 3042 O O . LYS A 1 378 ? -17.099 14.284 2.986 1.00 86.31 378 LYS A O 1
ATOM 3047 N N . GLN A 1 379 ? -17.779 15.201 4.922 1.00 87.25 379 GLN A N 1
ATOM 3048 C CA . GLN A 1 379 ? -18.607 16.243 4.324 1.00 87.25 379 GLN A CA 1
ATOM 3049 C C . GLN A 1 379 ? -18.026 17.626 4.623 1.00 87.25 379 GLN A C 1
ATOM 3051 O O . GLN A 1 379 ? -17.475 17.865 5.699 1.00 87.25 379 GLN A O 1
ATOM 3056 N N . GLN A 1 380 ? -18.127 18.536 3.658 1.00 85.44 380 GLN A N 1
ATOM 3057 C CA . GLN A 1 380 ? -17.718 19.928 3.817 1.00 85.44 380 GLN A CA 1
ATOM 3058 C C . GLN A 1 380 ? -18.714 20.845 3.105 1.00 85.44 380 GLN A C 1
ATOM 3060 O O . GLN A 1 380 ? -18.855 20.772 1.884 1.00 85.44 380 GLN A O 1
ATOM 3065 N N . SER A 1 381 ? -19.380 21.723 3.854 1.00 82.12 381 SER A N 1
ATOM 3066 C CA . SER A 1 381 ? -20.266 22.730 3.276 1.00 82.12 381 SER A CA 1
ATOM 3067 C C . SER A 1 381 ? -19.465 23.864 2.635 1.00 82.12 381 SER A C 1
ATOM 3069 O O . SER A 1 381 ? -18.403 24.275 3.114 1.00 82.12 381 SER A O 1
ATOM 3071 N N . ASN A 1 382 ? -19.949 24.335 1.491 1.00 80.06 382 ASN A N 1
ATOM 3072 C CA . ASN A 1 382 ? -19.459 25.526 0.818 1.00 80.06 382 ASN A CA 1
ATOM 3073 C C . ASN A 1 382 ? -20.576 26.091 -0.068 1.00 80.06 382 ASN A C 1
ATOM 3075 O O . ASN A 1 382 ? -20.856 25.553 -1.141 1.00 80.06 382 ASN A O 1
ATOM 3079 N N . ASP A 1 383 ? -21.162 27.202 0.373 1.00 75.69 383 ASP A N 1
ATOM 3080 C CA . ASP A 1 383 ? -22.369 27.803 -0.213 1.00 75.69 383 ASP A CA 1
ATOM 3081 C C . ASP A 1 383 ? -22.178 28.323 -1.641 1.00 75.69 383 ASP A C 1
ATOM 3083 O O . ASP A 1 383 ? -23.142 28.522 -2.372 1.00 75.69 383 ASP A O 1
ATOM 3087 N N . SER A 1 384 ? -20.929 28.479 -2.091 1.00 73.50 384 SER A N 1
ATOM 3088 C CA . SER A 1 384 ? -20.622 28.861 -3.476 1.00 73.50 384 SER A CA 1
ATOM 3089 C C . SER A 1 384 ? -20.798 27.722 -4.494 1.00 73.50 384 SER A C 1
ATOM 3091 O O . SER A 1 384 ? -20.608 27.925 -5.696 1.00 73.50 384 SER A O 1
ATOM 3093 N N . LYS A 1 385 ? -21.111 26.499 -4.042 1.00 75.81 385 LYS A N 1
ATOM 3094 C CA . LYS A 1 385 ? -21.169 25.297 -4.883 1.00 75.81 385 LYS A CA 1
ATOM 3095 C C . LYS A 1 385 ? -22.608 24.877 -5.176 1.00 75.81 385 LYS A C 1
ATOM 3097 O O . LYS A 1 385 ? -23.309 24.391 -4.301 1.00 75.81 385 LYS A O 1
ATOM 3102 N N . ASN A 1 386 ? -22.972 24.911 -6.458 1.00 79.62 386 ASN A N 1
ATOM 3103 C CA . ASN A 1 386 ? -24.287 24.471 -6.957 1.00 79.62 386 ASN A CA 1
ATOM 3104 C C . ASN A 1 386 ? -24.319 22.995 -7.412 1.00 79.62 386 ASN A C 1
ATOM 3106 O O . ASN A 1 386 ? -25.275 22.556 -8.046 1.00 79.62 386 ASN A O 1
ATOM 3110 N N . ALA A 1 387 ? -23.246 22.244 -7.156 1.00 85.56 387 ALA A N 1
ATOM 3111 C CA . ALA A 1 387 ? -23.090 20.838 -7.526 1.00 85.56 387 ALA A CA 1
ATOM 3112 C C . ALA A 1 387 ? -22.407 20.068 -6.388 1.00 85.56 387 ALA A C 1
ATOM 3114 O O . ALA A 1 387 ? -21.653 20.652 -5.597 1.00 85.56 387 ALA A O 1
ATOM 3115 N N . LEU A 1 388 ? -22.664 18.764 -6.308 1.00 87.69 388 LEU A N 1
ATOM 3116 C CA . LEU A 1 388 ? -22.002 17.855 -5.376 1.00 87.69 388 LEU A CA 1
ATOM 3117 C C . LEU A 1 388 ? -20.635 17.490 -5.937 1.00 87.69 388 LEU A C 1
ATOM 3119 O O . LEU A 1 388 ? -20.522 16.975 -7.043 1.00 87.69 388 LEU A O 1
ATOM 3123 N N . HIS A 1 389 ? -19.580 17.771 -5.186 1.00 91.50 389 HIS A N 1
ATOM 3124 C CA . HIS A 1 389 ? -18.222 17.447 -5.598 1.00 91.50 389 HIS A CA 1
ATOM 3125 C C . HIS A 1 389 ? -17.697 16.296 -4.763 1.00 91.50 389 HIS A C 1
ATOM 3127 O O . HIS A 1 389 ? -17.630 16.428 -3.543 1.00 91.50 389 HIS A O 1
ATOM 3133 N N . ILE A 1 390 ? -17.272 15.212 -5.404 1.00 93.12 390 ILE A N 1
ATOM 3134 C CA . ILE A 1 390 ? -16.702 14.044 -4.725 1.00 93.12 390 ILE A CA 1
ATOM 3135 C C . ILE A 1 390 ? -15.261 13.792 -5.167 1.00 93.12 390 ILE A C 1
ATOM 3137 O O . ILE A 1 390 ? -14.898 14.014 -6.321 1.00 93.12 390 ILE A O 1
ATOM 3141 N N . GLY A 1 391 ? -14.419 13.345 -4.242 1.00 92.88 391 GLY A N 1
ATOM 3142 C CA . GLY A 1 391 ? -13.038 12.964 -4.520 1.00 92.88 391 GLY A CA 1
ATOM 3143 C C . GLY A 1 391 ? -12.351 12.391 -3.286 1.00 92.88 391 GLY A C 1
ATOM 3144 O O . GLY A 1 391 ? -12.960 12.271 -2.224 1.00 92.88 391 GLY A O 1
ATOM 3145 N N . ILE A 1 392 ? -11.074 12.038 -3.418 1.00 91.44 392 ILE A N 1
ATOM 3146 C CA . ILE A 1 392 ? -10.302 11.459 -2.313 1.00 91.44 392 ILE A CA 1
ATOM 3147 C C . ILE A 1 392 ? -9.913 12.568 -1.330 1.00 91.44 392 ILE A C 1
ATOM 3149 O O . ILE A 1 392 ? -9.377 13.604 -1.719 1.00 91.44 392 ILE A O 1
ATOM 3153 N N . ALA A 1 393 ? -10.178 12.346 -0.047 1.00 88.50 393 ALA A N 1
ATOM 3154 C CA . ALA A 1 393 ? -9.894 13.278 1.031 1.00 88.50 393 ALA A CA 1
ATOM 3155 C C . ALA A 1 393 ? -8.401 13.280 1.384 1.00 88.50 393 ALA A C 1
ATOM 3157 O O . ALA A 1 393 ? -7.845 12.252 1.775 1.00 88.50 393 ALA A O 1
ATOM 3158 N N . SER A 1 394 ? -7.785 14.457 1.363 1.00 82.62 394 SER A N 1
ATOM 3159 C CA . SER A 1 394 ? -6.435 14.698 1.875 1.00 82.62 394 SER A CA 1
ATOM 3160 C C . SER A 1 394 ? -6.426 15.866 2.864 1.00 82.62 394 SER A C 1
ATOM 3162 O O . SER A 1 394 ? -7.361 16.669 2.923 1.00 82.62 394 SER A O 1
ATOM 3164 N N . ARG A 1 395 ? -5.377 15.926 3.684 1.00 73.25 395 ARG A N 1
ATOM 3165 C CA . ARG A 1 395 ? -5.067 17.042 4.583 1.00 73.25 395 ARG A CA 1
ATOM 3166 C C . ARG A 1 395 ? -3.719 17.597 4.174 1.00 73.25 395 ARG A C 1
ATOM 3168 O O . ARG A 1 395 ? -2.767 16.825 4.094 1.00 73.25 395 ARG A O 1
ATOM 3175 N N . ASP A 1 396 ? -3.634 18.905 3.956 1.00 63.97 396 ASP A N 1
ATOM 3176 C CA . ASP A 1 396 ? -2.327 19.544 3.857 1.00 63.97 396 ASP A CA 1
ATOM 3177 C C . ASP A 1 396 ? -1.761 19.678 5.280 1.00 63.97 396 ASP A C 1
ATOM 3179 O O . ASP A 1 396 ? -2.363 20.368 6.105 1.00 63.97 396 ASP A O 1
ATOM 3183 N N . PRO A 1 397 ? -0.634 19.029 5.615 1.00 56.72 397 PRO A N 1
ATOM 3184 C CA . PRO A 1 397 ? -0.023 19.170 6.935 1.00 56.72 397 PRO A CA 1
ATOM 3185 C C . PRO A 1 397 ? 0.470 20.599 7.223 1.00 56.72 397 PRO A C 1
ATOM 3187 O O . PRO A 1 397 ? 0.778 20.906 8.372 1.00 56.72 397 PRO A O 1
ATOM 3190 N N . ARG A 1 398 ? 0.550 21.469 6.206 1.00 54.59 398 ARG A N 1
ATOM 3191 C CA . ARG A 1 398 ? 0.953 22.878 6.329 1.00 54.59 398 ARG A CA 1
ATOM 3192 C C . ARG A 1 398 ? -0.230 23.817 6.578 1.00 54.59 398 ARG A C 1
ATOM 3194 O O . ARG A 1 398 ? -0.010 24.959 6.972 1.00 54.59 398 ARG A O 1
ATOM 3201 N N . ASP A 1 399 ? -1.463 23.361 6.353 1.00 58.44 399 ASP A N 1
ATOM 3202 C CA . ASP A 1 399 ? -2.667 24.167 6.549 1.00 58.44 399 ASP A CA 1
ATOM 3203 C C . ASP A 1 399 ? -3.196 24.004 7.985 1.00 58.44 399 ASP A C 1
ATOM 3205 O O . ASP A 1 399 ? -3.725 22.961 8.377 1.00 58.44 399 ASP A O 1
ATOM 3209 N N . GLN A 1 400 ? -3.053 25.061 8.790 1.00 54.22 400 GLN A N 1
ATOM 3210 C CA . GLN A 1 400 ? -3.497 25.096 10.189 1.00 54.22 400 GLN A CA 1
ATOM 3211 C C . GLN A 1 400 ? -5.029 25.126 10.335 1.00 54.22 400 GLN A C 1
ATOM 3213 O O . GLN A 1 400 ? -5.544 24.951 11.439 1.00 54.22 400 GLN A O 1
ATOM 3218 N N . THR A 1 401 ? -5.780 25.317 9.244 1.00 57.72 401 THR A N 1
ATOM 3219 C CA . THR A 1 401 ? -7.243 25.467 9.287 1.00 57.72 401 THR A CA 1
ATOM 3220 C C . THR A 1 401 ? -8.005 24.150 9.472 1.00 57.72 401 THR A C 1
ATOM 3222 O O . THR A 1 401 ? -9.233 24.165 9.563 1.00 57.72 401 THR A O 1
ATOM 3225 N N . ASN A 1 402 ? -7.313 23.003 9.564 1.00 62.59 402 ASN A N 1
ATOM 3226 C CA . ASN A 1 402 ? -7.910 21.664 9.714 1.00 62.59 402 ASN A CA 1
ATOM 3227 C C . ASN A 1 402 ? -8.901 21.282 8.589 1.00 62.59 402 ASN A C 1
ATOM 3229 O O . ASN A 1 402 ? -9.647 20.303 8.719 1.00 62.59 402 ASN A O 1
ATOM 3233 N N . ARG A 1 403 ? -8.920 22.035 7.481 1.00 73.00 403 ARG A N 1
ATOM 3234 C CA . ARG A 1 403 ? -9.836 21.825 6.360 1.00 73.00 403 ARG A CA 1
ATOM 3235 C C . ARG A 1 403 ? -9.387 20.644 5.504 1.00 73.00 403 ARG A C 1
ATOM 3237 O O . ARG A 1 403 ? -8.201 20.407 5.288 1.00 73.00 403 ARG A O 1
ATOM 3244 N N . TRP A 1 404 ? -10.365 19.881 5.024 1.00 82.50 404 TRP A N 1
ATOM 3245 C CA . TRP A 1 404 ? -10.125 18.823 4.050 1.00 82.50 404 TRP A CA 1
ATOM 3246 C C . TRP A 1 404 ? -9.981 19.421 2.654 1.00 82.50 404 TRP A C 1
ATOM 3248 O O . TRP A 1 404 ? -10.639 20.404 2.316 1.00 82.50 404 TRP A O 1
ATOM 3258 N N . GLN A 1 405 ? -9.141 18.791 1.842 1.00 86.69 405 GLN A N 1
ATOM 3259 C CA . GLN A 1 405 ? -8.955 19.117 0.435 1.00 86.69 405 GLN A CA 1
ATOM 3260 C C . GLN A 1 405 ? -9.030 17.854 -0.425 1.00 86.69 405 GLN A C 1
ATOM 3262 O O . GLN A 1 405 ? -8.954 16.730 0.079 1.00 86.69 405 GLN A O 1
ATOM 3267 N N . TYR A 1 406 ? -9.162 18.046 -1.734 1.00 89.75 406 TYR A N 1
ATOM 3268 C CA . TYR A 1 406 ? -9.201 16.955 -2.701 1.00 89.75 406 TYR A CA 1
ATOM 3269 C C . TYR A 1 406 ? -7.793 16.544 -3.130 1.00 89.75 406 TYR A C 1
ATOM 3271 O O . TYR A 1 406 ? -7.034 17.359 -3.650 1.00 89.75 406 TYR A O 1
ATOM 3279 N N . SER A 1 407 ? -7.461 15.271 -2.932 1.00 89.38 407 SER A N 1
ATOM 3280 C CA . SER A 1 407 ? -6.195 14.679 -3.359 1.00 89.38 407 SER A CA 1
ATOM 3281 C C . SER A 1 407 ? -6.132 14.522 -4.885 1.00 89.38 407 SER A C 1
ATOM 3283 O O . SER A 1 407 ? -7.092 14.026 -5.482 1.00 89.38 407 SER A O 1
ATOM 3285 N N . PRO A 1 408 ? -4.984 14.823 -5.527 1.00 88.94 408 PRO A N 1
ATOM 3286 C CA . PRO A 1 408 ? -4.767 14.531 -6.945 1.00 88.94 408 PRO A CA 1
ATOM 3287 C C . PRO A 1 408 ? -4.686 13.025 -7.258 1.00 88.94 408 PRO A C 1
ATOM 3289 O O . PRO A 1 408 ? -4.662 12.665 -8.436 1.00 88.94 408 PRO A O 1
ATOM 3292 N N . LEU A 1 409 ? -4.666 12.152 -6.241 1.00 90.75 409 LEU A N 1
ATOM 3293 C CA . LEU A 1 409 ? -4.496 10.705 -6.372 1.00 90.75 409 LEU A CA 1
ATOM 3294 C C . LEU A 1 409 ? -5.493 10.068 -7.337 1.00 90.75 409 LEU A C 1
ATOM 3296 O O . LEU A 1 409 ? -5.081 9.286 -8.182 1.00 90.75 409 LEU A O 1
ATOM 3300 N N . LEU A 1 410 ? -6.782 10.413 -7.249 1.00 92.44 410 LEU A N 1
ATOM 3301 C CA . LEU A 1 410 ? -7.802 9.807 -8.111 1.00 92.44 410 LEU A CA 1
ATOM 3302 C C . LEU A 1 410 ? -7.525 10.091 -9.590 1.00 92.44 410 LEU A C 1
ATOM 3304 O O . LEU A 1 410 ? -7.656 9.214 -10.434 1.00 92.44 410 LEU A O 1
ATOM 3308 N N . ARG A 1 411 ? -7.085 11.312 -9.902 1.00 91.06 411 ARG A N 1
ATOM 3309 C CA . ARG A 1 411 ? -6.742 11.703 -11.269 1.00 91.06 411 ARG A CA 1
ATOM 3310 C C . ARG A 1 411 ? -5.466 11.030 -11.753 1.00 91.06 411 ARG A C 1
ATOM 3312 O O . ARG A 1 411 ? -5.441 10.569 -12.887 1.00 91.06 411 ARG A O 1
ATOM 3319 N N . PHE A 1 412 ? -4.430 10.988 -10.913 1.00 91.75 412 PHE A N 1
ATOM 3320 C CA . PHE A 1 412 ? -3.201 10.253 -11.220 1.00 91.75 412 PHE A CA 1
ATOM 3321 C C . PHE A 1 412 ? -3.523 8.787 -11.518 1.00 91.75 412 PHE A C 1
ATOM 3323 O O . PHE A 1 412 ? -3.120 8.254 -12.545 1.00 91.75 412 PHE A O 1
ATOM 3330 N N . PHE A 1 413 ? -4.312 8.164 -10.646 1.00 92.38 413 PHE A N 1
ATOM 3331 C CA . PHE A 1 413 ? -4.724 6.778 -10.776 1.00 92.38 413 PHE A CA 1
ATOM 3332 C C . PHE A 1 413 ? -5.476 6.533 -12.086 1.00 92.38 413 PHE A C 1
ATOM 3334 O O . PHE A 1 413 ? -5.062 5.684 -12.864 1.00 92.38 413 PHE A O 1
ATOM 3341 N N . VAL A 1 414 ? -6.517 7.319 -12.379 1.00 93.50 414 VAL A N 1
ATOM 3342 C CA . VAL A 1 414 ? -7.310 7.177 -13.612 1.00 93.50 414 VAL A CA 1
ATOM 3343 C C . VAL A 1 414 ? -6.453 7.370 -14.864 1.00 93.50 414 VAL A C 1
ATOM 3345 O O . VAL A 1 414 ? -6.577 6.579 -15.792 1.00 93.50 414 VAL A O 1
ATOM 3348 N N . HIS A 1 415 ? -5.546 8.356 -14.878 1.00 93.12 415 HIS A N 1
ATOM 3349 C CA . HIS A 1 415 ? -4.588 8.533 -15.974 1.00 93.12 415 HIS A CA 1
ATOM 3350 C C . HIS A 1 415 ? -3.789 7.238 -16.194 1.00 93.12 415 HIS A C 1
ATOM 3352 O O . HIS A 1 415 ? -3.751 6.710 -17.302 1.00 93.12 415 HIS A O 1
ATOM 3358 N N . MET A 1 416 ? -3.196 6.685 -15.133 1.00 92.56 416 MET A N 1
ATOM 3359 C CA . MET A 1 416 ? -2.384 5.470 -15.236 1.00 92.56 416 MET A CA 1
ATOM 3360 C C . MET A 1 416 ? -3.195 4.241 -15.661 1.00 92.56 416 MET A C 1
ATOM 3362 O O . MET A 1 416 ? -2.686 3.415 -16.414 1.00 92.56 416 MET A O 1
ATOM 3366 N N . MET A 1 417 ? -4.448 4.113 -15.218 1.00 93.88 417 MET A N 1
ATOM 3367 C CA . MET A 1 417 ? -5.325 3.008 -15.625 1.00 93.88 417 MET A CA 1
ATOM 3368 C C . MET A 1 417 ? -5.709 3.102 -17.101 1.00 93.88 417 MET A C 1
ATOM 3370 O O . MET A 1 417 ? -5.651 2.093 -17.792 1.00 93.88 417 MET A O 1
ATOM 3374 N N . LEU A 1 418 ? -6.004 4.302 -17.615 1.00 93.44 418 LEU A N 1
ATOM 3375 C CA . LEU A 1 418 ? -6.256 4.499 -19.046 1.00 93.44 418 LEU A CA 1
ATOM 3376 C C . LEU A 1 418 ? -5.050 4.065 -19.89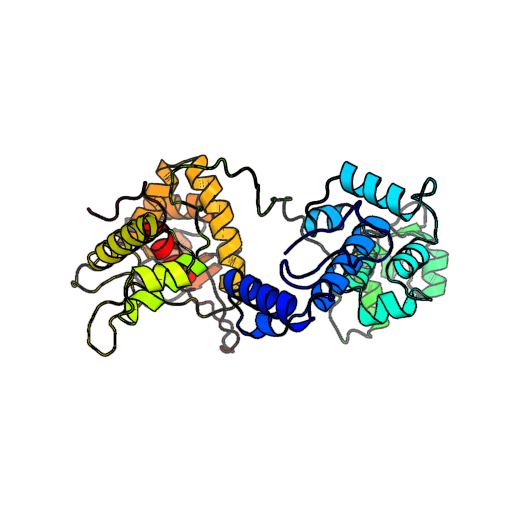4 1.00 93.44 418 LEU A C 1
ATOM 3378 O O . LEU A 1 418 ? -5.234 3.404 -20.911 1.00 93.44 418 LEU A O 1
ATOM 3382 N N . ILE A 1 419 ? -3.820 4.346 -19.450 1.00 93.31 419 ILE A N 1
ATOM 3383 C CA . ILE A 1 419 ? -2.603 3.908 -20.155 1.00 93.31 419 ILE A CA 1
ATOM 3384 C C . ILE A 1 419 ? -2.411 2.390 -20.070 1.00 93.31 419 ILE A C 1
ATOM 3386 O O . ILE A 1 419 ? -2.085 1.759 -21.070 1.00 93.31 419 ILE A O 1
ATOM 3390 N N . THR A 1 420 ? -2.574 1.803 -18.885 1.00 91.69 420 THR A N 1
ATOM 3391 C CA . THR A 1 420 ? -2.117 0.428 -18.609 1.00 91.69 420 THR A CA 1
ATOM 3392 C C . THR A 1 420 ? -3.169 -0.657 -18.822 1.00 91.69 420 THR A C 1
ATOM 3394 O O . THR A 1 420 ? -2.796 -1.815 -18.985 1.00 91.69 420 THR A O 1
ATOM 3397 N N . ASP A 1 421 ? -4.461 -0.325 -18.824 1.00 91.50 421 ASP A N 1
ATOM 3398 C CA . ASP A 1 421 ? -5.540 -1.290 -19.043 1.00 91.50 421 ASP A CA 1
ATOM 3399 C C . ASP A 1 421 ? -6.049 -1.241 -20.487 1.00 91.50 421 ASP A C 1
ATOM 3401 O O . ASP A 1 421 ? -6.839 -0.375 -20.859 1.00 91.50 421 ASP A O 1
ATOM 3405 N N . GLU A 1 422 ? -5.627 -2.212 -21.294 1.00 88.38 422 GLU A N 1
ATOM 3406 C CA . GLU A 1 422 ? -5.976 -2.320 -22.717 1.00 88.38 422 GLU A CA 1
ATOM 3407 C C . GLU A 1 422 ? -7.475 -2.514 -22.968 1.00 88.38 422 GLU A C 1
ATOM 3409 O O . GLU A 1 422 ? -7.9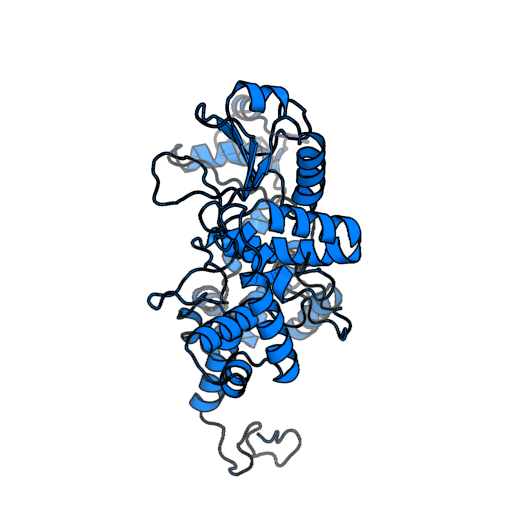55 -2.205 -24.055 1.00 88.38 422 GLU A O 1
ATOM 3414 N N . LYS A 1 423 ? -8.232 -2.991 -21.969 1.00 87.12 423 LYS A N 1
ATOM 3415 C CA . LYS A 1 423 ? -9.684 -3.196 -22.097 1.00 87.12 423 LYS A CA 1
ATOM 3416 C C . LYS A 1 423 ? -10.480 -1.900 -21.966 1.00 87.12 423 LYS A C 1
ATOM 3418 O O . LYS A 1 423 ? -11.670 -1.891 -22.272 1.00 87.12 423 LYS A O 1
ATOM 3423 N N . LEU A 1 424 ? -9.853 -0.820 -21.502 1.00 89.06 424 LEU A N 1
ATOM 3424 C CA . LEU A 1 424 ? -10.495 0.485 -21.403 1.00 89.06 424 LEU A CA 1
ATOM 3425 C C . LEU A 1 424 ? -10.392 1.225 -22.735 1.00 89.06 424 LEU A C 1
ATOM 3427 O O . LEU A 1 424 ? -9.293 1.416 -23.268 1.00 89.06 424 LEU A O 1
ATOM 3431 N N . SER A 1 425 ? -11.536 1.699 -23.232 1.00 81.75 425 SER A N 1
ATOM 3432 C CA . SER A 1 425 ? -11.573 2.577 -24.401 1.00 81.75 425 SER A CA 1
ATOM 3433 C C . SER A 1 425 ? -11.065 3.968 -24.028 1.00 81.75 425 SER A C 1
ATOM 3435 O O . SER A 1 425 ? -11.573 4.600 -23.097 1.00 81.75 425 SER A O 1
ATOM 3437 N N . ILE A 1 426 ? -10.068 4.468 -24.756 1.00 79.88 426 ILE A N 1
ATOM 3438 C CA . ILE A 1 426 ? -9.578 5.849 -24.616 1.00 79.88 426 ILE A CA 1
ATOM 3439 C C . ILE A 1 426 ? -10.328 6.766 -25.590 1.00 79.88 426 ILE A C 1
ATOM 3441 O O . ILE A 1 426 ? -10.702 7.879 -25.219 1.00 79.88 426 ILE A O 1
ATOM 3445 N N . VAL A 1 427 ? -10.641 6.251 -26.781 1.00 64.12 427 VAL A N 1
ATOM 3446 C CA . VAL A 1 427 ? -11.409 6.933 -27.827 1.00 64.12 427 VAL A CA 1
ATOM 3447 C C . VAL A 1 427 ? -12.915 6.817 -27.544 1.00 64.12 427 VAL A C 1
ATOM 3449 O O . VAL A 1 427 ? -13.384 5.803 -27.013 1.00 64.12 427 VAL A O 1
ATOM 3452 N N . SER A 1 428 ? -13.657 7.888 -27.838 1.00 49.91 428 SER A N 1
ATOM 3453 C CA . SER A 1 428 ? -15.127 7.945 -27.812 1.00 49.91 428 SER A CA 1
ATOM 3454 C C . SER A 1 428 ? -15.726 7.649 -29.175 1.00 49.91 428 SER A C 1
ATOM 3456 O O . SER A 1 428 ? -15.228 8.282 -30.136 1.00 49.91 428 SER A O 1
#

Nearest PDB structures (foldseek):
  3v6i-assembly2_Y  TM=4.094E-01  e=8.537E+00  Thermus thermophilus HB8

Secondary structure (DSSP, 8-state):
-EE-TTS-TTS-SEE-TT-SSBPPTHHHHHHHHHHHHHH-S-GGGGG--HHHHHHHHHHHHHHHHHS-HHHHHHHS---HHHHHHHHHHHHTT-TT-TTHHHHHHHHTT-SSHHHHHHHT-TTHHHHHHHHHHH---EEEHHHHHHHH---HHHHHHTT--EETTEEETGGGHHHHHHHHTTTSSPPP-----------S--------S-STTTS-HHHHHHHHHHHTTT--HHHHHHHHT--HHHHHHHHHHHHHGGG-B-TTS-BSS-EEPTTSPEE-SPPPP--HHHHHHHHHHHHHHHHHHHH-HHHHHHHHHHHHHH--SS-SSEEE-GGGHHHHHHHHHHHHHHS-GGGEEEEE-HHHHHHHS-SGGGTTSEEEE-TT-SSEEEEEEE--TT-TT---EE-THHHHHHHHHHHH-TTS----

Foldseek 3Di:
DDAQPPHDPPADRDDDPVDRDHDDQVVVLVVVLLVQVLPDPDPCSNVDGVVVVQLVVLQLLCCLLQADPVCNLQPHPDDPVNSVVSLCVQVNPCSPDPCSLVSSCVVVVHPGSVVCVVPRHPCPVVRVLLCVLPDFDKAQQVVCCVVPVQDPVNCVVQVWDDDPNITGCNSCVQVVVCVVVVNPDGDDDSDPPPPPSDDLDPVPPDPDPALQPPADLVLLLQLLVCVLVVDPSVVSCVSSVHDSVLSVLLVVLLVLQQCLAAPVRHRFFWDQDPVRHTRSHGDDFDDPVLVVLLSLLSSLLVVCCVVPVPLSQLLLVQCSHQGGPVALWGWAAPVCLVVVVSNVVSVCSRPNQLQKEKEAAPVSCCVRQVDPVNPNHHYDYDDVHNTIIMATWDDDPPDPPRDIDHTSSVSNSSSSCSSRGPPHDSDD